Protein AF-0000000072915542 (afdb_homodimer)

Secondary structure (DSSP, 8-state):
-----------------------PPEEEET--GGGTEEEEEE-SS-TTEEEEEESSGGG--EEEEEEES-S--TTHHHHHT---TTBPPPSEEEEETTEEEEEEE----BGGGG-S--HHHHHHHHHHHHHHHHHHHHHTB---EEEEEE-TTS-EEEEE-TTS---BSHHHHHHHHHHHHHHHHHHHHHHHHT--S--HHHHHHHT-SS---TTSTTTTT---GGGGHHHHHHHHHHHHHHHHHHHHHHHHHHHHHTTS------/-----------------------PPEEEET--GGGTEEEEEE-SS-TTEEEEEESSGGG--EEEEEEES-S--TTHHHHHT---TTBPPPSEEEEETTEEEEEEE----BGGGG-S--HHHHHHHHHHHHHHHHHHHHHTB---EEEEEE-TTS-EEEEE-TTS---BSHHHHHHHHHHHHHHHHHHHHHHHHT--S--HHHHHHHT-SS---TTSTTTTT---GGGGHHHHHHHHHHHHHHHHHHHHHHHHHHHHHTTTT-----

Nearest PDB structures (foldseek):
  4ysj-assembly2_B  TM=7.781E-01  e=1.214E-04  Eimeria tenella
  4ysj-assembly1_A  TM=6.606E-01  e=5.014E-05  Eimeria tenella
  6npe-assembly1_B  TM=5.778E-01  e=7.141E-05  Homo sapiens
  3pyy-assembly2_B  TM=5.639E-01  e=2.187E-04  Homo sapiens
  3ms9-assembly1_A  TM=5.898E-01  e=1.074E-03  Mus musculus

Radius of gyration: 28.29 Å; Cα contacts (8 Å, |Δi|>4): 791; chains: 2; bounding box: 55×76×112 Å

Organism: Fusarium oxysporum f. sp. lycopersici (strain 4287 / CBS 123668 / FGSC 9935 / NRRL 34936) (NCBI:txid426428)

InterPro domains:
  IPR011009 Protein kinase-like domain superfamily [SSF56112] (43-142)

Sequence (532 aa):
MVGPGLRRKTPFRRERQPIGRATPALYYENRDPKLDYFPSIPTKTSGKAWIAQHRDNGIRQIVTIKELQTTRIRNIRQLTSVTHPNIAEPLSFYQTGERLFVVHPFVSLELFDLLPLWPREIASAMKQFVLGVQYLMNSGVMFSIEVVQIGLDGVIKIVLDWNLEPEVGQAVREANRQYLLPYIQNMMAVMTASSQGLPESAHSFACSQILPDIDHPFISGAGGPMMLRKAAEFAQQKQVLAARICQGCDNLSSSYACVSSAGVDLMVGPGLRRKTPFRRERQPIGRATPALYYENRDPKLDYFPSIPTKTSGKAWIAQHRDNGIRQIVTIKELQTTRIRNIRQLTSVTHPNIAEPLSFYQTGERLFVVHPFVSLELFDLLPLWPREIASAMKQFVLGVQYLMNSGVMFSIEVVQIGLDGVIKIVLDWNLEPEVGQAVREANRQYLLPYIQNMMAVMTASSQGLPESAHSFACSQILPDIDHPFISGAGGPMMLRKAAEFAQQKQVLAARICQGCDNLSSSYACVSSAGVDL

Structure (mmCIF, N/CA/C/O backbone):
data_AF-0000000072915542-model_v1
#
loop_
_entity.id
_entity.type
_entity.pdbx_description
1 polymer 'Protein kinase domain-containing protein'
#
loop_
_atom_site.group_PDB
_atom_site.id
_atom_site.type_symbol
_atom_site.label_atom_id
_atom_site.label_alt_id
_atom_site.label_comp_id
_atom_site.label_asym_id
_atom_site.label_entity_id
_atom_site.label_seq_id
_atom_site.pdbx_PDB_ins_code
_atom_site.Cartn_x
_atom_site.Cartn_y
_atom_site.Cartn_z
_atom_site.occupancy
_atom_site.B_iso_or_equiv
_atom_site.auth_seq_id
_atom_site.auth_comp_id
_atom_site.auth_asym_id
_atom_site.auth_atom_id
_atom_site.pdbx_PDB_model_num
ATOM 1 N N . MET A 1 1 ? -13.812 -13.352 64.625 1 28.41 1 MET A N 1
ATOM 2 C CA . MET A 1 1 ? -12.531 -13.273 63.938 1 28.41 1 MET A CA 1
ATOM 3 C C . MET A 1 1 ? -12.742 -12.852 62.469 1 28.41 1 MET A C 1
ATOM 5 O O . MET A 1 1 ? -13.414 -13.547 61.719 1 28.41 1 MET A O 1
ATOM 9 N N . VAL A 1 2 ? -12.727 -11.539 62.25 1 36.59 2 VAL A N 1
ATOM 10 C CA . VAL A 1 2 ? -13.023 -10.812 61.031 1 36.59 2 VAL A CA 1
ATOM 11 C C . VAL A 1 2 ? -12 -11.18 59.938 1 36.59 2 VAL A C 1
ATOM 13 O O . VAL A 1 2 ? -10.789 -11.18 60.219 1 36.59 2 VAL A O 1
ATOM 16 N N . GLY A 1 3 ? -12.344 -12.055 59 1 34.28 3 GLY A N 1
ATOM 17 C CA . GLY A 1 3 ? -11.492 -12.602 57.969 1 34.28 3 GLY A CA 1
ATOM 18 C C . GLY A 1 3 ? -10.773 -11.531 57.156 1 34.28 3 GLY A C 1
ATOM 19 O O . GLY A 1 3 ? -11.203 -10.375 57.125 1 34.28 3 GLY A O 1
ATOM 20 N N . PRO A 1 4 ? -9.398 -11.648 57 1 37.66 4 PRO A N 1
ATOM 21 C CA . PRO A 1 4 ? -8.531 -10.633 56.375 1 37.66 4 PRO A CA 1
ATOM 22 C C . PRO A 1 4 ? -9.047 -10.172 55 1 37.66 4 PRO A C 1
ATOM 24 O O . PRO A 1 4 ? -9.75 -10.914 54.344 1 37.66 4 PRO A O 1
ATOM 27 N N . GLY A 1 5 ? -9.406 -8.898 54.906 1 32.28 5 GLY A N 1
ATOM 28 C CA . GLY A 1 5 ? -9.922 -8.195 53.75 1 32.28 5 GLY A CA 1
ATOM 29 C C . GLY A 1 5 ? -9.07 -8.391 52.5 1 32.28 5 GLY A C 1
ATOM 30 O O . GLY A 1 5 ? -7.852 -8.555 52.625 1 32.28 5 GLY A O 1
ATOM 31 N N . LEU A 1 6 ? -9.609 -9.008 51.438 1 36.84 6 LEU A N 1
ATOM 32 C CA . LEU A 1 6 ? -9.039 -9.258 50.125 1 36.84 6 LEU A CA 1
ATOM 33 C C . LEU A 1 6 ? -8.328 -8.016 49.594 1 36.84 6 LEU A C 1
ATOM 35 O O . LEU A 1 6 ? -8.914 -6.934 49.531 1 36.84 6 LEU A O 1
ATOM 39 N N . ARG A 1 7 ? -7.02 -7.926 49.844 1 34.53 7 ARG A N 1
ATOM 40 C CA . ARG A 1 7 ? -6.199 -6.867 49.25 1 34.53 7 ARG A CA 1
ATOM 41 C C . ARG A 1 7 ? -6.492 -6.707 47.781 1 34.53 7 ARG A C 1
ATOM 43 O O . ARG A 1 7 ? -6.402 -7.668 47 1 34.53 7 ARG A O 1
ATOM 50 N N . ARG A 1 8 ? -7.273 -5.727 47.438 1 33.47 8 ARG A N 1
ATOM 51 C CA . ARG A 1 8 ? -7.504 -5.328 46.062 1 33.47 8 ARG A CA 1
ATOM 52 C C . ARG A 1 8 ? -6.188 -5.141 45.312 1 33.47 8 ARG A C 1
ATOM 54 O O . ARG A 1 8 ? -5.316 -4.387 45.75 1 33.47 8 ARG A O 1
ATOM 61 N N . LYS A 1 9 ? -5.801 -6.254 44.531 1 35.44 9 LYS A N 1
ATOM 62 C CA . LYS A 1 9 ? -4.668 -6.148 43.625 1 35.44 9 LYS A CA 1
ATOM 63 C C . LYS A 1 9 ? -4.676 -4.805 42.875 1 35.44 9 LYS A C 1
ATOM 65 O O . LYS A 1 9 ? -5.73 -4.32 42.469 1 35.44 9 LYS A O 1
ATOM 70 N N . THR A 1 10 ? -3.77 -3.943 43.156 1 30.02 10 THR A N 1
ATOM 71 C CA . THR A 1 10 ? -3.527 -2.672 42.5 1 30.02 10 THR A CA 1
ATOM 72 C C . THR A 1 10 ? -3.572 -2.846 40.969 1 30.02 10 THR A C 1
ATOM 74 O O . THR A 1 10 ? -3.045 -3.824 40.438 1 30.02 10 THR A O 1
ATOM 77 N N . PRO A 1 11 ? -4.527 -2.248 40.344 1 33.66 11 PRO A N 1
ATOM 78 C CA . PRO A 1 11 ? -4.617 -2.342 38.875 1 33.66 11 PRO A CA 1
ATOM 79 C C . PRO A 1 11 ? -3.277 -2.111 38.188 1 33.66 11 PRO A C 1
ATOM 81 O O . PRO A 1 11 ? -2.432 -1.376 38.719 1 33.66 11 PRO A O 1
ATOM 84 N N . PHE A 1 12 ? -2.693 -3.154 37.531 1 32.66 12 PHE A N 1
ATOM 85 C CA . PHE A 1 12 ? -1.5 -3.076 36.688 1 32.66 12 PHE A CA 1
ATOM 86 C C . PHE A 1 12 ? -1.495 -1.787 35.875 1 32.66 12 PHE A C 1
ATOM 88 O O . PHE A 1 12 ? -2.418 -1.533 35.094 1 32.66 12 PHE A O 1
ATOM 95 N N . ARG A 1 13 ? -0.918 -0.751 36.375 1 27.91 13 ARG A N 1
ATOM 96 C CA . ARG A 1 13 ? -0.631 0.4 35.531 1 27.91 13 ARG A CA 1
ATOM 97 C C . ARG A 1 13 ? -0.059 -0.039 34.188 1 27.91 13 ARG A C 1
ATOM 99 O O . ARG A 1 13 ? 1.02 -0.633 34.125 1 27.91 13 ARG A O 1
ATOM 106 N N . ARG A 1 14 ? -0.877 -0.314 33.344 1 31.89 14 ARG A N 1
ATOM 107 C CA . ARG A 1 14 ? -0.398 -0.45 31.953 1 31.89 14 ARG A CA 1
ATOM 108 C C . ARG A 1 14 ? 0.708 0.557 31.656 1 31.89 14 ARG A C 1
ATOM 110 O O . ARG A 1 14 ? 0.474 1.767 31.672 1 31.89 14 ARG A O 1
ATOM 117 N N . GLU A 1 15 ? 1.939 0.218 32 1 31.25 15 GLU A N 1
ATOM 118 C CA . GLU A 1 15 ? 3.076 1.02 31.562 1 31.25 15 GLU A CA 1
ATOM 119 C C . GLU A 1 15 ? 2.891 1.491 30.125 1 31.25 15 GLU A C 1
ATOM 121 O O . GLU A 1 15 ? 2.578 0.691 29.234 1 31.25 15 GLU A O 1
ATOM 126 N N . ARG A 1 16 ? 2.586 2.732 29.938 1 34 16 ARG A N 1
ATOM 127 C CA . ARG A 1 16 ? 2.541 3.434 28.672 1 34 16 ARG A CA 1
ATOM 128 C C . ARG A 1 16 ? 3.74 3.068 27.797 1 34 16 ARG A C 1
ATOM 130 O O . ARG A 1 16 ? 4.883 3.133 28.25 1 34 16 ARG A O 1
ATOM 137 N N . GLN A 1 17 ? 3.625 2.076 27.016 1 32.47 17 GLN A N 1
ATOM 138 C CA . GLN A 1 17 ? 4.68 1.786 26.047 1 32.47 17 GLN A CA 1
ATOM 139 C C . GLN A 1 17 ? 5.398 3.061 25.609 1 32.47 17 GLN A C 1
ATOM 141 O O . GLN A 1 17 ? 4.762 4.074 25.328 1 32.47 17 GLN A O 1
ATOM 146 N N . PRO A 1 18 ? 6.605 3.229 26.031 1 32.22 18 PRO A N 1
ATOM 147 C CA . PRO A 1 18 ? 7.32 4.422 25.562 1 32.22 18 PRO A CA 1
ATOM 148 C C . PRO A 1 18 ? 7.039 4.742 24.094 1 32.22 18 PRO A C 1
ATOM 150 O O . PRO A 1 18 ? 6.93 3.832 23.266 1 32.22 18 PRO A O 1
ATOM 153 N N . ILE A 1 19 ? 6.281 5.707 23.828 1 36.66 19 ILE A N 1
ATOM 154 C CA . ILE A 1 19 ? 6.203 6.312 22.5 1 36.66 19 ILE A CA 1
ATOM 155 C C . ILE A 1 19 ? 7.594 6.367 21.875 1 36.66 19 ILE A C 1
ATOM 157 O O . ILE A 1 19 ? 8.531 6.883 22.484 1 36.66 19 ILE A O 1
ATOM 161 N N . GLY A 1 20 ? 8.016 5.504 21.078 1 39.03 20 GLY A N 1
ATOM 162 C CA . GLY A 1 20 ? 9.297 5.504 20.391 1 39.03 20 GLY A CA 1
ATOM 163 C C . GLY A 1 20 ? 9.875 6.895 20.188 1 39.03 20 GLY A C 1
ATOM 164 O O . GLY A 1 20 ? 9.133 7.848 19.953 1 39.03 20 GLY A O 1
ATOM 165 N N . ARG A 1 21 ? 10.961 7.301 20.734 1 38.75 21 ARG A N 1
ATOM 166 C CA . ARG A 1 21 ? 11.672 8.57 20.641 1 38.75 21 ARG A CA 1
ATOM 167 C C . ARG A 1 21 ? 11.82 9.016 19.188 1 38.75 21 ARG A C 1
ATOM 169 O O . ARG A 1 21 ? 12.422 8.305 18.375 1 38.75 21 ARG A O 1
ATOM 176 N N . ALA A 1 22 ? 10.914 9.875 18.703 1 45.22 22 ALA A N 1
ATOM 177 C CA . ALA A 1 22 ? 11.062 10.5 17.391 1 45.22 22 ALA A CA 1
ATOM 178 C C . ALA A 1 22 ? 12.453 11.094 17.219 1 45.22 22 ALA A C 1
ATOM 180 O O . ALA A 1 22 ? 12.977 11.734 18.125 1 45.22 22 ALA A O 1
ATOM 181 N N . THR A 1 23 ? 13.344 10.531 16.625 1 50.78 23 THR A N 1
ATOM 182 C CA . THR A 1 23 ? 14.617 11.148 16.266 1 50.78 23 THR A CA 1
ATOM 183 C C . THR A 1 23 ? 14.398 12.539 15.672 1 50.78 23 THR A C 1
ATOM 185 O O . THR A 1 23 ? 13.586 12.703 14.758 1 50.78 23 THR A O 1
ATOM 188 N N . PRO A 1 24 ? 14.891 13.57 16.312 1 58.94 24 PRO A N 1
ATOM 189 C CA . PRO A 1 24 ? 14.742 14.93 15.789 1 58.94 24 PRO A CA 1
ATOM 190 C C . PRO A 1 24 ? 15.117 15.039 14.312 1 58.94 24 PRO A C 1
ATOM 192 O O . PRO A 1 24 ? 15.977 14.297 13.828 1 58.94 24 PRO A O 1
ATOM 195 N N . ALA A 1 25 ? 14.297 15.773 13.562 1 71.5 25 ALA A N 1
ATOM 196 C CA . ALA A 1 25 ? 14.586 16.031 12.156 1 71.5 25 ALA A CA 1
ATOM 197 C C . ALA A 1 25 ? 15.984 16.609 11.984 1 71.5 25 ALA A C 1
ATOM 199 O O . ALA A 1 25 ? 16.438 17.422 12.797 1 71.5 25 ALA A O 1
ATOM 200 N N . LEU A 1 26 ? 16.734 16.125 11.062 1 80.38 26 LEU A N 1
ATOM 201 C CA . LEU A 1 26 ? 18.062 16.609 10.727 1 80.38 26 LEU A CA 1
ATOM 202 C C . LEU A 1 26 ? 18 17.953 10.023 1 80.38 26 LEU A C 1
ATOM 204 O O . LEU A 1 26 ? 17.062 18.219 9.258 1 80.38 26 LEU A O 1
ATOM 208 N N . TYR A 1 27 ? 18.844 18.859 10.508 1 85.5 27 TYR A N 1
ATOM 209 C CA . TYR A 1 27 ? 18.969 20.156 9.852 1 85.5 27 TYR A CA 1
ATOM 210 C C . TYR A 1 27 ? 20.312 20.281 9.141 1 85.5 27 TYR A C 1
ATOM 212 O O . TYR A 1 27 ? 21.359 20.281 9.789 1 85.5 27 TYR A O 1
ATOM 220 N N . TYR A 1 28 ? 20.266 20.391 7.852 1 89.56 28 TYR A N 1
ATOM 221 C CA . TYR A 1 28 ? 21.484 20.531 7.055 1 89.56 28 TYR A CA 1
ATOM 222 C C . TYR A 1 28 ? 21.688 21.984 6.617 1 89.56 28 TYR A C 1
ATOM 224 O O . TYR A 1 28 ? 20.906 22.516 5.82 1 89.56 28 TYR A O 1
ATOM 232 N N . GLU A 1 29 ? 22.781 22.531 7.18 1 88.19 29 GLU A N 1
ATOM 233 C CA . GLU A 1 29 ? 23.141 23.891 6.801 1 88.19 29 GLU A CA 1
ATOM 234 C C . GLU A 1 29 ? 24.031 23.906 5.562 1 88.19 29 GLU A C 1
ATOM 236 O O . GLU A 1 29 ? 24.938 23.094 5.434 1 88.19 29 GLU A O 1
ATOM 241 N N . ASN A 1 30 ? 23.781 24.875 4.652 1 91.12 30 ASN A N 1
ATOM 242 C CA . ASN A 1 30 ? 24.562 25.062 3.438 1 91.12 30 ASN A CA 1
ATOM 243 C C . ASN A 1 30 ? 24.562 23.812 2.566 1 91.12 30 ASN A C 1
ATOM 245 O O . ASN A 1 30 ? 25.609 23.391 2.068 1 91.12 30 ASN A O 1
ATOM 249 N N . ARG A 1 31 ? 23.406 23.203 2.512 1 93.75 31 ARG A N 1
ATOM 250 C CA . ARG A 1 31 ? 23.266 21.984 1.717 1 93.75 31 ARG A CA 1
ATOM 251 C C . ARG A 1 31 ? 21.953 21.969 0.941 1 93.75 31 ARG A C 1
ATOM 253 O O . ARG A 1 31 ? 20.906 22.328 1.485 1 93.75 31 ARG A O 1
ATOM 260 N N . ASP A 1 32 ? 22.078 21.641 -0.331 1 93.81 32 ASP A N 1
ATOM 261 C CA . ASP A 1 32 ? 20.906 21.516 -1.187 1 93.81 32 ASP A CA 1
ATOM 262 C C . ASP A 1 32 ? 20.344 20.094 -1.129 1 93.81 32 ASP A C 1
ATOM 264 O O . ASP A 1 32 ? 21.094 19.109 -1.192 1 93.81 32 ASP A O 1
ATOM 268 N N . PRO A 1 33 ? 19.016 20.047 -0.973 1 93.88 33 PRO A N 1
ATOM 269 C CA . PRO A 1 33 ? 18.422 18.703 -0.912 1 93.88 33 PRO A CA 1
ATOM 270 C C . PRO A 1 33 ? 18.703 17.875 -2.166 1 93.88 33 PRO A C 1
ATOM 272 O O . PRO A 1 33 ? 18.672 16.656 -2.121 1 93.88 33 PRO A O 1
ATOM 275 N N . LYS A 1 34 ? 19.047 18.484 -3.213 1 91.5 34 LYS A N 1
ATOM 276 C CA . LYS A 1 34 ? 19.328 17.797 -4.469 1 91.5 34 LYS A CA 1
ATOM 277 C C . LYS A 1 34 ? 20.578 16.938 -4.355 1 91.5 34 LYS A C 1
ATOM 279 O O . LYS A 1 34 ? 20.812 16.047 -5.172 1 91.5 34 LYS A O 1
ATOM 284 N N . LEU A 1 35 ? 21.359 17.219 -3.41 1 92.81 35 LEU A N 1
ATOM 285 C CA . LEU A 1 35 ? 22.562 16.438 -3.188 1 92.81 35 LEU A CA 1
ATOM 286 C C . LEU A 1 35 ? 22.219 15.055 -2.639 1 92.81 35 LEU A C 1
ATOM 288 O O . LEU A 1 35 ? 22.953 14.086 -2.861 1 92.81 35 LEU A O 1
ATOM 292 N N . ASP A 1 36 ? 21.062 15.039 -2.002 1 93.81 36 ASP A N 1
ATOM 293 C CA . ASP A 1 36 ? 20.703 13.773 -1.356 1 93.81 36 ASP A CA 1
ATOM 294 C C . ASP A 1 36 ? 19.594 13.07 -2.119 1 93.81 36 ASP A C 1
ATOM 296 O O . ASP A 1 36 ? 19.422 11.852 -1.986 1 93.81 36 ASP A O 1
ATOM 300 N N . TYR A 1 37 ? 18.844 13.82 -2.91 1 93.69 37 TYR A N 1
ATOM 301 C CA . TYR A 1 37 ? 17.656 13.266 -3.545 1 93.69 37 TYR A CA 1
ATOM 302 C C . TYR A 1 37 ? 17.641 13.562 -5.039 1 93.69 37 TYR A C 1
ATOM 304 O O . TYR A 1 37 ? 18.062 14.641 -5.469 1 93.69 37 TYR A O 1
ATOM 312 N N . PHE A 1 38 ? 17.141 12.594 -5.82 1 87.69 38 PHE A N 1
ATOM 313 C CA . PHE A 1 38 ? 16.891 12.781 -7.242 1 87.69 38 PHE A CA 1
ATOM 314 C C . PHE A 1 38 ? 15.508 13.375 -7.48 1 87.69 38 PHE A C 1
ATOM 316 O O . PHE A 1 38 ? 14.5 12.781 -7.086 1 87.69 38 PHE A O 1
ATOM 323 N N . PRO A 1 39 ? 15.594 14.641 -8.062 1 76.44 39 PRO A N 1
ATOM 324 C CA . PRO A 1 39 ? 14.258 15.18 -8.312 1 76.44 39 PRO A CA 1
ATOM 325 C C . PRO A 1 39 ? 13.492 14.398 -9.383 1 76.44 39 PRO A C 1
ATOM 327 O O . PRO A 1 39 ? 14.078 13.984 -10.383 1 76.44 39 PRO A O 1
ATOM 330 N N . SER A 1 40 ? 12.297 13.906 -9.109 1 69.31 40 SER A N 1
ATOM 331 C CA . SER A 1 40 ? 11.57 13.07 -10.062 1 69.31 40 SER A CA 1
ATOM 332 C C . SER A 1 40 ? 10.352 13.789 -10.617 1 69.31 40 SER A C 1
ATOM 334 O O . SER A 1 40 ? 10.203 13.938 -11.828 1 69.31 40 SER A O 1
ATOM 336 N N . ILE A 1 41 ? 9.25 14.117 -9.805 1 66.75 41 ILE A N 1
ATOM 337 C CA . ILE A 1 41 ? 7.941 14.516 -10.305 1 66.75 41 ILE A CA 1
ATOM 338 C C . ILE A 1 41 ? 7.441 15.734 -9.539 1 66.75 41 ILE A C 1
ATOM 340 O O . ILE A 1 41 ? 7.363 15.719 -8.305 1 66.75 41 ILE A O 1
ATOM 344 N N . PRO A 1 42 ? 7.266 16.844 -10.367 1 63.34 42 PRO A N 1
ATOM 345 C CA . PRO A 1 42 ? 6.625 17.969 -9.68 1 63.34 42 PRO A CA 1
ATOM 346 C C . PRO A 1 42 ? 5.266 17.594 -9.094 1 63.34 42 PRO A C 1
ATOM 348 O O . PRO A 1 42 ? 4.574 16.719 -9.625 1 63.34 42 PRO A O 1
ATOM 351 N N . THR A 1 43 ? 4.977 18.047 -7.887 1 60.09 43 THR A N 1
ATOM 352 C CA . THR A 1 43 ? 3.66 17.812 -7.309 1 60.09 43 THR A CA 1
ATOM 353 C C . THR A 1 43 ? 2.629 18.766 -7.906 1 60.09 43 THR A C 1
ATOM 355 O O . THR A 1 43 ? 2.99 19.781 -8.508 1 60.09 43 THR A O 1
ATOM 358 N N . LYS A 1 44 ? 1.316 18.297 -8.078 1 52.81 44 LYS A N 1
ATOM 359 C CA . LYS A 1 44 ? 0.222 19.094 -8.625 1 52.81 44 LYS A CA 1
ATOM 360 C C . LYS A 1 44 ? 0.046 20.391 -7.848 1 52.81 44 LYS A C 1
ATOM 362 O O . LYS A 1 44 ? -0.451 21.391 -8.383 1 52.81 44 LYS A O 1
ATOM 367 N N . THR A 1 45 ? 0.225 20.281 -6.555 1 47.66 45 THR A N 1
ATOM 368 C CA . THR A 1 45 ? -0.29 21.375 -5.738 1 47.66 45 THR A CA 1
ATOM 369 C C . THR A 1 45 ? 0.551 22.641 -5.922 1 47.66 45 THR A C 1
ATOM 371 O O . THR A 1 45 ? 0.013 23.75 -6.016 1 47.66 45 THR A O 1
ATOM 374 N N . SER A 1 46 ? 1.828 22.703 -5.5 1 50.88 46 SER A N 1
ATOM 375 C CA . SER A 1 46 ? 2.559 23.969 -5.484 1 50.88 46 SER A CA 1
ATOM 376 C C . SER A 1 46 ? 3.889 23.844 -6.223 1 50.88 46 SER A C 1
ATOM 378 O O . SER A 1 46 ? 4.574 22.828 -6.113 1 50.88 46 SER A O 1
ATOM 380 N N . GLY A 1 47 ? 4.051 24.594 -7.398 1 58.41 47 GLY A N 1
ATOM 381 C CA . GLY A 1 47 ? 5.289 24.688 -8.156 1 58.41 47 GLY A CA 1
ATOM 382 C C . GLY A 1 47 ? 6.523 24.703 -7.273 1 58.41 47 GLY A C 1
ATOM 383 O O . GLY A 1 47 ? 7.652 24.672 -7.773 1 58.41 47 GLY A O 1
ATOM 384 N N . LYS A 1 48 ? 6.301 24.609 -5.895 1 80.56 48 LYS A N 1
ATOM 385 C CA . LYS A 1 48 ? 7.5 24.672 -5.062 1 80.56 48 LYS A CA 1
ATOM 386 C C . LYS A 1 48 ? 7.695 23.375 -4.281 1 80.56 48 LYS A C 1
ATOM 388 O O . LYS A 1 48 ? 8.461 23.344 -3.312 1 80.56 48 LYS A O 1
ATOM 393 N N . ALA A 1 49 ? 6.938 22.406 -4.59 1 87.31 49 ALA A N 1
ATOM 394 C CA . ALA A 1 49 ? 7.117 21.094 -3.979 1 87.31 49 ALA A CA 1
ATOM 395 C C . ALA A 1 49 ? 7.281 20.016 -5.039 1 87.31 49 ALA A C 1
ATOM 397 O O . ALA A 1 49 ? 6.699 20.109 -6.125 1 87.31 49 ALA A O 1
ATOM 398 N N . TRP A 1 50 ? 8.109 19.031 -4.734 1 89.62 50 TRP A N 1
ATOM 399 C CA . TRP A 1 50 ? 8.297 17.922 -5.68 1 89.62 50 TRP A CA 1
ATOM 400 C C . TRP A 1 50 ? 8.586 16.625 -4.949 1 89.62 50 TRP A C 1
ATOM 402 O O . TRP A 1 50 ? 9 16.625 -3.787 1 89.62 50 TRP A O 1
ATOM 412 N N . ILE A 1 51 ? 8.258 15.609 -5.668 1 90.81 51 ILE A N 1
ATOM 413 C CA . ILE A 1 51 ? 8.562 14.281 -5.16 1 90.81 51 ILE A CA 1
ATOM 414 C C . ILE A 1 51 ? 9.953 13.852 -5.637 1 90.81 51 ILE A C 1
ATOM 416 O O . ILE A 1 51 ? 10.32 14.086 -6.789 1 90.81 51 ILE A O 1
ATOM 420 N N . ALA A 1 52 ? 10.727 13.234 -4.641 1 91.94 52 ALA A N 1
ATOM 421 C CA . ALA A 1 52 ? 12.102 12.844 -4.957 1 91.94 52 ALA A CA 1
ATOM 422 C C . ALA A 1 52 ? 12.445 11.5 -4.336 1 91.94 52 ALA A C 1
ATOM 424 O O . ALA A 1 52 ? 11.781 11.055 -3.398 1 91.94 52 ALA A O 1
ATOM 425 N N . GLN A 1 53 ? 13.406 10.883 -4.926 1 90.88 53 GLN A N 1
ATOM 426 C CA . GLN A 1 53 ? 13.922 9.617 -4.41 1 90.88 53 GLN A CA 1
ATOM 427 C C . GLN A 1 53 ? 15.352 9.773 -3.895 1 90.88 53 GLN A C 1
ATOM 429 O O . GLN A 1 53 ? 16.172 10.461 -4.512 1 90.88 53 GLN A O 1
ATOM 434 N N . HIS A 1 54 ? 15.555 9.156 -2.709 1 92.44 54 HIS A N 1
ATOM 435 C CA . HIS A 1 54 ? 16.922 9.188 -2.203 1 92.44 54 HIS A CA 1
ATOM 436 C C . HIS A 1 54 ? 17.906 8.625 -3.23 1 92.44 54 HIS A C 1
ATOM 438 O O . HIS A 1 54 ? 17.609 7.629 -3.893 1 92.44 54 HIS A O 1
ATOM 444 N N . ARG A 1 55 ? 19.047 9.234 -3.305 1 89.94 55 ARG A N 1
ATOM 445 C CA . ARG A 1 55 ? 20.031 8.867 -4.328 1 89.94 55 ARG A CA 1
ATOM 446 C C . ARG A 1 55 ? 20.609 7.484 -4.059 1 89.94 55 ARG A C 1
ATOM 448 O O . ARG A 1 55 ? 20.969 6.762 -4.992 1 89.94 55 ARG A O 1
ATOM 455 N N . ASP A 1 56 ? 20.703 7.164 -2.799 1 85.31 56 ASP A N 1
ATOM 456 C CA . ASP A 1 56 ? 21.094 5.805 -2.449 1 85.31 56 ASP A CA 1
ATOM 457 C C . ASP A 1 56 ? 19.922 4.84 -2.572 1 85.31 56 ASP A C 1
ATOM 459 O O . ASP A 1 56 ? 19.047 4.797 -1.699 1 85.31 56 ASP A O 1
ATOM 463 N N . ASN A 1 57 ? 19.953 3.977 -3.539 1 76.31 57 ASN A N 1
ATOM 464 C CA . ASN A 1 57 ? 18.859 3.057 -3.828 1 76.31 57 ASN A CA 1
ATOM 465 C C . ASN A 1 57 ? 18.656 2.059 -2.693 1 76.31 57 ASN A C 1
ATOM 467 O O . ASN A 1 57 ? 17.562 1.521 -2.525 1 76.31 57 ASN A O 1
ATOM 471 N N . GLY A 1 58 ? 19.688 1.834 -2.01 1 77.94 58 GLY A N 1
ATOM 472 C CA . GLY A 1 58 ? 19.578 0.911 -0.89 1 77.94 58 GLY A CA 1
ATOM 473 C C . GLY A 1 58 ? 18.688 1.423 0.225 1 77.94 58 GLY A C 1
ATOM 474 O O . GLY A 1 58 ? 18.125 0.635 0.985 1 77.94 58 GLY A O 1
ATOM 475 N N . ILE A 1 59 ? 18.438 2.736 0.238 1 85.25 59 ILE A N 1
ATOM 476 C CA . ILE A 1 59 ? 17.625 3.344 1.297 1 85.25 59 ILE A CA 1
ATOM 477 C C . ILE A 1 59 ? 16.141 3.229 0.952 1 85.25 59 ILE A C 1
ATOM 479 O O . ILE A 1 59 ? 15.297 3.182 1.845 1 85.25 59 ILE A O 1
ATOM 483 N N . ARG A 1 60 ? 15.812 3.035 -0.364 1 89.88 60 ARG A N 1
ATOM 484 C CA . ARG A 1 60 ? 14.445 2.85 -0.833 1 89.88 60 ARG A CA 1
ATOM 485 C C . ARG A 1 60 ? 13.5 3.857 -0.181 1 89.88 60 ARG A C 1
ATOM 487 O O . ARG A 1 60 ? 12.492 3.477 0.413 1 89.88 60 ARG A O 1
ATOM 494 N N . GLN A 1 61 ? 13.828 5.141 -0.4 1 91.88 61 GLN A N 1
ATOM 495 C CA . GLN A 1 61 ? 13.062 6.207 0.235 1 91.88 61 GLN A CA 1
ATOM 496 C C . GLN A 1 61 ? 12.578 7.223 -0.793 1 91.88 61 GLN A C 1
ATOM 498 O O . GLN A 1 61 ? 13.375 7.762 -1.566 1 91.88 61 GLN A O 1
ATOM 503 N N . ILE A 1 62 ? 11.305 7.367 -0.829 1 92.69 62 ILE A N 1
ATOM 504 C CA . ILE A 1 62 ? 10.68 8.438 -1.602 1 92.69 62 ILE A CA 1
ATOM 505 C C . ILE A 1 62 ? 10.188 9.531 -0.662 1 92.69 62 ILE A C 1
ATOM 507 O O . ILE A 1 62 ? 9.633 9.242 0.403 1 92.69 62 ILE A O 1
ATOM 511 N N . VAL A 1 63 ? 10.469 10.742 -1.08 1 93.69 63 VAL A N 1
ATOM 512 C CA . VAL A 1 63 ? 10.164 11.852 -0.183 1 93.69 63 VAL A CA 1
ATOM 513 C C . VAL A 1 63 ? 9.438 12.953 -0.951 1 93.69 63 VAL A C 1
ATOM 515 O O . VAL A 1 63 ? 9.398 12.938 -2.184 1 93.69 63 VAL A O 1
ATOM 518 N N . THR A 1 64 ? 8.797 13.828 -0.242 1 92.69 64 THR A N 1
ATOM 519 C CA . THR A 1 64 ? 8.281 15.102 -0.738 1 92.69 64 THR A CA 1
ATOM 520 C C . THR A 1 64 ? 9.125 16.266 -0.224 1 92.69 64 THR A C 1
ATOM 522 O O . THR A 1 64 ? 9.375 16.375 0.979 1 92.69 64 THR A O 1
ATOM 525 N N . ILE A 1 65 ? 9.602 17.062 -1.125 1 93.12 65 ILE A N 1
ATOM 526 C CA . ILE A 1 65 ? 10.406 18.219 -0.768 1 93.12 65 ILE A CA 1
ATOM 527 C C . ILE A 1 65 ? 9.625 19.5 -1.073 1 93.12 65 ILE A C 1
ATOM 529 O O . ILE A 1 65 ? 9.07 19.641 -2.162 1 93.12 65 ILE A O 1
ATOM 533 N N . LYS A 1 66 ? 9.633 20.359 -0.111 1 90.81 66 LYS A N 1
ATOM 534 C CA . LYS A 1 66 ? 8.953 21.641 -0.278 1 90.81 66 LYS A CA 1
ATOM 535 C C . LYS A 1 66 ? 9.891 22.797 0.028 1 90.81 66 LYS A C 1
ATOM 537 O O . LYS A 1 66 ? 10.555 22.812 1.069 1 90.81 66 LYS A O 1
ATOM 542 N N . GLU A 1 67 ? 9.906 23.703 -0.906 1 90.81 67 GLU A N 1
ATOM 543 C CA . GLU A 1 67 ? 10.609 24.953 -0.625 1 90.81 67 GLU A CA 1
ATOM 544 C C . GLU A 1 67 ? 9.742 25.906 0.178 1 90.81 67 GLU A C 1
ATOM 546 O O . GLU A 1 67 ? 8.602 26.188 -0.198 1 90.81 67 GLU A O 1
ATOM 551 N N . LEU A 1 68 ? 10.344 26.375 1.268 1 88.19 68 LEU A N 1
ATOM 552 C CA . LEU A 1 68 ? 9.586 27.266 2.145 1 88.19 68 LEU A CA 1
ATOM 553 C C . LEU A 1 68 ? 9.719 28.703 1.695 1 88.19 68 LEU A C 1
ATOM 555 O O 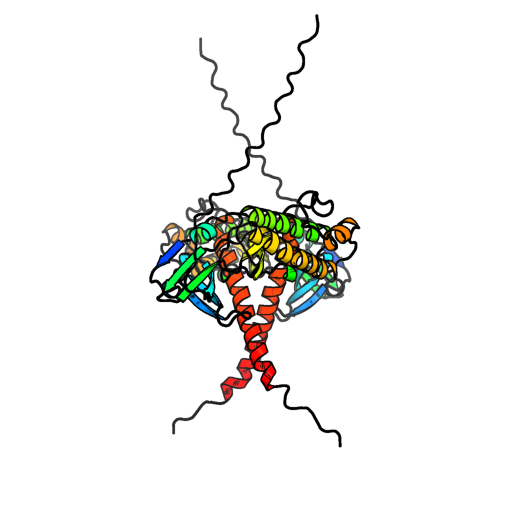. LEU A 1 68 ? 10.695 29.078 1.037 1 88.19 68 LEU A O 1
ATOM 559 N N . GLN A 1 69 ? 8.766 29.438 1.986 1 86.12 69 GLN A N 1
ATOM 560 C CA . GLN A 1 69 ? 8.75 30.859 1.626 1 86.12 69 GLN A CA 1
ATOM 561 C C . GLN A 1 69 ? 9.508 31.688 2.648 1 86.12 69 GLN A C 1
ATOM 563 O O . GLN A 1 69 ? 9.875 32.844 2.369 1 86.12 69 GLN A O 1
ATOM 568 N N . THR A 1 70 ? 9.734 31.078 3.727 1 79.75 70 THR A N 1
ATOM 569 C CA . THR A 1 70 ? 10.484 31.781 4.766 1 79.75 70 THR A CA 1
ATOM 570 C C . THR A 1 70 ? 11.969 31.422 4.688 1 79.75 70 THR A C 1
ATOM 572 O O . THR A 1 70 ? 12.336 30.375 4.164 1 79.75 70 THR A O 1
ATOM 575 N N . THR A 1 71 ? 12.719 32.438 5.055 1 71.75 71 THR A N 1
ATOM 576 C CA . THR A 1 71 ? 14.164 32.219 4.992 1 71.75 71 THR A CA 1
ATOM 577 C C . THR A 1 71 ? 14.695 31.734 6.328 1 71.75 71 THR A C 1
ATOM 579 O O . THR A 1 71 ? 15.828 31.25 6.406 1 71.75 71 THR A O 1
ATOM 582 N N . ARG A 1 72 ? 14 31.922 7.363 1 66.31 72 ARG A N 1
ATOM 583 C CA . ARG A 1 72 ? 14.453 31.469 8.68 1 66.31 72 ARG A CA 1
ATOM 584 C C . ARG A 1 72 ? 13.328 30.797 9.445 1 66.31 72 ARG A C 1
ATOM 586 O O . ARG A 1 72 ? 12.164 31.188 9.328 1 66.31 72 ARG A O 1
ATOM 593 N N . ILE A 1 73 ? 13.594 29.625 9.828 1 61.69 73 ILE A N 1
ATOM 594 C CA . ILE A 1 73 ? 12.625 29.031 10.742 1 61.69 73 ILE A CA 1
ATOM 595 C C . ILE A 1 73 ? 13.078 29.25 12.188 1 61.69 73 ILE A C 1
ATOM 597 O O . ILE A 1 73 ? 14.102 28.719 12.609 1 61.69 73 ILE A O 1
ATOM 601 N N . ARG A 1 74 ? 12.375 30.266 12.758 1 60.09 74 ARG A N 1
ATOM 602 C CA . ARG A 1 74 ? 12.617 30.391 14.188 1 60.09 74 ARG A CA 1
ATOM 603 C C . ARG A 1 74 ? 12.109 29.172 14.945 1 60.09 74 ARG A C 1
ATOM 605 O O . ARG A 1 74 ? 11.094 28.578 14.562 1 60.09 74 ARG A O 1
ATOM 612 N N . ASN A 1 75 ? 12.891 28.5 15.672 1 60.59 75 ASN A N 1
ATOM 613 C CA . ASN A 1 75 ? 12.539 27.422 16.594 1 60.59 75 ASN A CA 1
ATOM 614 C C . ASN A 1 75 ? 12.445 26.078 15.875 1 60.59 75 ASN A C 1
ATOM 616 O O . ASN A 1 75 ? 11.523 25.297 16.125 1 60.59 75 ASN A O 1
ATOM 620 N N . ILE A 1 76 ? 13.195 25.953 14.812 1 62.97 76 ILE A N 1
ATOM 621 C CA . ILE A 1 76 ? 13.273 24.672 14.117 1 62.97 76 ILE A CA 1
ATOM 622 C C . ILE A 1 76 ? 13.312 23.531 15.133 1 62.97 76 ILE A C 1
ATOM 624 O O . ILE A 1 76 ? 12.734 22.469 14.891 1 62.97 76 ILE A O 1
ATOM 628 N N . ARG A 1 77 ? 13.828 23.906 16.188 1 63.72 77 ARG A N 1
ATOM 629 C CA . ARG A 1 77 ? 13.945 22.891 17.219 1 63.72 77 ARG A CA 1
ATOM 630 C C . ARG A 1 77 ? 12.578 22.531 17.797 1 63.72 77 ARG A C 1
ATOM 632 O O . ARG A 1 77 ? 12.312 21.375 18.078 1 63.72 77 ARG A O 1
ATOM 639 N N . GLN A 1 78 ? 11.812 23.562 17.984 1 63.09 78 GLN A N 1
ATOM 640 C CA . GLN A 1 78 ? 10.484 23.312 18.516 1 63.09 78 GLN A CA 1
ATOM 641 C C . GLN A 1 78 ? 9.641 22.5 17.531 1 63.09 78 GLN A C 1
ATOM 643 O O . GLN A 1 78 ? 8.883 21.625 17.922 1 63.09 78 GLN A O 1
ATOM 648 N N . LEU A 1 79 ? 9.969 22.797 16.297 1 62.34 79 LEU A N 1
ATOM 649 C CA . LEU A 1 79 ? 9.188 22.109 15.273 1 62.34 79 LEU A CA 1
ATOM 650 C C . LEU A 1 79 ? 9.641 20.672 15.125 1 62.34 79 LEU A C 1
ATOM 652 O O . LEU A 1 79 ? 8.828 19.781 14.82 1 62.34 79 LEU A O 1
ATOM 656 N N . THR A 1 80 ? 10.875 20.484 15.469 1 63.38 80 THR A N 1
ATOM 657 C CA . THR A 1 80 ? 11.406 19.141 15.297 1 63.38 80 THR A CA 1
ATOM 658 C C . THR A 1 80 ? 11.133 18.281 16.531 1 63.38 80 THR A C 1
ATOM 660 O O . THR A 1 80 ? 11.352 17.078 16.516 1 63.38 80 THR A O 1
ATOM 663 N N . SER A 1 81 ? 10.523 18.969 17.547 1 67.31 81 SER A N 1
ATOM 664 C CA . SER A 1 81 ? 10.273 18.219 18.781 1 67.31 81 SER A CA 1
ATOM 665 C C . SER A 1 81 ? 8.867 17.641 18.797 1 67.31 81 SER A C 1
ATOM 667 O O . SER A 1 81 ? 8.516 16.875 19.688 1 67.31 81 SER A O 1
ATOM 669 N N . VAL A 1 82 ? 8.148 18.016 17.781 1 69.06 82 VAL A N 1
ATOM 670 C CA . VAL A 1 82 ? 6.781 17.516 17.719 1 69.06 82 VAL A CA 1
ATOM 671 C C . VAL A 1 82 ? 6.797 16.031 17.359 1 69.06 82 VAL A C 1
ATOM 673 O O . VAL A 1 82 ? 7.195 15.648 16.25 1 69.06 82 VAL A O 1
ATOM 676 N N . THR A 1 83 ? 6.594 15.18 18.406 1 81.12 83 THR A N 1
ATOM 677 C CA . THR A 1 83 ? 6.52 13.734 18.188 1 81.12 83 THR A CA 1
ATOM 678 C C . THR A 1 83 ? 5.152 13.195 18.609 1 81.12 83 THR A C 1
ATOM 680 O O . THR A 1 83 ? 4.828 13.156 19.797 1 81.12 83 THR A O 1
ATOM 683 N N . HIS A 1 84 ? 4.273 13.141 17.734 1 91.62 84 HIS A N 1
ATOM 684 C CA . HIS A 1 84 ? 2.945 12.57 17.938 1 91.62 84 HIS A CA 1
ATOM 685 C C . HIS A 1 84 ? 2.559 11.656 16.781 1 91.62 84 HIS A C 1
ATOM 687 O O . HIS A 1 84 ? 2.828 11.969 15.609 1 91.62 84 HIS A O 1
ATOM 693 N N . PRO A 1 85 ? 1.935 10.547 17.094 1 93.88 85 PRO A N 1
ATOM 694 C CA . PRO A 1 85 ? 1.606 9.586 16.031 1 93.88 85 PRO A CA 1
ATOM 695 C C . PRO A 1 85 ? 0.772 10.203 14.914 1 93.88 85 PRO A C 1
ATOM 697 O O . PRO A 1 85 ? 0.827 9.742 13.766 1 93.88 85 PRO A O 1
ATOM 700 N N . ASN A 1 86 ? -0.032 11.273 15.227 1 97.06 86 ASN A N 1
ATOM 701 C CA . ASN A 1 86 ? -0.949 11.828 14.242 1 97.06 86 ASN A CA 1
ATOM 702 C C . ASN A 1 86 ? -0.407 13.125 13.641 1 97.06 86 ASN A C 1
ATOM 704 O O . ASN A 1 86 ? -1.123 13.828 12.93 1 97.06 86 ASN A O 1
ATOM 708 N N . ILE A 1 87 ? 0.8 13.453 13.945 1 94.12 87 ILE A N 1
ATOM 709 C CA . ILE A 1 87 ? 1.469 14.602 13.344 1 94.12 87 ILE A CA 1
ATOM 710 C C . ILE A 1 87 ? 2.637 14.125 12.484 1 94.12 87 ILE A C 1
ATOM 712 O O . ILE A 1 87 ? 3.457 13.32 12.93 1 94.12 87 ILE A O 1
ATOM 716 N N . ALA A 1 88 ? 2.627 14.539 11.25 1 93.19 88 ALA A N 1
ATOM 717 C CA . ALA A 1 88 ? 3.719 14.156 10.359 1 93.19 88 ALA A CA 1
ATOM 718 C C . ALA A 1 88 ? 5.031 14.797 10.789 1 93.19 88 ALA A C 1
ATOM 720 O O . ALA A 1 88 ? 5.105 16.016 10.969 1 93.19 88 ALA A O 1
ATOM 721 N N . GLU A 1 89 ? 5.984 13.984 10.945 1 89.62 89 GLU A N 1
ATOM 722 C CA . GLU A 1 89 ? 7.312 14.477 11.297 1 89.62 89 GLU A CA 1
ATOM 723 C C . GLU A 1 89 ? 8.195 14.617 10.062 1 89.62 89 GLU A C 1
ATOM 725 O O . GLU A 1 89 ? 8.32 13.68 9.273 1 89.62 89 GLU A O 1
ATOM 730 N N . PRO A 1 90 ? 8.758 15.859 9.953 1 89.94 90 PRO A N 1
ATOM 731 C CA . PRO A 1 90 ? 9.711 15.969 8.844 1 89.94 90 PRO A CA 1
ATOM 732 C C . PRO A 1 90 ? 10.938 15.078 9.039 1 89.94 90 PRO A C 1
ATOM 734 O O . PRO A 1 90 ? 11.344 14.812 10.172 1 89.94 90 PRO A O 1
ATOM 737 N N . LEU A 1 91 ? 11.508 14.656 7.906 1 91.12 91 LEU A N 1
ATOM 738 C CA . LEU A 1 91 ? 12.75 13.898 7.938 1 91.12 91 LEU A CA 1
ATOM 739 C C . LEU A 1 91 ? 13.945 14.82 8.148 1 91.12 91 LEU A C 1
ATOM 741 O O . LEU A 1 91 ? 14.859 14.492 8.906 1 91.12 91 LEU A O 1
ATOM 745 N N . SER A 1 92 ? 13.906 15.969 7.457 1 91.5 92 SER A N 1
ATOM 746 C CA . SER A 1 92 ? 15.047 16.891 7.508 1 91.5 92 SER A CA 1
ATOM 747 C C . SER A 1 92 ? 14.68 18.25 6.941 1 91.5 92 SER A C 1
ATOM 749 O O . SER A 1 92 ? 13.656 18.406 6.262 1 91.5 92 SER A O 1
ATOM 751 N N . PHE A 1 93 ? 15.555 19.188 7.348 1 90.56 93 PHE A N 1
ATOM 752 C CA . PHE A 1 93 ? 15.531 20.531 6.773 1 90.56 93 PHE A CA 1
ATOM 753 C C . PHE A 1 93 ? 16.844 20.828 6.051 1 90.56 93 PHE A C 1
ATOM 755 O O . PHE A 1 93 ? 17.906 20.406 6.492 1 90.56 93 PHE A O 1
ATOM 762 N N . TYR A 1 94 ? 16.672 21.531 4.949 1 91.06 94 TYR A N 1
ATOM 763 C CA . TYR A 1 94 ? 17.844 21.984 4.191 1 91.06 94 TYR A CA 1
ATOM 764 C C . TYR A 1 94 ? 17.844 23.5 4.039 1 91.06 94 TYR A C 1
ATOM 766 O O . TYR A 1 94 ? 16.812 24.109 3.74 1 91.06 94 TYR A O 1
ATOM 774 N N . GLN A 1 95 ? 19.016 24.062 4.305 1 90.44 95 GLN A N 1
ATOM 775 C CA . GLN A 1 95 ? 19.219 25.484 4.043 1 90.44 95 GLN A CA 1
ATOM 776 C C . GLN A 1 95 ? 20.344 25.703 3.033 1 90.44 95 GLN A C 1
ATOM 778 O O . GLN A 1 95 ? 21.453 25.203 3.215 1 90.44 95 GLN A O 1
ATOM 783 N N . THR A 1 96 ? 20.016 26.344 1.986 1 90.56 96 THR A N 1
ATOM 784 C CA . THR A 1 96 ? 20.969 26.75 0.964 1 90.56 96 THR A CA 1
ATOM 785 C C . THR A 1 96 ? 20.859 28.234 0.677 1 90.56 96 THR A C 1
ATOM 787 O O . THR A 1 96 ? 19.922 28.672 0.017 1 90.56 96 THR A O 1
ATOM 790 N N . GLY A 1 97 ? 21.906 28.953 1.063 1 89.25 97 GLY A N 1
ATOM 791 C CA . GLY A 1 97 ? 21.75 30.406 1.011 1 89.25 97 GLY A CA 1
ATOM 792 C C . GLY A 1 97 ? 20.562 30.906 1.795 1 89.25 97 GLY A C 1
ATOM 793 O O . GLY A 1 97 ? 20.453 30.656 2.996 1 89.25 97 GLY A O 1
ATOM 794 N N . GLU A 1 98 ? 19.625 31.562 1.062 1 88.5 98 GLU A N 1
ATOM 795 C CA . GLU A 1 98 ? 18.422 32.094 1.706 1 88.5 98 GLU A CA 1
ATOM 796 C C . GLU A 1 98 ? 17.234 31.172 1.521 1 88.5 98 GLU A C 1
ATOM 798 O O . GLU A 1 98 ? 16.125 31.469 1.984 1 88.5 98 GLU A O 1
ATOM 803 N N . ARG A 1 99 ? 17.5 30.078 0.925 1 90.31 99 ARG A N 1
ATOM 804 C CA . ARG A 1 99 ? 16.406 29.156 0.639 1 90.31 99 ARG A CA 1
ATOM 805 C C . ARG A 1 99 ? 16.328 28.062 1.693 1 90.31 99 ARG A C 1
ATOM 807 O O . ARG A 1 99 ? 17.344 27.531 2.133 1 90.31 99 ARG A O 1
ATOM 814 N N . LEU A 1 100 ? 15.086 27.797 2.049 1 90.25 100 LEU A N 1
ATOM 815 C CA . LEU A 1 100 ? 14.82 26.75 3.037 1 90.25 100 LEU A CA 1
ATOM 816 C C . LEU A 1 100 ? 13.906 25.688 2.465 1 90.25 100 LEU A C 1
ATOM 818 O O . LEU A 1 100 ? 12.938 25.984 1.776 1 90.25 100 LEU A O 1
ATOM 822 N N . PHE A 1 101 ? 14.297 24.406 2.77 1 91.62 101 PHE A N 1
ATOM 823 C CA . PHE A 1 101 ? 13.5 23.266 2.305 1 91.62 101 PHE A CA 1
ATOM 824 C C . PHE A 1 101 ? 13.148 22.344 3.463 1 91.62 101 PHE A C 1
ATOM 826 O O . PHE A 1 101 ? 13.945 22.156 4.387 1 91.62 101 PHE A O 1
ATOM 833 N N . VAL A 1 102 ? 11.953 21.812 3.338 1 91.19 102 VAL A N 1
ATOM 834 C CA . VAL A 1 102 ? 11.562 20.766 4.285 1 91.19 102 VAL A CA 1
ATOM 835 C C . VAL A 1 102 ? 11.305 19.453 3.539 1 91.19 102 VAL A C 1
ATOM 837 O O . VAL A 1 102 ? 10.711 19.453 2.461 1 91.19 102 VAL A O 1
ATOM 840 N N . VAL A 1 103 ? 11.789 18.344 4.137 1 92.94 103 VAL A N 1
ATOM 841 C CA . VAL A 1 103 ? 11.664 17.016 3.531 1 92.94 103 VAL A CA 1
ATOM 842 C C . VAL A 1 103 ? 10.766 16.141 4.398 1 92.94 103 VAL A C 1
ATOM 844 O O . VAL A 1 103 ? 11.023 15.961 5.594 1 92.94 103 VAL A O 1
ATOM 847 N N . HIS A 1 104 ? 9.672 15.594 3.746 1 93.44 104 HIS A N 1
ATOM 848 C CA . HIS A 1 104 ? 8.773 14.648 4.402 1 93.44 104 HIS A CA 1
ATOM 849 C C . HIS A 1 104 ? 8.766 13.305 3.682 1 93.44 104 HIS A C 1
ATOM 851 O O . HIS A 1 104 ? 8.977 13.242 2.469 1 93.44 104 HIS A O 1
ATOM 857 N N . PRO A 1 105 ? 8.5 12.203 4.477 1 93.06 105 PRO A N 1
ATOM 858 C CA . PRO A 1 105 ? 8.203 10.969 3.75 1 93.06 105 PRO A CA 1
ATOM 859 C C . PRO A 1 105 ? 7.035 11.125 2.779 1 93.06 105 PRO A C 1
ATOM 861 O O . PRO A 1 105 ? 6.07 11.828 3.076 1 93.06 105 PRO A O 1
ATOM 864 N N . PHE A 1 106 ? 7.207 10.484 1.689 1 92.5 106 PHE A N 1
ATOM 865 C CA . PHE A 1 106 ? 6.117 10.516 0.719 1 92.5 106 PHE A CA 1
ATOM 866 C C . PHE A 1 106 ? 4.949 9.656 1.186 1 92.5 106 PHE A C 1
ATOM 868 O O . PHE A 1 106 ? 5.133 8.492 1.539 1 92.5 106 PHE A O 1
ATOM 875 N N . VAL A 1 107 ? 3.818 10.266 1.247 1 92.56 107 VAL A N 1
ATOM 876 C CA . VAL A 1 107 ? 2.559 9.578 1.523 1 92.56 107 VAL A CA 1
ATOM 877 C C . VAL A 1 107 ? 1.574 9.836 0.383 1 92.56 107 VAL A C 1
ATOM 879 O O . VAL A 1 107 ? 1.267 10.984 0.062 1 92.56 107 VAL A O 1
ATOM 882 N N . SER A 1 108 ? 1.063 8.75 -0.161 1 90.12 108 SER A N 1
ATOM 883 C CA . SER A 1 108 ? 0.297 8.883 -1.396 1 90.12 108 SER A CA 1
ATOM 884 C C . SER A 1 108 ? -1.166 9.203 -1.105 1 90.12 108 SER A C 1
ATOM 886 O O . SER A 1 108 ? -1.876 9.719 -1.969 1 90.12 108 SER A O 1
ATOM 888 N N . LEU A 1 109 ? -1.622 8.914 0.096 1 94.94 109 LEU A N 1
ATOM 889 C CA . LEU A 1 109 ? -3.055 9.023 0.348 1 94.94 109 LEU A CA 1
ATOM 890 C C . LEU A 1 109 ? -3.354 10.211 1.259 1 94.94 109 LEU A C 1
ATOM 892 O O . LEU A 1 109 ? -2.631 10.453 2.229 1 94.94 109 LEU A O 1
ATOM 896 N N . GLU A 1 110 ? -4.34 10.883 0.858 1 95.94 110 GLU A N 1
ATOM 897 C CA . GLU A 1 110 ? -4.973 11.859 1.741 1 95.94 110 GLU A CA 1
ATOM 898 C C . GLU A 1 110 ? -6.258 11.305 2.348 1 95.94 110 GLU A C 1
ATOM 900 O O . GLU A 1 110 ? -6.859 10.375 1.798 1 95.94 110 GLU A O 1
ATOM 905 N N . LEU A 1 111 ? -6.637 11.906 3.432 1 97.62 111 LEU A N 1
ATOM 906 C CA . LEU A 1 111 ? -7.77 11.367 4.18 1 97.62 111 LEU A CA 1
ATOM 907 C C . LEU A 1 111 ? -9 11.25 3.291 1 97.62 111 LEU A C 1
ATOM 909 O O . LEU A 1 111 ? -9.68 10.219 3.291 1 97.62 111 LEU A O 1
ATOM 913 N N . PHE A 1 112 ? -9.25 12.242 2.436 1 96.62 112 PHE A N 1
ATOM 914 C CA . PHE A 1 112 ? -10.492 12.273 1.67 1 96.62 112 PHE A CA 1
ATOM 915 C C . PHE A 1 112 ? -10.43 11.312 0.49 1 96.62 112 PHE A C 1
ATOM 917 O O . PHE A 1 112 ? -11.445 11.031 -0.15 1 96.62 112 PHE A O 1
ATOM 924 N N . ASP A 1 113 ? -9.281 10.734 0.196 1 93.88 113 ASP A N 1
ATOM 925 C CA . ASP A 1 113 ? -9.18 9.688 -0.814 1 93.88 113 ASP A CA 1
ATOM 926 C C . ASP A 1 113 ? -9.953 8.438 -0.396 1 93.88 113 ASP A C 1
ATOM 928 O O . ASP A 1 113 ? -10.273 7.59 -1.232 1 93.88 113 ASP A O 1
ATOM 932 N N . LEU A 1 114 ? -10.219 8.328 0.853 1 95.44 114 LEU A N 1
ATOM 933 C CA . LEU A 1 114 ? -10.836 7.113 1.383 1 95.44 114 LEU A CA 1
ATOM 934 C C . LEU A 1 114 ? -12.352 7.145 1.194 1 95.44 114 LEU A C 1
ATOM 936 O O . LEU A 1 114 ? -13.023 6.137 1.414 1 95.44 114 LEU A O 1
ATOM 940 N N . LEU A 1 115 ? -12.914 8.242 0.815 1 93.44 115 LEU A N 1
ATOM 941 C CA . LEU A 1 115 ? -14.367 8.391 0.772 1 93.44 115 LEU A CA 1
ATOM 942 C C . LEU A 1 115 ? -14.969 7.5 -0.31 1 93.44 115 LEU A C 1
ATOM 944 O O . LEU A 1 115 ? -14.344 7.262 -1.345 1 93.44 115 LEU A O 1
ATOM 948 N N . PRO A 1 116 ? -16.125 6.961 -0.035 1 93.06 116 PRO A N 1
ATOM 949 C CA . PRO A 1 116 ? -16.969 7.156 1.147 1 93.06 116 PRO A CA 1
ATOM 950 C C . PRO A 1 116 ? -16.531 6.301 2.334 1 93.06 116 PRO A C 1
ATOM 952 O O . PRO A 1 116 ? -15.898 5.258 2.146 1 93.06 116 PRO A O 1
ATOM 955 N N . LEU A 1 117 ? -16.891 6.773 3.527 1 95.31 117 LEU A N 1
ATOM 956 C CA . LEU A 1 117 ? -16.562 6.082 4.77 1 95.31 117 LEU A CA 1
ATOM 957 C C . LEU A 1 117 ? -17.812 5.781 5.574 1 95.31 117 LEU A C 1
ATOM 959 O O . LEU A 1 117 ? -18.781 6.535 5.523 1 95.31 117 LEU A O 1
ATOM 963 N N . TRP A 1 118 ? -17.734 4.715 6.348 1 94.75 118 TRP A N 1
ATOM 964 C CA . TRP A 1 118 ? -18.781 4.414 7.32 1 94.75 118 TRP A CA 1
ATOM 965 C C . TRP A 1 118 ? -18.641 5.297 8.555 1 94.75 118 TRP A C 1
ATOM 967 O O . TRP A 1 118 ? -17.562 5.793 8.859 1 94.75 118 TRP A O 1
ATOM 977 N N . PRO A 1 119 ? -19.75 5.469 9.234 1 96.19 119 PRO A N 1
ATOM 978 C CA . PRO A 1 119 ? -19.719 6.332 10.414 1 96.19 119 PRO A CA 1
ATOM 979 C C . PRO A 1 119 ? -18.641 5.922 11.414 1 96.19 119 PRO A C 1
ATOM 981 O O . PRO A 1 119 ? -17.953 6.781 11.977 1 96.19 119 PRO A O 1
ATOM 984 N N . ARG A 1 120 ? -18.453 4.641 11.578 1 96.5 120 ARG A N 1
ATOM 985 C CA . ARG A 1 120 ? -17.438 4.18 12.516 1 96.5 120 ARG A CA 1
ATOM 986 C C . ARG A 1 120 ? -16.031 4.547 12.023 1 96.5 120 ARG A C 1
ATOM 988 O O . ARG A 1 120 ? -15.148 4.84 12.828 1 96.5 120 ARG A O 1
ATOM 995 N N . GLU A 1 121 ? -15.852 4.512 10.719 1 97.44 121 GLU A N 1
ATOM 996 C CA . GLU A 1 121 ? -14.57 4.906 10.133 1 97.44 121 GLU A CA 1
ATOM 997 C C . GLU A 1 121 ? -14.344 6.406 10.266 1 97.44 121 GLU A C 1
ATOM 999 O O . GLU A 1 121 ? -13.227 6.844 10.555 1 97.44 121 GLU A O 1
ATOM 1004 N N . ILE A 1 122 ? -15.414 7.16 10.094 1 98 122 ILE A N 1
ATOM 1005 C CA . ILE A 1 122 ? -15.328 8.602 10.273 1 98 122 ILE A CA 1
ATOM 1006 C C . ILE A 1 122 ? -14.969 8.93 11.727 1 98 122 ILE A C 1
ATOM 1008 O O . ILE A 1 122 ? -14.109 9.766 11.984 1 98 122 ILE A O 1
ATOM 1012 N N . ALA A 1 123 ? -15.594 8.219 12.633 1 98.25 123 ALA A N 1
ATOM 1013 C CA . ALA A 1 123 ? -15.312 8.414 14.047 1 98.25 123 ALA A CA 1
ATOM 1014 C C . ALA A 1 123 ? -13.852 8.109 14.367 1 98.25 123 ALA A C 1
ATOM 1016 O O . ALA A 1 123 ? -13.211 8.852 15.125 1 98.25 123 ALA A O 1
ATOM 1017 N N . SER A 1 124 ? -13.367 7.059 13.812 1 98.5 124 SER A N 1
ATOM 1018 C CA . SER A 1 124 ? -11.969 6.684 14.016 1 98.5 124 SER A CA 1
ATOM 1019 C C . SER A 1 124 ? -11.023 7.75 13.469 1 98.5 124 SER A C 1
ATOM 1021 O O . SER A 1 124 ? -10.055 8.125 14.133 1 98.5 124 SER A O 1
ATOM 1023 N N . ALA A 1 125 ? -11.336 8.227 12.289 1 98.5 125 ALA A N 1
ATOM 1024 C CA . ALA A 1 125 ? -10.516 9.266 11.672 1 98.5 125 ALA A CA 1
ATOM 1025 C C . ALA A 1 125 ? -10.516 10.531 12.516 1 98.5 125 ALA A C 1
ATOM 1027 O O . ALA A 1 125 ? -9.461 11.109 12.789 1 98.5 125 ALA A O 1
ATOM 1028 N N . MET A 1 126 ? -11.68 10.898 12.969 1 98 126 MET A N 1
ATOM 1029 C CA . MET A 1 126 ? -11.812 12.156 13.703 1 98 126 MET A CA 1
ATOM 1030 C C . MET A 1 126 ? -11.211 12.031 15.102 1 98 126 MET A C 1
ATOM 1032 O O . MET A 1 126 ? -10.656 13 15.625 1 98 126 MET A O 1
ATOM 1036 N N . LYS A 1 127 ? -11.273 10.859 15.664 1 98.19 127 LYS A N 1
ATOM 1037 C CA . LYS A 1 127 ? -10.602 10.641 16.938 1 98.19 127 LYS A CA 1
ATOM 1038 C C . LYS A 1 127 ? -9.102 10.891 16.812 1 98.19 127 LYS A C 1
ATOM 1040 O O . LYS A 1 127 ? -8.516 11.602 17.641 1 98.19 127 LYS A O 1
ATOM 1045 N N . GLN A 1 128 ? -8.539 10.273 15.797 1 98.12 128 GLN A N 1
ATOM 1046 C CA . GLN A 1 128 ? -7.109 10.461 15.57 1 98.12 128 GLN A CA 1
ATOM 1047 C C . GLN A 1 128 ? -6.781 11.93 15.312 1 98.12 128 GLN A C 1
ATOM 1049 O O . GLN A 1 128 ? -5.797 12.453 15.836 1 98.12 128 GLN A O 1
ATOM 1054 N N . PHE A 1 129 ? -7.637 12.594 14.547 1 98.19 129 PHE A N 1
ATOM 1055 C CA . PHE A 1 129 ? -7.426 14 14.219 1 98.19 129 PHE A CA 1
ATOM 1056 C C . PHE A 1 129 ? -7.473 14.859 15.484 1 98.19 129 PHE A C 1
ATOM 1058 O O . PHE A 1 129 ? -6.594 15.695 15.703 1 98.19 129 PHE A O 1
ATOM 1065 N N . VAL A 1 130 ? -8.43 14.625 16.281 1 97.19 130 VAL A N 1
ATOM 1066 C CA . VAL A 1 130 ? -8.633 15.398 17.5 1 97.19 130 VAL A CA 1
ATOM 1067 C C . VAL A 1 130 ? -7.453 15.188 18.453 1 97.19 130 VAL A C 1
ATOM 1069 O O . VAL A 1 130 ? -6.969 16.141 19.062 1 97.19 130 VAL A O 1
ATOM 1072 N N . LEU A 1 131 ? -6.953 13.984 18.5 1 96.38 131 LEU A N 1
ATOM 1073 C CA . LEU A 1 131 ? -5.793 13.703 19.344 1 96.38 131 LEU A CA 1
ATOM 1074 C C . LEU A 1 131 ? -4.578 14.5 18.875 1 96.38 131 LEU A C 1
ATOM 1076 O O . LEU A 1 131 ? -3.859 15.078 19.703 1 96.38 131 LEU A O 1
ATOM 1080 N N . GLY A 1 132 ? -4.395 14.539 17.594 1 95.38 132 GLY A N 1
ATOM 1081 C CA . GLY A 1 132 ? -3.295 15.32 17.047 1 95.38 132 GLY A CA 1
ATOM 1082 C C . GLY A 1 132 ? -3.43 16.812 17.312 1 95.38 132 GLY A C 1
ATOM 1083 O O . GLY A 1 132 ? -2.473 17.453 17.734 1 95.38 132 GLY A O 1
ATOM 1084 N N . VAL A 1 133 ? -4.586 17.297 17.109 1 94.5 133 VAL A N 1
ATOM 1085 C CA . VAL A 1 133 ? -4.816 18.719 17.266 1 94.5 133 VAL A CA 1
ATOM 1086 C C . VAL A 1 133 ? -4.699 19.125 18.734 1 94.5 133 VAL A C 1
ATOM 1088 O O . VAL A 1 133 ? -4.195 20.203 19.047 1 94.5 133 VAL A O 1
ATOM 1091 N N . GLN A 1 134 ? -5.164 18.266 19.594 1 93.19 134 GLN A N 1
ATOM 1092 C CA . GLN A 1 134 ? -5.016 18.547 21.016 1 93.19 134 GLN A CA 1
ATOM 1093 C C . GLN A 1 134 ? -3.543 18.641 21.406 1 93.19 134 GLN A C 1
ATOM 1095 O O . GLN A 1 134 ? -3.16 19.516 22.188 1 93.19 134 GLN A O 1
ATOM 1100 N N . TYR A 1 135 ? -2.809 17.781 20.906 1 91.44 135 TYR A N 1
ATOM 1101 C CA . TYR A 1 135 ? -1.37 17.844 21.141 1 91.44 135 TYR A CA 1
ATOM 1102 C C . TYR A 1 135 ? -0.79 19.156 20.656 1 91.44 135 TYR A C 1
ATOM 1104 O O . TYR A 1 135 ? -0.022 19.812 21.375 1 91.44 135 TYR A O 1
ATOM 1112 N N . LEU A 1 136 ? -1.16 19.594 19.484 1 89 136 LEU A N 1
ATOM 1113 C CA . LEU A 1 136 ? -0.672 20.844 18.906 1 89 136 LEU A CA 1
ATOM 1114 C C . LEU A 1 136 ? -1.136 22.031 19.719 1 89 136 LEU A C 1
ATOM 1116 O O . LEU A 1 136 ? -0.367 22.969 19.953 1 89 136 LEU A O 1
ATOM 1120 N N . MET A 1 137 ? -2.297 21.953 20.141 1 88.81 137 MET A N 1
ATOM 1121 C CA . MET A 1 137 ? -2.861 23.047 20.953 1 88.81 137 MET A CA 1
ATOM 1122 C C . MET A 1 137 ? -2.1 23.203 22.266 1 88.81 137 MET A C 1
ATOM 1124 O O . MET A 1 137 ? -1.893 24.312 22.734 1 88.81 137 MET A O 1
ATOM 1128 N N . ASN A 1 138 ? -1.662 22.109 22.781 1 86 138 ASN A N 1
ATOM 1129 C CA . ASN A 1 138 ? -0.947 22.125 24.047 1 86 138 ASN A CA 1
ATOM 1130 C C . ASN A 1 138 ? 0.501 22.562 23.875 1 86 138 ASN A C 1
ATOM 1132 O O . ASN A 1 138 ? 1.162 22.938 24.844 1 86 138 ASN A O 1
ATOM 1136 N N . SER A 1 139 ? 0.939 22.484 22.688 1 79.94 139 SER A N 1
ATOM 1137 C CA . SER A 1 139 ? 2.318 22.891 22.438 1 79.94 139 SER A CA 1
ATOM 1138 C C . SER A 1 139 ? 2.479 24.406 22.516 1 79.94 139 SER A C 1
ATOM 1140 O O . SER A 1 139 ? 3.594 24.906 22.672 1 79.94 139 SER A O 1
ATOM 1142 N N . GLY A 1 140 ? 1.425 25.203 22.297 1 78.06 140 GLY A N 1
ATOM 1143 C CA . GLY A 1 140 ? 1.459 26.641 22.375 1 78.06 140 GLY A CA 1
ATOM 1144 C C . GLY A 1 140 ? 1.994 27.312 21.109 1 78.06 140 GLY A C 1
ATOM 1145 O O . GLY A 1 140 ? 2.25 28.516 21.094 1 78.06 140 GLY A O 1
ATOM 1146 N N . VAL A 1 141 ? 2.174 26.578 20.094 1 78.19 141 VAL A N 1
ATOM 1147 C CA . VAL A 1 141 ? 2.68 27.125 18.828 1 78.19 141 VAL A CA 1
ATOM 1148 C C . VAL A 1 141 ? 1.527 27.312 17.844 1 78.19 141 VAL A C 1
ATOM 1150 O O . VAL A 1 141 ? 0.596 26.5 17.812 1 78.19 141 VAL A O 1
ATOM 1153 N N . MET A 1 142 ? 1.658 28.453 17.156 1 84.06 142 MET A N 1
ATOM 1154 C CA . MET A 1 142 ? 0.7 28.656 16.078 1 84.06 142 MET A CA 1
ATOM 1155 C C . MET A 1 142 ? 0.965 27.688 14.922 1 84.06 142 MET A C 1
ATOM 1157 O O . MET A 1 142 ? 2.119 27.438 14.57 1 84.06 142 MET A O 1
ATOM 1161 N N . PHE A 1 143 ? -0.123 27.172 14.43 1 86.69 143 PHE A N 1
ATOM 1162 C CA . PHE A 1 143 ? 0.057 26.203 13.352 1 86.69 143 PHE A CA 1
ATOM 1163 C C . PHE A 1 143 ? -1.078 26.312 12.336 1 86.69 143 PHE A C 1
ATOM 1165 O O . PHE A 1 143 ? -2.125 26.906 12.625 1 86.69 143 PHE A O 1
ATOM 1172 N N . SER A 1 144 ? -0.736 25.922 11.172 1 90.75 144 SER A N 1
ATOM 1173 C CA . SER A 1 144 ? -1.721 25.656 10.133 1 90.75 144 SER A CA 1
ATOM 1174 C C . SER A 1 144 ? -1.511 24.281 9.5 1 90.75 144 SER A C 1
ATOM 1176 O O . SER A 1 144 ? -0.409 23.734 9.555 1 90.75 144 SER A O 1
ATOM 1178 N N . ILE A 1 145 ? -2.574 23.75 9.047 1 94 145 ILE A N 1
ATOM 1179 C CA . ILE A 1 145 ? -2.547 22.406 8.484 1 94 145 ILE A CA 1
ATOM 1180 C C . ILE A 1 145 ? -2.447 22.484 6.965 1 94 145 ILE A C 1
ATOM 1182 O O . ILE A 1 145 ? -3.271 23.141 6.316 1 94 145 ILE A O 1
ATOM 1186 N N . GLU A 1 146 ? -1.454 21.828 6.418 1 91.81 146 GLU A N 1
ATOM 1187 C CA . GLU A 1 146 ? -1.309 21.781 4.969 1 91.81 146 GLU A CA 1
ATOM 1188 C C . GLU A 1 146 ? -2.199 20.703 4.363 1 91.81 146 GLU A C 1
ATOM 1190 O O . GLU A 1 146 ? -2.912 20.953 3.389 1 91.81 146 GLU A O 1
ATOM 1195 N N . VAL A 1 147 ? -2.086 19.578 4.941 1 94.25 147 VAL A N 1
ATOM 1196 C CA . VAL A 1 147 ? -2.871 18.453 4.438 1 94.25 147 VAL A CA 1
ATOM 1197 C C . VAL A 1 147 ? -2.998 17.375 5.516 1 94.25 147 VAL A C 1
ATOM 1199 O O . VAL A 1 147 ? -2.172 17.312 6.43 1 94.25 147 VAL A O 1
ATOM 1202 N N . VAL A 1 148 ? -4.074 16.656 5.445 1 97.94 148 VAL A N 1
ATOM 1203 C CA . VAL A 1 148 ? -4.25 15.492 6.305 1 97.94 148 VAL A CA 1
ATOM 1204 C C . VAL A 1 148 ? -4.066 14.219 5.484 1 97.94 148 VAL A C 1
ATOM 1206 O O . VAL A 1 148 ? -4.891 13.898 4.621 1 97.94 148 VAL A O 1
ATOM 1209 N N . GLN A 1 149 ? -3.014 13.484 5.844 1 97.62 149 GLN A N 1
ATOM 1210 C CA . GLN A 1 149 ? -2.652 12.273 5.117 1 97.62 149 GLN A CA 1
ATOM 1211 C C . GLN A 1 149 ? -3.01 11.023 5.914 1 97.62 149 GLN A C 1
ATOM 1213 O O . GLN A 1 149 ? -3.359 11.117 7.094 1 97.62 149 GLN A O 1
ATOM 1218 N N . ILE A 1 150 ? -2.939 9.891 5.219 1 97.88 150 ILE A N 1
ATOM 1219 C CA . ILE A 1 150 ? -3.232 8.633 5.906 1 97.88 150 ILE A CA 1
ATOM 1220 C C . ILE A 1 150 ? -2.346 7.523 5.348 1 97.88 150 ILE A C 1
ATOM 1222 O O . ILE A 1 150 ? -2.178 7.41 4.129 1 97.88 150 ILE A O 1
ATOM 1226 N N . GLY A 1 151 ? -1.812 6.738 6.289 1 95.25 151 GLY A N 1
ATOM 1227 C CA . GLY A 1 151 ? -1.038 5.57 5.895 1 95.25 151 GLY A CA 1
ATOM 1228 C C . GLY A 1 151 ? -1.893 4.34 5.66 1 95.25 151 GLY A C 1
ATOM 1229 O O . GLY A 1 151 ? -3.068 4.312 6.027 1 95.25 151 GLY A O 1
ATOM 1230 N N . LEU A 1 152 ? -1.307 3.316 5.129 1 92.75 152 LEU A N 1
ATOM 1231 C CA . LEU A 1 152 ? -2.008 2.062 4.883 1 92.75 152 LEU A CA 1
ATOM 1232 C C . LEU A 1 152 ? -2.332 1.354 6.195 1 92.75 152 LEU A C 1
ATOM 1234 O O . LEU A 1 152 ? -3.184 0.463 6.23 1 92.75 152 LEU A O 1
ATOM 1238 N N . ASP A 1 153 ? -1.627 1.774 7.184 1 92.94 153 ASP A N 1
ATOM 1239 C CA . ASP A 1 153 ? -1.894 1.217 8.508 1 92.94 153 ASP A CA 1
ATOM 1240 C C . ASP A 1 153 ? -3.104 1.888 9.148 1 92.94 153 ASP A C 1
ATOM 1242 O O . ASP A 1 153 ? -3.525 1.501 10.242 1 92.94 153 ASP A O 1
ATOM 1246 N N . GLY A 1 154 ? -3.621 2.848 8.484 1 97.12 154 GLY A N 1
ATOM 1247 C CA . GLY A 1 154 ? -4.809 3.525 8.984 1 97.12 154 GLY A CA 1
ATOM 1248 C C . GLY A 1 154 ? -4.488 4.711 9.875 1 97.12 154 GLY A C 1
ATOM 1249 O O . GLY A 1 154 ? -5.395 5.344 10.422 1 97.12 154 GLY A O 1
ATOM 1250 N N . VAL A 1 155 ? -3.232 5.039 10.023 1 97.56 155 VAL A N 1
ATOM 1251 C CA . VAL A 1 155 ? -2.846 6.145 10.891 1 97.56 155 VAL A CA 1
ATOM 1252 C C . VAL A 1 155 ? -2.912 7.461 10.117 1 97.56 155 VAL A C 1
ATOM 1254 O O . VAL A 1 155 ? -2.324 7.586 9.039 1 97.56 155 VAL A O 1
ATOM 1257 N N . ILE A 1 156 ? -3.566 8.359 10.68 1 97.81 156 ILE A N 1
ATOM 1258 C CA . ILE A 1 156 ? -3.688 9.695 10.109 1 97.81 156 ILE A CA 1
ATOM 1259 C C . ILE A 1 156 ? -2.453 10.516 10.453 1 97.81 156 ILE A C 1
ATOM 1261 O O . ILE A 1 156 ? -1.95 10.453 11.578 1 97.81 156 ILE A O 1
ATOM 1265 N N . LYS A 1 157 ? -2.037 11.289 9.508 1 96.94 157 LYS A N 1
ATOM 1266 C CA . LYS A 1 157 ? -0.905 12.188 9.719 1 96.94 157 LYS A CA 1
ATOM 1267 C C . LYS A 1 157 ? -1.256 13.617 9.312 1 96.94 157 LYS A C 1
ATOM 1269 O O . LYS A 1 157 ? -1.564 13.883 8.148 1 96.94 157 LYS A O 1
ATOM 1274 N N . ILE A 1 158 ? -1.168 14.508 10.25 1 96.38 158 ILE A N 1
ATOM 1275 C CA . ILE A 1 158 ? -1.389 15.93 9.992 1 96.38 158 ILE A CA 1
ATOM 1276 C C . ILE A 1 158 ? -0.082 16.578 9.547 1 96.38 158 ILE A C 1
ATOM 1278 O O . ILE A 1 158 ? 0.887 16.625 10.312 1 96.38 158 ILE A O 1
ATOM 1282 N N . VAL A 1 159 ? -0.104 16.984 8.352 1 93.38 159 VAL A N 1
ATOM 1283 C CA . VAL A 1 159 ? 1.057 17.719 7.844 1 93.38 159 VAL A CA 1
ATOM 1284 C C . VAL A 1 159 ? 0.88 19.219 8.102 1 93.38 159 VAL A C 1
ATOM 1286 O O . VAL A 1 159 ? -0.106 19.812 7.66 1 93.38 159 VAL A O 1
ATOM 1289 N N . LEU A 1 160 ? 1.865 19.797 8.75 1 90.06 160 LEU A N 1
ATOM 1290 C CA . LEU A 1 160 ? 1.787 21.203 9.086 1 90.06 160 LEU A CA 1
ATOM 1291 C C . LEU A 1 160 ? 2.371 22.062 7.965 1 90.06 160 LEU A C 1
ATOM 1293 O O . LEU A 1 160 ? 3.201 21.594 7.188 1 90.06 160 LEU A O 1
ATOM 1297 N N . ASP A 1 161 ? 1.843 23.297 7.918 1 87.25 161 ASP A N 1
ATOM 1298 C CA . ASP A 1 161 ? 2.447 24.297 7.055 1 87.25 161 ASP A CA 1
ATOM 1299 C C . ASP A 1 161 ? 3.627 24.984 7.742 1 87.25 161 ASP A C 1
ATOM 1301 O O . ASP A 1 161 ? 3.439 25.781 8.664 1 87.25 161 ASP A O 1
ATOM 1305 N N . TRP A 1 162 ? 4.719 24.781 7.242 1 83.5 162 TRP A N 1
ATOM 1306 C CA . TRP A 1 162 ? 5.938 25.234 7.902 1 83.5 162 TRP A CA 1
ATOM 1307 C C . TRP A 1 162 ? 6.254 26.672 7.512 1 83.5 162 TRP A C 1
ATOM 1309 O O . TRP A 1 162 ? 7.215 27.266 8.016 1 83.5 162 TRP A O 1
ATOM 1319 N N . ASN A 1 163 ? 5.445 27.203 6.672 1 80.19 163 ASN A N 1
ATOM 1320 C CA . ASN A 1 163 ? 5.641 28.609 6.324 1 80.19 163 ASN A CA 1
ATOM 1321 C C . ASN A 1 163 ? 5.168 29.531 7.441 1 80.19 163 ASN A C 1
ATOM 1323 O O . ASN A 1 163 ? 5.465 30.719 7.43 1 80.19 163 ASN A O 1
ATOM 1327 N N . LEU A 1 164 ? 4.445 28.938 8.328 1 70.69 164 LEU A N 1
ATOM 1328 C CA . LEU A 1 164 ? 3.904 29.766 9.406 1 70.69 164 LEU A CA 1
ATOM 1329 C C . LEU A 1 164 ? 4.949 29.984 10.492 1 70.69 164 LEU A C 1
ATOM 1331 O O . LEU A 1 164 ? 5.676 29.062 10.867 1 70.69 164 LEU A O 1
ATOM 1335 N N . GLU A 1 165 ? 5.172 31.219 10.773 1 62.12 165 GLU A N 1
ATOM 1336 C CA . GLU A 1 165 ? 6.098 31.578 11.844 1 62.12 165 GLU A CA 1
ATOM 1337 C C . GLU A 1 165 ? 5.484 31.312 13.219 1 62.12 165 GLU A C 1
ATOM 1339 O O . GLU A 1 165 ? 4.344 31.703 13.477 1 62.12 165 GLU A O 1
ATOM 1344 N N . PRO A 1 166 ? 6.262 30.516 13.992 1 58.69 166 PRO A N 1
ATOM 1345 C CA . PRO A 1 166 ? 5.734 30.172 15.312 1 58.69 166 PRO A CA 1
ATOM 1346 C C . PRO A 1 166 ? 5.559 31.406 16.203 1 58.69 166 PRO A C 1
ATOM 1348 O O . PRO A 1 166 ? 6.406 32.312 16.203 1 58.69 166 PRO A O 1
ATOM 1351 N N . GLU A 1 167 ? 4.359 31.828 16.531 1 65 167 GLU A N 1
ATOM 1352 C CA . GLU A 1 167 ? 4.109 32.812 17.578 1 65 167 GLU A CA 1
ATOM 1353 C C . GLU A 1 167 ? 3.604 32.125 18.859 1 65 167 GLU A C 1
ATOM 1355 O O . GLU A 1 167 ? 2.941 31.094 18.781 1 65 167 GLU A O 1
ATOM 1360 N N . VAL A 1 168 ? 4.355 32.438 20 1 62.5 168 VAL A N 1
ATOM 1361 C CA . VAL A 1 168 ? 3.957 31.828 21.266 1 62.5 168 VAL A CA 1
ATOM 1362 C C . VAL A 1 168 ? 3.148 32.812 22.094 1 62.5 168 VAL A C 1
ATOM 1364 O O . VAL A 1 168 ? 3.416 34.031 22.078 1 62.5 168 VAL A O 1
ATOM 1367 N N . GLY A 1 169 ? 2.012 32.469 22.625 1 66.31 169 GLY A N 1
ATOM 1368 C CA . GLY A 1 169 ? 1.254 33.25 23.578 1 66.31 169 GLY A CA 1
ATOM 1369 C C . GLY A 1 169 ? -0.239 32.969 23.516 1 66.31 169 GLY A C 1
ATOM 1370 O O . GLY A 1 169 ? -0.695 32.125 22.75 1 66.31 169 GLY A O 1
ATOM 1371 N N . GLN A 1 170 ? -0.935 33.562 24.453 1 68.94 170 GLN A N 1
ATOM 1372 C CA . GLN A 1 170 ? -2.383 33.406 24.594 1 68.94 170 GLN A CA 1
ATOM 1373 C C . GLN A 1 170 ? -3.088 33.75 23.266 1 68.94 170 GLN A C 1
ATOM 1375 O O . GLN A 1 170 ? -4.074 33.094 22.922 1 68.94 170 GLN A O 1
ATOM 1380 N N . ALA A 1 171 ? -2.549 34.594 22.625 1 83.06 171 ALA A N 1
ATOM 1381 C CA . ALA A 1 171 ? -3.111 35 21.328 1 83.06 171 ALA A CA 1
ATOM 1382 C C . ALA A 1 171 ? -3.014 33.875 20.328 1 83.06 171 ALA A C 1
ATOM 1384 O O . ALA A 1 171 ? -3.904 33.688 19.484 1 83.06 171 ALA A O 1
ATOM 1385 N N . VAL A 1 172 ? -2.133 32.969 20.672 1 84 172 VAL A N 1
ATOM 1386 C CA . VAL A 1 172 ? -1.893 31.875 19.75 1 84 172 VAL A CA 1
ATOM 1387 C C . VAL A 1 172 ? -2.955 30.797 19.953 1 84 172 VAL A C 1
ATOM 1389 O O . VAL A 1 172 ? -3.48 30.25 18.984 1 84 172 VAL A O 1
ATOM 1392 N N . ARG A 1 173 ? -3.34 30.625 21.219 1 85.44 173 ARG A N 1
ATOM 1393 C CA . ARG A 1 173 ? -4.332 29.594 21.531 1 85.44 173 ARG A CA 1
ATOM 1394 C C . ARG A 1 173 ? -5.688 29.938 20.922 1 85.44 173 ARG A C 1
ATOM 1396 O O . ARG A 1 173 ? -6.363 29.078 20.359 1 85.44 173 ARG A O 1
ATOM 1403 N N . GLU A 1 174 ? -6.016 31.172 21.109 1 89.19 174 GLU A N 1
ATOM 1404 C CA . GLU A 1 174 ? -7.293 31.625 20.562 1 89.19 174 GLU A CA 1
ATOM 1405 C C . GLU A 1 174 ? -7.277 31.609 19.047 1 89.19 174 GLU A C 1
ATOM 1407 O O . GLU A 1 174 ? -8.258 31.203 18.406 1 89.19 174 GLU A O 1
ATOM 1412 N N . ALA A 1 175 ? -6.254 32 18.5 1 89.38 175 ALA A N 1
ATOM 1413 C CA . ALA A 1 175 ? -6.113 31.984 17.047 1 89.38 175 ALA A CA 1
ATOM 1414 C C . ALA A 1 175 ? -6.203 30.562 16.516 1 89.38 175 ALA A C 1
ATOM 1416 O O . ALA A 1 175 ? -6.895 30.312 15.523 1 89.38 175 ALA A O 1
ATOM 1417 N N . ASN A 1 176 ? -5.508 29.641 17.219 1 91.44 176 ASN A N 1
ATOM 1418 C CA . ASN A 1 176 ? -5.559 28.234 16.828 1 91.44 176 ASN A CA 1
ATOM 1419 C C . ASN A 1 176 ? -6.977 27.688 16.922 1 91.44 176 ASN A C 1
ATOM 1421 O O . ASN A 1 176 ? -7.414 26.938 16.047 1 91.44 176 ASN A O 1
ATOM 1425 N N . ARG A 1 177 ? -7.66 28.094 17.969 1 91.75 177 ARG A N 1
ATOM 1426 C CA . ARG A 1 177 ? -9.039 27.656 18.156 1 91.75 177 ARG A CA 1
ATOM 1427 C C . ARG A 1 177 ? -9.93 28.141 17.016 1 91.75 177 ARG A C 1
ATOM 1429 O O . ARG A 1 177 ? -10.703 27.359 16.453 1 91.75 177 ARG A O 1
ATOM 1436 N N . GLN A 1 178 ? -9.828 29.391 16.688 1 92.31 178 GLN A N 1
ATOM 1437 C CA . GLN A 1 178 ? -10.633 29.984 15.633 1 92.31 178 GLN A CA 1
ATOM 1438 C C . GLN A 1 178 ? -10.328 29.359 14.273 1 92.31 178 GLN A C 1
ATOM 1440 O O . GLN A 1 178 ? -11.219 29.234 13.43 1 92.31 178 GLN A O 1
ATOM 1445 N N . TYR A 1 179 ? -9.148 28.922 14.141 1 93.94 179 TYR A N 1
ATOM 1446 C CA . TYR A 1 179 ? -8.711 28.266 12.906 1 93.94 179 TYR A CA 1
ATOM 1447 C C . TYR A 1 179 ? -9.25 26.844 12.812 1 93.94 179 TYR A C 1
ATOM 1449 O O . TYR A 1 179 ? -9.758 26.438 11.766 1 93.94 179 TYR A O 1
ATOM 1457 N N . LEU A 1 180 ? -9.227 26.156 13.922 1 95.81 180 LEU A N 1
ATOM 1458 C CA . LEU A 1 180 ? -9.492 24.719 13.938 1 95.81 180 LEU A CA 1
ATOM 1459 C C . LEU A 1 180 ? -10.984 24.438 13.859 1 95.81 180 LEU A C 1
ATOM 1461 O O . LEU A 1 180 ? -11.398 23.438 13.281 1 95.81 180 LEU A O 1
ATOM 1465 N N . LEU A 1 181 ? -11.781 25.312 14.398 1 95.25 181 LEU A N 1
ATOM 1466 C CA . LEU A 1 181 ? -13.211 25.047 14.469 1 95.25 181 LEU A CA 1
ATOM 1467 C C . LEU A 1 181 ? -13.805 24.891 13.078 1 95.25 181 LEU A C 1
ATOM 1469 O O . LEU A 1 181 ? -14.367 23.844 12.742 1 95.25 181 LEU A O 1
ATOM 1473 N N . PRO A 1 182 ? -13.617 25.891 12.227 1 95.75 182 PRO A N 1
ATOM 1474 C CA . PRO A 1 182 ? -14.164 25.703 10.875 1 95.75 182 PRO A CA 1
ATOM 1475 C C . PRO A 1 182 ? -13.484 24.562 10.117 1 95.75 182 PRO A C 1
ATOM 1477 O O . PRO A 1 182 ? -14.117 23.906 9.281 1 95.75 182 PRO A O 1
ATOM 1480 N N . TYR A 1 183 ? -12.25 24.281 10.398 1 97 183 TYR A N 1
ATOM 1481 C CA . TYR A 1 183 ? -11.531 23.188 9.742 1 97 183 TYR A CA 1
ATOM 1482 C C . TYR A 1 183 ? -12.195 21.859 10.031 1 97 183 TYR A C 1
ATOM 1484 O O . TYR A 1 183 ? -12.445 21.062 9.117 1 97 183 TYR A O 1
ATOM 1492 N N . ILE A 1 184 ? -12.492 21.625 11.305 1 96.94 184 ILE A N 1
ATOM 1493 C CA . ILE A 1 184 ? -13.125 20.391 11.742 1 96.94 184 ILE A CA 1
ATOM 1494 C C . ILE A 1 184 ? -14.531 20.281 11.148 1 96.94 184 ILE A C 1
ATOM 1496 O O . ILE A 1 184 ? -14.93 19.219 10.68 1 96.94 184 ILE A O 1
ATOM 1500 N N . GLN A 1 185 ? -15.211 21.391 11.156 1 96.31 185 GLN A N 1
ATOM 1501 C CA . GLN A 1 185 ? -16.562 21.406 10.594 1 96.31 185 GLN A CA 1
ATOM 1502 C C . GLN A 1 185 ? -16.531 21.047 9.109 1 96.31 185 GLN A C 1
ATOM 1504 O O . GLN A 1 185 ? -17.375 20.281 8.641 1 96.31 185 GLN A O 1
ATOM 1509 N N . ASN A 1 186 ? -15.594 21.562 8.422 1 96.56 186 ASN A N 1
ATOM 1510 C CA . ASN A 1 186 ? -15.453 21.266 7.004 1 96.56 186 ASN A CA 1
ATOM 1511 C C . ASN A 1 186 ? -15.094 19.797 6.77 1 96.56 186 ASN A C 1
ATOM 1513 O O . ASN A 1 186 ? -15.625 19.156 5.855 1 96.56 186 ASN A O 1
ATOM 1517 N N . MET A 1 187 ? -14.188 19.312 7.57 1 97.25 187 MET A N 1
ATOM 1518 C CA . MET A 1 187 ? -13.828 17.906 7.461 1 97.25 187 MET A CA 1
ATOM 1519 C C . MET A 1 187 ? -15.055 17 7.621 1 97.25 187 MET A C 1
ATOM 1521 O O . MET A 1 187 ? -15.266 16.094 6.828 1 97.25 187 MET A O 1
ATOM 1525 N N . MET A 1 188 ? -15.797 17.328 8.641 1 97.19 188 MET A N 1
ATOM 1526 C CA . MET A 1 188 ? -17 16.531 8.914 1 97.19 188 MET A CA 1
ATOM 1527 C C . MET A 1 188 ? -18 16.656 7.773 1 97.19 188 MET A C 1
ATOM 1529 O O . MET A 1 188 ? -18.609 15.672 7.355 1 97.19 188 MET A O 1
ATOM 1533 N N . ALA A 1 189 ? -18.156 17.844 7.258 1 96.44 189 ALA A N 1
ATOM 1534 C CA . ALA A 1 189 ? -19.094 18.062 6.152 1 96.44 189 ALA A CA 1
ATOM 1535 C C . ALA A 1 189 ? -18.719 17.203 4.945 1 96.44 189 ALA A C 1
ATOM 1537 O O . ALA A 1 189 ? -19.578 16.562 4.344 1 96.44 189 ALA A O 1
ATOM 1538 N N . VAL A 1 190 ? -17.453 17.156 4.621 1 96.62 190 VAL A N 1
ATOM 1539 C CA . VAL A 1 190 ? -16.969 16.406 3.461 1 96.62 190 VAL A CA 1
ATOM 1540 C C . VAL A 1 190 ? -17.141 14.914 3.697 1 96.62 190 VAL A C 1
ATOM 1542 O O . VAL A 1 190 ? -17.656 14.195 2.83 1 96.62 190 VAL A O 1
ATOM 1545 N N . MET A 1 191 ? -16.828 14.438 4.891 1 95.81 191 MET A N 1
ATOM 1546 C CA . MET A 1 191 ? -16.812 13.008 5.156 1 95.81 191 MET A CA 1
ATOM 1547 C C . MET A 1 191 ? -18.219 12.461 5.312 1 95.81 191 MET A C 1
ATOM 1549 O O . MET A 1 191 ? -18.484 11.297 4.984 1 95.81 191 MET A O 1
ATOM 1553 N N . THR A 1 192 ? -19.109 13.312 5.789 1 95.19 192 THR A N 1
ATOM 1554 C CA . THR A 1 192 ? -20.453 12.82 6.074 1 95.19 192 THR A CA 1
ATOM 1555 C C . THR A 1 192 ? -21.359 12.992 4.855 1 95.19 192 THR A C 1
ATOM 1557 O O . THR A 1 192 ? -22.438 12.406 4.797 1 95.19 192 THR A O 1
ATOM 1560 N N . ALA A 1 193 ? -20.906 13.734 3.865 1 92.75 193 ALA A N 1
ATOM 1561 C CA . ALA A 1 193 ? -21.719 14.016 2.686 1 92.75 193 ALA A CA 1
ATOM 1562 C C . ALA A 1 193 ? -22.125 12.727 1.971 1 92.75 193 ALA A C 1
ATOM 1564 O O . ALA A 1 193 ? -23.234 12.609 1.462 1 92.75 193 ALA A O 1
ATOM 1565 N N . SER A 1 194 ? -21.25 11.766 1.974 1 87.25 194 SER A N 1
ATOM 1566 C CA . SER A 1 194 ? -21.516 10.539 1.229 1 87.25 194 SER A CA 1
ATOM 1567 C C . SER A 1 194 ? -21.75 9.359 2.17 1 87.25 194 SER A C 1
ATOM 1569 O O . SER A 1 194 ? -21.828 8.219 1.726 1 87.25 194 SER A O 1
ATOM 1571 N N . SER A 1 195 ? -21.812 9.703 3.395 1 88.5 195 SER A N 1
ATOM 1572 C CA . SER A 1 195 ? -21.953 8.625 4.363 1 88.5 195 SER A CA 1
ATOM 1573 C C . SER A 1 195 ? -23.422 8.391 4.707 1 88.5 195 SER A C 1
ATOM 1575 O O . SER A 1 195 ? -24.219 9.328 4.734 1 88.5 195 SER A O 1
ATOM 1577 N N . GLN A 1 196 ? -23.719 7.121 4.883 1 84.94 196 GLN A N 1
ATOM 1578 C CA . GLN A 1 196 ? -25.078 6.77 5.273 1 84.94 196 GLN A CA 1
ATOM 1579 C C . GLN A 1 196 ? -25.125 6.281 6.719 1 84.94 196 GLN A C 1
ATOM 1581 O O . GLN A 1 196 ? -24.141 5.75 7.234 1 84.94 196 GLN A O 1
ATOM 1586 N N . GLY A 1 197 ? -26.25 6.555 7.422 1 90.69 197 GLY A N 1
ATOM 1587 C CA . GLY A 1 197 ? -26.484 6.023 8.758 1 90.69 197 GLY A CA 1
ATOM 1588 C C . GLY A 1 197 ? -25.703 6.762 9.836 1 90.69 197 GLY A C 1
ATOM 1589 O O . GLY A 1 197 ? -25.203 6.145 10.773 1 90.69 197 GLY A O 1
ATOM 1590 N N . LEU A 1 198 ? -25.656 8.047 9.727 1 93.56 198 LEU A N 1
ATOM 1591 C CA . LEU A 1 198 ? -24.906 8.836 10.695 1 93.56 198 LEU A CA 1
ATOM 1592 C C . LEU A 1 198 ? -25.656 8.945 12.016 1 93.56 198 LEU A C 1
ATOM 1594 O O . LEU A 1 198 ? -26.844 9.305 12.031 1 93.56 198 LEU A O 1
ATOM 1598 N N . PRO A 1 199 ? -25 8.711 13.094 1 95.5 199 PRO A N 1
ATOM 1599 C CA . PRO A 1 199 ? -25.656 8.898 14.398 1 95.5 199 PRO A CA 1
ATOM 1600 C C . PRO A 1 199 ? -25.828 10.367 14.766 1 95.5 199 PRO A C 1
ATOM 1602 O O . PRO A 1 199 ? -25.188 11.234 14.164 1 95.5 199 PRO A O 1
ATOM 1605 N N . GLU A 1 200 ? -26.594 10.594 15.742 1 95.38 200 GLU A N 1
ATOM 1606 C CA . GLU A 1 200 ? -26.844 11.953 16.234 1 95.38 200 GLU A CA 1
ATOM 1607 C C . GLU A 1 200 ? -25.562 12.57 16.781 1 95.38 200 GLU A C 1
ATOM 1609 O O . GLU A 1 200 ? -25.344 13.781 16.656 1 95.38 200 GLU A O 1
ATOM 1614 N N . SER A 1 201 ? -24.766 11.742 17.359 1 96 201 SER A N 1
ATOM 1615 C CA . SER A 1 201 ? -23.516 12.234 17.938 1 96 201 SER A CA 1
ATOM 1616 C C . SER A 1 201 ? -22.594 12.789 16.844 1 96 201 SER A C 1
ATOM 1618 O O . SER A 1 201 ? -21.797 13.688 17.109 1 96 201 SER A O 1
ATOM 1620 N N . ALA A 1 202 ? -22.734 12.258 15.656 1 96.5 202 ALA A N 1
ATOM 1621 C CA . ALA A 1 202 ? -21.953 12.797 14.539 1 96.5 202 ALA A CA 1
ATOM 1622 C C . ALA A 1 202 ? -22.391 14.219 14.195 1 96.5 202 ALA A C 1
ATOM 1624 O O . ALA A 1 202 ? -21.562 15.078 13.914 1 96.5 202 ALA A O 1
ATOM 1625 N N . HIS A 1 203 ? -23.641 14.445 14.219 1 94.25 203 HIS A N 1
ATOM 1626 C CA . HIS A 1 203 ? -24.188 15.773 13.945 1 94.25 203 HIS A CA 1
ATOM 1627 C C . HIS A 1 203 ? -23.75 16.781 15.016 1 94.25 203 HIS A C 1
ATOM 1629 O O . HIS A 1 203 ? -23.344 17.891 14.695 1 94.25 203 HIS A O 1
ATOM 1635 N N . SER A 1 204 ? -23.844 16.328 16.281 1 94.62 204 SER A N 1
ATOM 1636 C CA . SER A 1 204 ? -23.422 17.188 17.375 1 94.62 204 SER A CA 1
ATOM 1637 C C . SER A 1 204 ? -21.938 17.547 17.266 1 94.62 204 SER A C 1
ATOM 1639 O O . SER A 1 204 ? -21.531 18.672 17.531 1 94.62 204 SER A O 1
ATOM 1641 N N . PHE A 1 205 ? -21.188 16.547 16.844 1 96.31 205 PHE A N 1
ATOM 1642 C CA . PHE A 1 205 ? -19.766 16.75 16.656 1 96.31 205 PHE A CA 1
A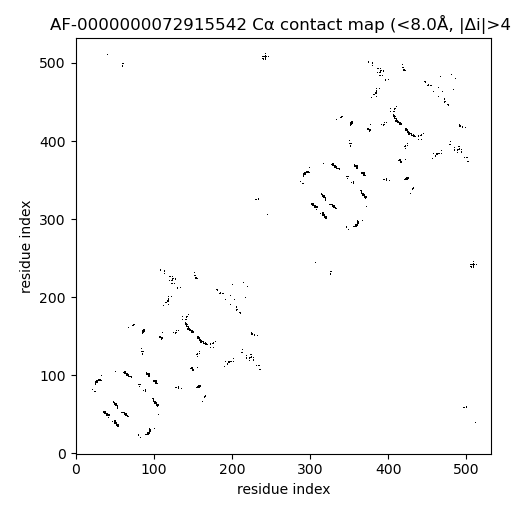TOM 1643 C C . PHE A 1 205 ? -19.484 17.766 15.555 1 96.31 205 PHE A C 1
ATOM 1645 O O . PHE A 1 205 ? -18.672 18.672 15.727 1 96.31 205 PHE A O 1
ATOM 1652 N N . ALA A 1 206 ? -20.219 17.688 14.508 1 93.88 206 ALA A N 1
ATOM 1653 C CA . ALA A 1 206 ? -20.031 18.516 13.32 1 93.88 206 ALA A CA 1
ATOM 1654 C C . ALA A 1 206 ? -20.469 19.953 13.578 1 93.88 206 ALA A C 1
ATOM 1656 O O . ALA A 1 206 ? -19.906 20.891 13.008 1 93.88 206 ALA A O 1
ATOM 1657 N N . CYS A 1 207 ? -21.359 20.125 14.469 1 91.81 207 CYS A N 1
ATOM 1658 C CA . CYS A 1 207 ? -21.953 21.438 14.664 1 91.81 207 CYS A CA 1
ATOM 1659 C C . CYS A 1 207 ? -21.469 22.094 15.953 1 91.81 207 CYS A C 1
ATOM 1661 O O . CYS A 1 207 ? -21.953 23.156 16.344 1 91.81 207 CYS A O 1
ATOM 1663 N N . SER A 1 208 ? -20.547 21.406 16.562 1 90.94 208 SER A N 1
ATOM 1664 C CA . SER A 1 208 ? -20.047 21.938 17.828 1 90.94 208 SER A CA 1
ATOM 1665 C C . SER A 1 208 ? -19.422 23.328 17.625 1 90.94 208 SER A C 1
ATOM 1667 O O . SER A 1 208 ? -18.75 23.562 16.625 1 90.94 208 SER A O 1
ATOM 1669 N N . GLN A 1 209 ? -19.609 24.234 18.578 1 90.75 209 GLN A N 1
ATOM 1670 C CA . GLN A 1 209 ? -19.016 25.578 18.531 1 90.75 209 GLN A CA 1
ATOM 1671 C C . GLN A 1 209 ? -17.766 25.641 19.391 1 90.75 209 GLN A C 1
ATOM 1673 O O . GLN A 1 209 ? -17.172 26.719 19.547 1 90.75 209 GLN A O 1
ATOM 1678 N N . ILE A 1 210 ? -17.438 24.547 20 1 90.69 210 ILE A N 1
ATOM 1679 C CA . ILE A 1 210 ? -16.188 24.422 20.75 1 90.69 210 ILE A CA 1
ATOM 1680 C C . ILE A 1 210 ? -15.359 23.281 20.172 1 90.69 210 ILE A C 1
ATOM 1682 O O . ILE A 1 210 ? -15.898 22.359 19.531 1 90.69 210 ILE A O 1
ATOM 1686 N N . LEU A 1 211 ? -14.094 23.359 20.391 1 91.31 211 LEU A N 1
ATOM 1687 C CA . LEU A 1 211 ? -13.227 22.281 19.938 1 91.31 211 LEU A CA 1
ATOM 1688 C C . LEU A 1 211 ? -13.57 20.969 20.641 1 91.31 211 LEU A C 1
ATOM 1690 O O . LEU A 1 211 ? -13.633 20.922 21.875 1 91.31 211 LEU A O 1
ATOM 1694 N N . PRO A 1 212 ? -13.852 19.984 19.812 1 89.62 212 PRO A N 1
ATOM 1695 C CA . PRO A 1 212 ? -14.188 18.703 20.453 1 89.62 212 PRO A CA 1
ATOM 1696 C C . PRO A 1 212 ? -13.008 18.109 21.219 1 89.62 212 PRO A C 1
ATOM 1698 O O . PRO A 1 212 ? -11.852 18.312 20.844 1 89.62 212 PRO A O 1
ATOM 1701 N N . ASP A 1 213 ? -13.398 17.453 22.359 1 90.88 213 ASP A N 1
ATOM 1702 C CA . ASP A 1 213 ? -12.391 16.703 23.094 1 90.88 213 ASP A CA 1
ATOM 1703 C C . ASP A 1 213 ? -12.578 15.195 22.891 1 90.88 213 ASP A C 1
ATOM 1705 O O . ASP A 1 213 ? -13.562 14.758 22.312 1 90.88 213 ASP A O 1
ATOM 1709 N N . ILE A 1 214 ? -11.656 14.414 23.406 1 92.88 214 ILE A N 1
ATOM 1710 C CA . ILE A 1 214 ? -11.594 12.977 23.156 1 92.88 214 ILE A CA 1
ATOM 1711 C C . ILE A 1 214 ? -12.789 12.281 23.797 1 92.88 214 ILE A C 1
ATOM 1713 O O . ILE A 1 214 ? -13.133 11.156 23.438 1 92.88 214 ILE A O 1
ATOM 1717 N N . ASP A 1 215 ? -13.492 13.016 24.625 1 94.19 215 ASP A N 1
ATOM 1718 C CA . ASP A 1 215 ? -14.609 12.414 25.344 1 94.19 215 ASP A CA 1
ATOM 1719 C C . ASP A 1 215 ? -15.922 12.633 24.594 1 94.19 215 ASP A C 1
ATOM 1721 O O . ASP A 1 215 ? -16.969 12.109 25 1 94.19 215 ASP A O 1
ATOM 1725 N N . HIS A 1 216 ? -15.891 13.414 23.578 1 96 216 HIS A N 1
ATOM 1726 C CA . HIS A 1 216 ? -17.109 13.617 22.812 1 96 216 HIS A CA 1
ATOM 1727 C C . HIS A 1 216 ? -17.734 12.289 22.406 1 96 216 HIS A C 1
ATOM 1729 O O . HIS A 1 216 ? -17.047 11.383 21.938 1 96 216 HIS A O 1
ATOM 1735 N N . PRO A 1 217 ? -19 12.117 22.469 1 95.81 217 PRO A N 1
ATOM 1736 C CA . PRO A 1 217 ? -19.688 10.836 22.281 1 95.81 217 PRO A CA 1
ATOM 1737 C C . PRO A 1 217 ? -19.422 10.242 20.891 1 95.81 217 PRO A C 1
ATOM 1739 O O . PRO A 1 217 ? -19.453 9.016 20.734 1 95.81 217 PRO A O 1
ATOM 1742 N N . PHE A 1 218 ? -19.172 11.031 19.891 1 97.12 218 PHE A N 1
ATOM 1743 C CA . PHE A 1 218 ? -18.984 10.531 18.531 1 97.12 218 PHE A CA 1
ATOM 1744 C C . PHE A 1 218 ? -17.656 9.797 18.406 1 97.12 218 PHE A C 1
ATOM 1746 O O . PHE A 1 218 ? -17.547 8.828 17.656 1 97.12 218 PHE A O 1
ATOM 1753 N N . ILE A 1 219 ? -16.656 10.234 19.172 1 97.25 219 ILE A N 1
ATOM 1754 C CA . ILE A 1 219 ? -15.32 9.695 18.938 1 97.25 219 ILE A CA 1
ATOM 1755 C C . ILE A 1 219 ? -14.828 8.953 20.172 1 97.25 219 ILE A C 1
ATOM 1757 O O . ILE A 1 219 ? -13.852 8.195 20.109 1 97.25 219 ILE A O 1
ATOM 1761 N N . SER A 1 220 ? -15.406 9.086 21.359 1 96 220 SER A N 1
ATOM 1762 C CA . SER A 1 220 ? -14.93 8.508 22.609 1 96 220 SER A CA 1
ATOM 1763 C C . SER A 1 220 ? -14.836 6.992 22.516 1 96 220 SER A C 1
ATOM 1765 O O . SER A 1 220 ? -13.891 6.391 23.016 1 96 220 SER A O 1
ATOM 1767 N N . GLY A 1 221 ? -15.695 6.328 21.781 1 93.94 221 GLY A N 1
ATOM 1768 C CA . GLY A 1 221 ? -15.688 4.883 21.656 1 93.94 221 GLY A CA 1
ATOM 1769 C C . GLY A 1 221 ? -15.234 4.41 20.281 1 93.94 221 GLY A C 1
ATOM 1770 O O . GLY A 1 221 ? -15.391 3.238 19.938 1 93.94 221 GLY A O 1
ATOM 1771 N N . ALA A 1 222 ? -14.688 5.344 19.547 1 95.88 222 ALA A N 1
ATOM 1772 C CA . ALA A 1 222 ? -14.312 4.992 18.172 1 95.88 222 ALA A CA 1
ATOM 1773 C C . ALA A 1 222 ? -13.109 4.055 18.156 1 95.88 222 ALA A C 1
ATOM 1775 O O . ALA A 1 222 ? -12.234 4.137 19.031 1 95.88 222 ALA A O 1
ATOM 1776 N N . GLY A 1 223 ? -13.055 3.174 17.172 1 94.38 223 GLY A N 1
ATOM 1777 C CA . GLY A 1 223 ? -11.938 2.258 17.016 1 94.38 223 GLY A CA 1
ATOM 1778 C C . GLY A 1 223 ? -10.641 2.955 16.641 1 94.38 223 GLY A C 1
ATOM 1779 O O . GLY A 1 223 ? -10.648 4.137 16.297 1 94.38 223 GLY A O 1
ATOM 1780 N N . GLY A 1 224 ? -9.539 2.203 16.781 1 94.94 224 GLY A N 1
ATOM 1781 C CA . GLY A 1 224 ? -8.219 2.723 16.438 1 94.94 224 GLY A CA 1
ATOM 1782 C C . GLY A 1 224 ? -7.957 2.75 14.945 1 94.94 224 GLY A C 1
ATOM 1783 O O . GLY A 1 224 ? -8.875 2.584 14.141 1 94.94 224 GLY A O 1
ATOM 1784 N N . PRO A 1 225 ? -6.742 2.99 14.578 1 96.69 225 PRO A N 1
ATOM 1785 C CA . PRO A 1 225 ? -6.367 3.156 13.172 1 96.69 225 PRO A CA 1
ATOM 1786 C C . PRO A 1 225 ? -6.73 1.945 12.312 1 96.69 225 PRO A C 1
ATOM 1788 O O . PRO A 1 225 ? -7.008 2.09 11.117 1 96.69 225 PRO A O 1
ATOM 1791 N N . MET A 1 226 ? -6.789 0.81 12.906 1 95.62 226 MET A N 1
ATOM 1792 C CA . MET A 1 226 ? -7.074 -0.419 12.172 1 95.62 226 MET A CA 1
ATOM 1793 C C . MET A 1 226 ? -8.422 -0.333 11.469 1 95.62 226 MET A C 1
ATOM 1795 O O . MET A 1 226 ? -8.633 -0.96 10.43 1 95.62 226 MET A O 1
ATO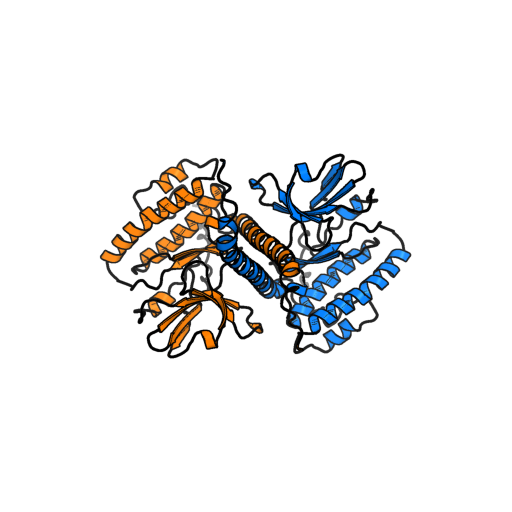M 1799 N N . MET A 1 227 ? -9.289 0.524 11.961 1 96.69 227 MET A N 1
ATOM 1800 C CA . MET A 1 227 ? -10.625 0.697 11.406 1 96.69 227 MET A CA 1
ATOM 1801 C C . MET A 1 227 ? -10.555 1.261 9.984 1 96.69 227 MET A C 1
ATOM 1803 O O . MET A 1 227 ? -11.484 1.089 9.195 1 96.69 227 MET A O 1
ATOM 1807 N N . LEU A 1 228 ? -9.43 1.877 9.695 1 97.62 228 LEU A N 1
ATOM 1808 C CA . LEU A 1 228 ? -9.344 2.604 8.43 1 97.62 228 LEU A CA 1
ATOM 1809 C C . LEU A 1 228 ? -8.461 1.859 7.438 1 97.62 228 LEU A C 1
ATOM 1811 O O . LEU A 1 228 ? -8.273 2.311 6.301 1 97.62 228 LEU A O 1
ATOM 1815 N N . ARG A 1 229 ? -7.977 0.715 7.809 1 95.25 229 ARG A N 1
ATOM 1816 C CA . ARG A 1 229 ? -6.984 0.002 7.008 1 95.25 229 ARG A CA 1
ATOM 1817 C C . ARG A 1 229 ? -7.578 -0.461 5.684 1 95.25 229 ARG A C 1
ATOM 1819 O O . ARG A 1 229 ? -6.969 -0.271 4.625 1 95.25 229 ARG A O 1
ATOM 1826 N N . LYS A 1 230 ? -8.742 -1.066 5.766 1 93.94 230 LYS A N 1
ATOM 1827 C CA . LYS A 1 230 ? -9.367 -1.591 4.551 1 93.94 230 LYS A CA 1
ATOM 1828 C C . LYS A 1 230 ? -9.688 -0.467 3.57 1 93.94 230 LYS A C 1
ATOM 1830 O O . LYS A 1 230 ? -9.477 -0.61 2.363 1 93.94 230 LYS A O 1
ATOM 1835 N N . ALA A 1 231 ? -10.18 0.617 4.074 1 95.56 231 ALA A N 1
ATOM 1836 C CA . ALA A 1 231 ? -10.484 1.769 3.227 1 95.56 231 ALA A CA 1
ATOM 1837 C C . ALA A 1 231 ? -9.219 2.33 2.59 1 95.56 231 ALA A C 1
ATOM 1839 O O . ALA A 1 231 ? -9.219 2.703 1.414 1 95.56 231 ALA A O 1
ATOM 1840 N N . ALA A 1 232 ? -8.172 2.348 3.371 1 96.12 232 ALA A N 1
ATOM 1841 C CA . ALA A 1 232 ? -6.898 2.857 2.863 1 96.12 232 ALA A CA 1
ATOM 1842 C C . ALA A 1 232 ? -6.336 1.949 1.773 1 96.12 232 ALA A C 1
ATOM 1844 O O . ALA A 1 232 ? -5.879 2.428 0.732 1 96.12 232 ALA A O 1
ATOM 1845 N N . GLU A 1 233 ? -6.379 0.702 2.025 1 92.75 233 GLU A N 1
ATOM 1846 C CA . GLU A 1 233 ? -5.902 -0.263 1.04 1 92.75 233 GLU A CA 1
ATOM 1847 C C . GLU A 1 233 ? -6.691 -0.161 -0.261 1 92.75 233 GLU A C 1
ATOM 1849 O O . GLU A 1 233 ? -6.113 -0.196 -1.349 1 92.75 233 GLU A O 1
ATOM 1854 N N . PHE A 1 234 ? -7.969 -0.04 -0.13 1 93.5 234 PHE A N 1
ATOM 1855 C CA . PHE A 1 234 ? -8.828 0.084 -1.299 1 93.5 234 PHE A CA 1
ATOM 1856 C C . PHE A 1 234 ? -8.5 1.346 -2.086 1 93.5 234 PHE A C 1
ATOM 1858 O O . PHE A 1 234 ? -8.383 1.306 -3.312 1 93.5 234 PHE A O 1
ATOM 1865 N N . ALA A 1 235 ? -8.328 2.422 -1.366 1 92.62 235 ALA A N 1
ATOM 1866 C CA . ALA A 1 235 ? -7.988 3.686 -2.012 1 92.62 235 ALA A CA 1
ATOM 1867 C C . ALA A 1 235 ? -6.656 3.582 -2.752 1 92.62 235 ALA A C 1
ATOM 1869 O O . ALA A 1 235 ? -6.516 4.102 -3.861 1 92.62 235 ALA A O 1
ATOM 1870 N N . GLN A 1 236 ? -5.738 2.953 -2.121 1 91.25 236 GLN A N 1
ATOM 1871 C CA . GLN A 1 236 ? -4.43 2.787 -2.746 1 91.25 236 GLN A CA 1
ATOM 1872 C C . GLN A 1 236 ? -4.531 1.959 -4.023 1 91.25 236 GLN A C 1
ATOM 1874 O O . GLN A 1 236 ? -3.896 2.279 -5.031 1 91.25 236 GLN A O 1
ATOM 1879 N N . GLN A 1 237 ? -5.242 0.883 -3.963 1 89.75 237 GLN A N 1
ATOM 1880 C CA . GLN A 1 237 ? -5.434 0.046 -5.145 1 89.75 237 GLN A CA 1
ATOM 1881 C C . GLN A 1 237 ? -6.066 0.841 -6.285 1 89.75 237 GLN A C 1
ATOM 1883 O O . GLN A 1 237 ? -5.668 0.694 -7.441 1 89.75 237 GLN A O 1
ATOM 1888 N N . LYS A 1 238 ? -6.98 1.677 -5.953 1 86.5 238 LYS A N 1
ATOM 1889 C CA . LYS A 1 238 ? -7.625 2.506 -6.969 1 86.5 238 LYS A CA 1
ATOM 1890 C C . LYS A 1 238 ? -6.629 3.459 -7.617 1 86.5 238 LYS A C 1
ATOM 1892 O O . LYS A 1 238 ? -6.699 3.719 -8.82 1 86.5 238 LYS A O 1
ATOM 1897 N N . GLN A 1 239 ? -5.742 3.924 -6.828 1 84.81 239 GLN A N 1
ATOM 1898 C CA . GLN A 1 239 ? -4.723 4.816 -7.375 1 84.81 239 GLN A CA 1
ATOM 1899 C C . GLN A 1 239 ? -3.803 4.074 -8.336 1 84.81 239 GLN A C 1
ATOM 1901 O O . GLN A 1 239 ? -3.441 4.605 -9.391 1 84.81 239 GLN A O 1
ATOM 1906 N N . VAL A 1 240 ? -3.416 2.898 -7.973 1 83.69 240 VAL A N 1
ATOM 1907 C CA . VAL A 1 240 ? -2.531 2.092 -8.805 1 83.69 240 VAL A CA 1
ATOM 1908 C C . VAL A 1 240 ? -3.227 1.75 -10.117 1 83.69 240 VAL A C 1
ATOM 1910 O O . VAL A 1 240 ? -2.605 1.781 -11.188 1 83.69 240 VAL A O 1
ATOM 1913 N N . LEU A 1 241 ? -4.461 1.443 -10.016 1 81.06 241 LEU A N 1
ATOM 1914 C CA . LEU A 1 241 ? -5.227 1.083 -11.203 1 81.06 241 LEU A CA 1
ATOM 1915 C C . LEU A 1 241 ? -5.359 2.273 -12.148 1 81.06 241 LEU A C 1
ATOM 1917 O O . LEU A 1 241 ? -5.285 2.113 -13.367 1 81.06 241 LEU A O 1
ATOM 1921 N N . ALA A 1 242 ? -5.582 3.342 -11.547 1 72.81 242 ALA A N 1
ATOM 1922 C CA . ALA A 1 242 ? -5.66 4.547 -12.367 1 72.81 242 ALA A CA 1
ATOM 1923 C C . ALA A 1 242 ? -4.359 4.777 -13.125 1 72.81 242 ALA A C 1
ATOM 1925 O O . ALA A 1 242 ? -4.379 5.203 -14.281 1 72.81 242 ALA A O 1
ATOM 1926 N N . ALA A 1 243 ? -3.283 4.406 -12.555 1 69 243 ALA A N 1
ATOM 1927 C CA . ALA A 1 243 ? -1.969 4.559 -13.172 1 69 243 ALA A CA 1
ATOM 1928 C C . ALA A 1 243 ? -1.784 3.574 -14.32 1 69 243 ALA A C 1
ATOM 1930 O O . ALA A 1 243 ? -1.187 3.912 -15.344 1 69 243 ALA A O 1
ATOM 1931 N N . ARG A 1 244 ? -2.285 2.445 -14.188 1 69.25 244 ARG A N 1
ATOM 1932 C CA . ARG A 1 244 ? -2.156 1.4 -15.203 1 69.25 244 ARG A CA 1
ATOM 1933 C C . ARG A 1 244 ? -2.986 1.729 -16.438 1 69.25 244 ARG A C 1
ATOM 1935 O O . ARG A 1 244 ? -2.57 1.449 -17.562 1 69.25 244 ARG A O 1
ATOM 1942 N N . ILE A 1 245 ? -4.07 2.291 -16.203 1 66.12 245 ILE A N 1
ATOM 1943 C CA . ILE A 1 245 ? -4.93 2.711 -17.297 1 66.12 245 ILE A CA 1
ATOM 1944 C C . ILE A 1 245 ? -4.227 3.789 -18.125 1 66.12 245 ILE A C 1
ATOM 1946 O O . ILE A 1 245 ? -4.258 3.758 -19.344 1 66.12 245 ILE A O 1
ATOM 1950 N N . CYS A 1 246 ? -3.545 4.609 -17.422 1 61.91 246 CYS A N 1
ATOM 1951 C CA . CYS A 1 246 ? -2.836 5.699 -18.078 1 61.91 246 CYS A CA 1
ATOM 1952 C C . CYS A 1 246 ? -1.65 5.172 -18.891 1 61.91 246 CYS A C 1
ATOM 1954 O O . CYS A 1 246 ? -1.397 5.629 -20 1 61.91 246 CYS A O 1
ATOM 1956 N N . GLN A 1 247 ? -0.892 4.297 -18.281 1 60.34 247 GLN A N 1
ATOM 1957 C CA . GLN A 1 247 ? 0.262 3.74 -18.984 1 60.34 247 GLN A CA 1
ATOM 1958 C C . GLN A 1 247 ? -0.171 2.932 -20.203 1 60.34 247 GLN A C 1
ATOM 1960 O O . GLN A 1 247 ? 0.519 2.922 -21.219 1 60.34 247 GLN A O 1
ATOM 1965 N N . GLY A 1 248 ? -1.236 2.205 -20 1 54.72 248 GLY A N 1
ATOM 1966 C CA . GLY A 1 248 ? -1.788 1.504 -21.141 1 54.72 248 GLY A CA 1
ATOM 1967 C C . GLY A 1 248 ? -2.258 2.438 -22.25 1 54.72 248 GLY A C 1
ATOM 1968 O O . GLY A 1 248 ? -2.139 2.121 -23.438 1 54.72 248 GLY A O 1
ATOM 1969 N N . CYS A 1 249 ? -2.787 3.623 -21.812 1 48.06 249 CYS A N 1
ATOM 1970 C CA . CYS A 1 249 ? -3.225 4.625 -22.766 1 48.06 249 CYS A CA 1
ATOM 1971 C C . CYS A 1 249 ? -2.031 5.242 -23.5 1 48.06 249 CYS A C 1
ATOM 1973 O O . CYS A 1 249 ? -2.102 5.516 -24.688 1 48.06 249 CYS A O 1
ATOM 1975 N N . ASP A 1 250 ? -1.027 5.555 -22.875 1 46.28 250 ASP A N 1
ATOM 1976 C CA . ASP A 1 250 ? 0.144 6.145 -23.516 1 46.28 250 ASP A CA 1
ATOM 1977 C C . ASP A 1 250 ? 0.782 5.16 -24.5 1 46.28 250 ASP A C 1
ATOM 1979 O O . ASP A 1 250 ? 1.264 5.559 -25.562 1 46.28 250 ASP A O 1
ATOM 1983 N N . ASN A 1 251 ? 0.85 3.979 -24.156 1 43.38 251 ASN A N 1
ATOM 1984 C CA . ASN A 1 251 ? 1.356 3.031 -25.141 1 43.38 251 ASN A CA 1
ATOM 1985 C C . ASN A 1 251 ? 0.453 2.961 -26.375 1 43.38 251 ASN A C 1
ATOM 1987 O O . ASN A 1 251 ? 0.93 2.754 -27.484 1 43.38 251 ASN A O 1
ATOM 1991 N N . LEU A 1 252 ? -0.781 3.311 -26.25 1 36.81 252 LEU A N 1
ATOM 1992 C CA . LEU A 1 252 ? -1.638 3.424 -27.422 1 36.81 252 LEU A CA 1
ATOM 1993 C C . LEU A 1 252 ? -1.372 4.727 -28.172 1 36.81 252 LEU A C 1
ATOM 1995 O O . LEU A 1 252 ? -1.407 4.762 -29.391 1 36.81 252 LEU A O 1
ATOM 1999 N N . SER A 1 253 ? -1.104 5.871 -27.578 1 34.78 253 SER A N 1
ATOM 2000 C CA . SER A 1 253 ? -0.841 7.117 -28.281 1 34.78 253 SER A CA 1
ATOM 2001 C C . SER A 1 253 ? 0.57 7.141 -28.859 1 34.78 253 SER A C 1
ATOM 2003 O O . SER A 1 253 ? 0.809 7.746 -29.906 1 34.78 253 SER A O 1
ATOM 2005 N N . SER A 1 254 ? 1.62 6.656 -28.312 1 33.88 254 SER A N 1
ATOM 2006 C CA . SER A 1 254 ? 2.934 6.695 -28.938 1 33.88 254 SER A CA 1
ATOM 2007 C C . SER A 1 254 ? 2.975 5.805 -30.188 1 33.88 254 SER A C 1
ATOM 2009 O O . SER A 1 254 ? 3.914 5.883 -30.969 1 33.88 254 SER A O 1
ATOM 2011 N N . SER A 1 255 ? 2.188 4.938 -30.578 1 29.3 255 SER A N 1
ATOM 2012 C CA . SER A 1 255 ? 2.23 4.359 -31.922 1 29.3 255 SER A CA 1
ATOM 2013 C C . SER A 1 255 ? 1.852 5.387 -32.969 1 29.3 255 SER A C 1
ATOM 2015 O O . SER A 1 255 ? 2.146 5.207 -34.156 1 29.3 255 SER A O 1
ATOM 2017 N N . TYR A 1 256 ? 1.103 6.461 -32.781 1 25.77 256 TYR A N 1
ATOM 2018 C CA . TYR A 1 256 ? 0.846 7.387 -33.875 1 25.77 256 TYR A CA 1
ATOM 2019 C C . TYR A 1 256 ? 1.914 8.477 -33.906 1 25.77 256 TYR A C 1
ATOM 2021 O O . TYR A 1 256 ? 2.191 9.023 -35 1 25.77 256 TYR A O 1
ATOM 2029 N N . ALA A 1 257 ? 2.537 9.031 -32.938 1 27.5 257 ALA A N 1
ATOM 2030 C CA . ALA A 1 257 ? 3.385 10.195 -33.188 1 27.5 257 ALA A CA 1
ATOM 2031 C C . ALA A 1 257 ? 4.762 9.773 -33.688 1 27.5 257 ALA A C 1
ATOM 2033 O O . ALA A 1 257 ? 5.461 10.555 -34.344 1 27.5 257 ALA A O 1
ATOM 2034 N N . CYS A 1 258 ? 5.418 8.672 -33.375 1 24.45 258 CYS A N 1
ATOM 2035 C CA . CYS A 1 258 ? 6.805 8.633 -33.812 1 24.45 258 CYS A CA 1
ATOM 2036 C C . CYS A 1 258 ? 6.883 8.305 -35.312 1 24.45 258 CYS A C 1
ATOM 2038 O O . CYS A 1 258 ? 7.969 8.094 -35.844 1 24.45 258 CYS A O 1
ATOM 2040 N N . VAL A 1 259 ? 5.891 8.133 -36.094 1 24.67 259 VAL A N 1
ATOM 2041 C CA . VAL A 1 259 ? 6.133 7.93 -37.531 1 24.67 259 VAL A CA 1
ATOM 2042 C C . VAL A 1 259 ? 6.598 9.242 -38.156 1 24.67 259 VAL A C 1
ATOM 2044 O O . VAL A 1 259 ? 7.301 9.234 -39.156 1 24.67 259 VAL A O 1
ATOM 2047 N N . SER A 1 260 ? 6.371 10.445 -37.75 1 24.72 260 SER A N 1
ATOM 2048 C CA . SER A 1 260 ? 6.637 11.508 -38.688 1 24.72 260 SER A CA 1
ATOM 2049 C C . SER A 1 260 ? 8.117 11.883 -38.719 1 24.72 260 SER A C 1
ATOM 2051 O O . SER A 1 260 ? 8.641 12.305 -39.75 1 24.72 260 SER A O 1
ATOM 2053 N N . SER A 1 261 ? 8.906 12.195 -37.719 1 22.69 261 SER A N 1
ATOM 2054 C CA . SER A 1 261 ? 10.07 13.039 -38 1 22.69 261 SER A CA 1
ATOM 2055 C C . SER A 1 261 ? 11.273 12.195 -38.406 1 22.69 261 SER A C 1
ATOM 2057 O O . SER A 1 261 ? 12.227 12.047 -37.656 1 22.69 261 SER A O 1
ATOM 2059 N N . ALA A 1 262 ? 11.195 11.031 -39.219 1 23.27 262 ALA A N 1
ATOM 2060 C CA . ALA A 1 262 ? 12.336 10.531 -39.969 1 23.27 262 ALA A CA 1
ATOM 2061 C C . ALA A 1 262 ? 12.828 11.578 -40.969 1 23.27 262 ALA A C 1
ATOM 2063 O O . ALA A 1 262 ? 12.18 11.828 -42 1 23.27 262 ALA A O 1
ATOM 2064 N N . GLY A 1 263 ? 13.312 12.742 -40.625 1 19.91 263 GLY A N 1
ATOM 2065 C CA . GLY A 1 263 ? 14.141 13.516 -41.531 1 19.91 263 GLY A CA 1
ATOM 2066 C C . GLY A 1 263 ? 15.328 12.742 -42.094 1 19.91 263 GLY A C 1
ATOM 2067 O O . GLY A 1 263 ? 15.977 12 -41.344 1 19.91 263 GLY A O 1
ATOM 2068 N N . VAL A 1 264 ? 15.32 12.383 -43.438 1 21.67 264 VAL A N 1
ATOM 2069 C CA . VAL A 1 264 ? 16.297 12.078 -44.469 1 21.67 264 VAL A CA 1
ATOM 2070 C C . VAL A 1 264 ? 17.359 13.172 -44.5 1 21.67 264 VAL A C 1
ATOM 2072 O O . VAL A 1 264 ? 17.047 14.359 -44.594 1 21.67 264 VAL A O 1
ATOM 2075 N N . ASP A 1 265 ? 18.453 13.125 -43.812 1 19.92 265 ASP A N 1
ATOM 2076 C CA . ASP A 1 265 ? 19.719 13.711 -44.281 1 19.92 265 ASP A CA 1
ATOM 2077 C C . ASP A 1 265 ? 20 13.328 -45.719 1 19.92 265 ASP A C 1
ATOM 2079 O O . ASP A 1 265 ? 20.078 12.148 -46.062 1 19.92 265 ASP A O 1
ATOM 2083 N N . LEU A 1 266 ? 19.453 14.227 -46.625 1 17.88 266 LEU A N 1
ATOM 2084 C CA . LEU A 1 266 ? 20.125 14.758 -47.812 1 17.88 266 LEU A CA 1
ATOM 2085 C C . LEU A 1 266 ? 21.234 15.719 -47.406 1 17.88 266 LEU A C 1
ATOM 2087 O O . LEU A 1 266 ? 21.094 16.484 -46.438 1 17.88 266 LEU A O 1
ATOM 2091 N N . MET B 1 1 ? 22.594 -41.094 48.375 1 27.09 1 MET B N 1
ATOM 2092 C CA . MET B 1 1 ? 21.266 -40.562 48.062 1 27.09 1 MET B CA 1
ATOM 2093 C C . MET B 1 1 ? 21.312 -39.75 46.75 1 27.09 1 MET B C 1
ATOM 2095 O O . MET B 1 1 ? 22.047 -38.781 46.656 1 27.09 1 MET B O 1
ATOM 2099 N N . VAL B 1 2 ? 21.047 -40.469 45.625 1 35.88 2 VAL B N 1
ATOM 2100 C CA . VAL B 1 2 ? 21.078 -40.094 44.219 1 35.88 2 VAL B CA 1
ATOM 2101 C C . VAL B 1 2 ? 20.078 -39 43.969 1 35.88 2 VAL B C 1
ATOM 2103 O O . VAL B 1 2 ? 18.906 -39.094 44.344 1 35.88 2 VAL B O 1
ATOM 2106 N N . GLY B 1 3 ? 20.516 -37.719 44 1 33 3 GLY B N 1
ATOM 2107 C CA . GLY B 1 3 ? 19.703 -36.531 43.844 1 33 3 GLY B CA 1
ATOM 2108 C C . GLY B 1 3 ? 18.781 -36.562 42.656 1 33 3 GLY B C 1
ATOM 2109 O O . GLY B 1 3 ? 19.016 -37.312 41.719 1 33 3 GLY B O 1
ATOM 2110 N N . PRO B 1 4 ? 17.438 -36.312 42.875 1 36.44 4 PRO B N 1
ATOM 2111 C CA . PRO B 1 4 ? 16.391 -36.469 41.875 1 36.44 4 PRO B CA 1
ATOM 2112 C C . PRO B 1 4 ? 16.734 -35.781 40.562 1 36.44 4 PRO B C 1
ATOM 2114 O O . PRO B 1 4 ? 17.5 -34.812 40.531 1 36.44 4 PRO B O 1
ATOM 2117 N N . GLY B 1 5 ? 16.891 -36.562 39.5 1 32.06 5 GLY B N 1
ATOM 2118 C CA . GLY B 1 5 ? 17.188 -36.188 38.125 1 32.06 5 GLY B CA 1
ATOM 2119 C C . GLY B 1 5 ? 16.297 -35.094 37.594 1 32.06 5 GLY B C 1
ATOM 2120 O O . GLY B 1 5 ? 15.133 -34.969 38 1 32.06 5 GLY B O 1
ATOM 2121 N N . LEU B 1 6 ? 16.859 -33.906 37.281 1 36.31 6 LEU B N 1
ATOM 2122 C CA . LEU B 1 6 ? 16.266 -32.719 36.688 1 36.31 6 LEU B CA 1
ATOM 2123 C C . LEU B 1 6 ? 15.297 -33.094 35.562 1 36.31 6 LEU B C 1
ATOM 2125 O O . LEU B 1 6 ? 15.68 -33.781 34.625 1 36.31 6 LEU B O 1
ATOM 2129 N N . ARG B 1 7 ? 14.023 -33.25 35.938 1 34.03 7 ARG B N 1
ATOM 2130 C CA . ARG B 1 7 ? 12.984 -33.469 34.938 1 34.03 7 ARG B CA 1
ATOM 2131 C C . ARG B 1 7 ? 13.125 -32.469 33.812 1 34.03 7 ARG B C 1
ATOM 2133 O O . ARG B 1 7 ? 13.133 -31.25 34.031 1 34.03 7 ARG B O 1
ATOM 2140 N N . ARG B 1 8 ? 13.727 -32.875 32.719 1 32.84 8 ARG B N 1
ATOM 2141 C CA . ARG B 1 8 ? 13.766 -32.125 31.469 1 32.84 8 ARG B CA 1
ATOM 2142 C C . ARG B 1 8 ? 12.367 -31.641 31.078 1 32.84 8 ARG B C 1
ATOM 2144 O O . ARG B 1 8 ? 11.445 -32.438 30.953 1 32.84 8 ARG B O 1
ATOM 2151 N N . LYS B 1 9 ? 12.055 -30.344 31.531 1 35.12 9 LYS B N 1
ATOM 2152 C CA . LYS B 1 9 ? 10.844 -29.688 31.031 1 35.12 9 LYS B CA 1
ATOM 2153 C C . LYS B 1 9 ? 10.617 -29.984 29.562 1 35.12 9 LYS B C 1
ATOM 2155 O O . LYS B 1 9 ? 11.562 -29.984 28.766 1 35.12 9 LYS B O 1
ATOM 2160 N N . THR B 1 10 ? 9.664 -30.781 29.234 1 29.59 10 THR B N 1
ATOM 2161 C CA . THR B 1 10 ? 9.219 -31.062 27.875 1 29.59 10 THR B CA 1
ATOM 2162 C C . THR B 1 10 ? 9.117 -29.781 27.062 1 29.59 10 THR B C 1
ATOM 2164 O O . THR B 1 10 ? 8.648 -28.75 27.547 1 29.59 10 THR B O 1
ATOM 2167 N N . PRO B 1 11 ? 9.945 -29.641 26.062 1 33.41 11 PRO B N 1
ATOM 2168 C CA . PRO B 1 11 ? 9.898 -28.453 25.203 1 33.41 11 PRO B CA 1
ATOM 2169 C C . PRO B 1 11 ? 8.477 -28.078 24.797 1 33.41 11 PRO B C 1
ATOM 2171 O O . PRO B 1 11 ? 7.609 -28.953 24.703 1 33.41 11 PRO B O 1
ATOM 2174 N N . PHE B 1 12 ? 7.965 -26.938 25.297 1 32.88 12 PHE B N 1
ATOM 2175 C CA . PHE B 1 12 ? 6.691 -26.359 24.875 1 32.88 12 PHE B CA 1
ATOM 2176 C C . PHE B 1 12 ? 6.465 -26.562 23.391 1 32.88 12 PHE B C 1
ATOM 2178 O O . PHE B 1 12 ? 7.246 -26.078 22.562 1 32.88 12 PHE B O 1
ATOM 2185 N N . ARG B 1 13 ? 5.871 -27.609 22.984 1 27.84 13 ARG B N 1
ATOM 2186 C CA . ARG B 1 13 ? 5.375 -27.672 21.609 1 27.84 13 ARG B CA 1
ATOM 2187 C C . ARG B 1 13 ? 4.664 -26.391 21.219 1 27.84 13 ARG B C 1
ATOM 2189 O O . ARG B 1 13 ? 3.641 -26.031 21.812 1 27.84 13 ARG B O 1
ATOM 2196 N N . ARG B 1 14 ? 5.379 -25.5 20.781 1 31.92 14 ARG B N 1
ATOM 2197 C CA . ARG B 1 14 ? 4.738 -24.375 20.125 1 31.92 14 ARG B CA 1
ATOM 2198 C C . ARG B 1 14 ? 3.52 -24.828 19.328 1 31.92 14 ARG B C 1
ATOM 2200 O O . ARG B 1 14 ? 3.646 -25.594 18.375 1 31.92 14 ARG B O 1
ATOM 2207 N N . GLU B 1 15 ? 2.379 -24.922 19.984 1 31.3 15 GLU B N 1
ATOM 2208 C CA . GLU B 1 15 ? 1.133 -25.125 19.25 1 31.3 15 GLU B CA 1
ATOM 2209 C C . GLU B 1 15 ? 1.104 -24.297 17.969 1 31.3 15 GLU B C 1
ATOM 2211 O O . GLU B 1 15 ? 1.345 -23.094 17.984 1 31.3 15 GLU B O 1
ATOM 2216 N N . ARG B 1 16 ? 1.324 -24.938 16.859 1 34.41 16 ARG B N 1
ATOM 2217 C CA . ARG B 1 16 ? 1.161 -24.406 15.516 1 34.41 16 ARG B CA 1
ATOM 2218 C C . ARG B 1 16 ? -0.119 -23.578 15.406 1 34.41 16 ARG B C 1
ATOM 2220 O O . ARG B 1 16 ? -1.195 -24.047 15.781 1 34.41 16 ARG B O 1
ATOM 2227 N N . GLN B 1 17 ? -0.055 -22.344 15.672 1 32.66 17 GLN B N 1
ATOM 2228 C CA . GLN B 1 17 ? -1.203 -21.484 15.414 1 32.66 17 GLN B CA 1
ATOM 2229 C C . GLN B 1 17 ? -2.045 -22.016 14.258 1 32.66 17 GLN B C 1
ATOM 2231 O O . GLN B 1 17 ? -1.507 -22.422 13.227 1 32.66 17 GLN B O 1
ATOM 2236 N N . PRO B 1 18 ? -3.203 -22.516 14.539 1 32.25 18 PRO B N 1
ATOM 2237 C CA . PRO B 1 18 ? -4.035 -22.984 13.43 1 32.25 18 PRO B CA 1
ATOM 2238 C C . PRO B 1 18 ? -3.955 -22.078 12.211 1 32.25 18 PRO B C 1
ATOM 2240 O O . PRO B 1 18 ? -3.896 -20.844 12.352 1 32.25 18 PRO B O 1
ATOM 2243 N N . ILE B 1 19 ? -3.283 -22.438 11.211 1 36.66 19 ILE B N 1
ATOM 2244 C CA . ILE B 1 19 ? -3.398 -21.844 9.891 1 36.66 19 ILE B CA 1
ATOM 2245 C C . ILE B 1 19 ? -4.859 -21.5 9.602 1 36.66 19 ILE B C 1
ATOM 2247 O O . ILE B 1 19 ? -5.738 -22.359 9.703 1 36.66 19 ILE B O 1
ATOM 2251 N N . GLY B 1 20 ? -5.336 -20.359 9.812 1 38.78 20 GLY B N 1
ATOM 2252 C CA . GLY B 1 20 ? -6.695 -19.922 9.531 1 38.78 20 GLY B CA 1
ATOM 2253 C C . GLY B 1 20 ? -7.355 -20.703 8.414 1 38.78 20 GLY B C 1
ATOM 2254 O O . GLY B 1 20 ? -6.699 -21.094 7.445 1 38.78 20 GLY B O 1
ATOM 2255 N N . ARG B 1 21 ? -8.359 -21.469 8.578 1 39.84 21 ARG B N 1
ATOM 2256 C CA . ARG B 1 21 ? -9.133 -22.266 7.625 1 39.84 21 ARG B CA 1
ATOM 2257 C C . ARG B 1 21 ? -9.516 -21.422 6.41 1 39.84 21 ARG B C 1
ATOM 2259 O O . ARG B 1 21 ? -10.188 -20.391 6.547 1 39.84 21 ARG B O 1
ATOM 2266 N N . ALA B 1 22 ? -8.719 -21.547 5.297 1 45 22 ALA B N 1
ATOM 2267 C CA . ALA B 1 22 ? -9.086 -20.922 4.02 1 45 22 ALA B CA 1
ATOM 2268 C C . ALA B 1 22 ? -10.516 -21.281 3.631 1 45 22 ALA B C 1
ATOM 2270 O O . ALA B 1 22 ? -10.945 -22.422 3.781 1 45 22 ALA B O 1
ATOM 2271 N N . THR B 1 23 ? -11.461 -20.516 3.814 1 50.84 23 THR B N 1
ATOM 2272 C CA . THR B 1 23 ? -12.805 -20.734 3.281 1 50.84 23 THR B CA 1
ATOM 2273 C C . THR B 1 23 ? -12.742 -21.156 1.815 1 50.84 23 THR B C 1
ATOM 2275 O O . THR B 1 23 ? -12.07 -20.516 1.008 1 50.84 23 THR B O 1
ATOM 2278 N N . PRO B 1 24 ? -13.203 -22.328 1.492 1 58.75 24 PRO B N 1
ATOM 2279 C CA . PRO B 1 24 ? -13.211 -22.797 0.102 1 58.75 24 PRO B CA 1
ATOM 2280 C C . PRO B 1 24 ? -13.766 -21.75 -0.863 1 58.75 24 PRO B C 1
ATOM 2282 O O . PRO B 1 24 ? -14.633 -20.953 -0.488 1 58.75 24 PRO B O 1
ATOM 2285 N N . ALA B 1 25 ? -13.07 -21.578 -1.994 1 71.69 25 ALA B N 1
ATOM 2286 C CA . ALA B 1 25 ? -13.547 -20.672 -3.041 1 71.69 25 ALA B CA 1
ATOM 2287 C C . ALA B 1 25 ? -14.992 -20.984 -3.424 1 71.69 25 ALA B C 1
ATOM 2289 O O . ALA B 1 25 ? -15.375 -22.156 -3.502 1 71.69 25 ALA B O 1
ATOM 2290 N N . LEU B 1 26 ? -15.812 -20.016 -3.523 1 80.31 26 LEU B N 1
ATOM 2291 C CA . LEU B 1 26 ? -17.203 -20.141 -3.941 1 80.31 26 LEU B CA 1
ATOM 2292 C C . LEU B 1 26 ? -17.297 -20.453 -5.43 1 80.31 26 LEU B C 1
ATOM 2294 O O . LEU B 1 26 ? -16.469 -19.984 -6.223 1 80.31 26 LEU B O 1
ATOM 2298 N N . TYR B 1 27 ? -18.125 -21.453 -5.73 1 85.5 27 TYR B N 1
ATOM 2299 C CA . TYR B 1 27 ? -18.391 -21.781 -7.121 1 85.5 27 TYR B CA 1
ATOM 2300 C C . TYR B 1 27 ? -19.828 -21.391 -7.496 1 85.5 27 TYR B C 1
ATOM 2302 O O . TYR B 1 27 ? -20.781 -21.953 -6.965 1 85.5 27 TYR B O 1
ATOM 2310 N N . TYR B 1 28 ? -19.938 -20.453 -8.391 1 89.56 28 TYR B N 1
ATOM 2311 C CA . TYR B 1 28 ? -21.25 -20.016 -8.852 1 89.56 28 TYR B CA 1
ATOM 2312 C C . TYR B 1 28 ? -21.594 -20.609 -10.211 1 89.56 28 TYR B C 1
ATOM 2314 O O . TYR B 1 28 ? -20.938 -20.297 -11.211 1 89.56 28 TYR B O 1
ATOM 2322 N N . GLU B 1 29 ? -22.641 -21.453 -10.141 1 88.06 29 GLU B N 1
ATOM 2323 C CA . GLU B 1 29 ? -23.109 -22.062 -11.383 1 88.06 29 GLU B CA 1
ATOM 2324 C C . GLU B 1 29 ? -24.141 -21.172 -12.07 1 88.06 29 GLU B C 1
ATOM 2326 O O . GLU B 1 29 ? -25.016 -20.609 -11.406 1 88.06 29 GLU B O 1
ATOM 2331 N N . ASN B 1 30 ? -24.078 -21.062 -13.414 1 91.19 30 ASN B N 1
ATOM 2332 C CA . ASN B 1 30 ? -25 -20.297 -14.234 1 91.19 30 ASN B CA 1
ATOM 2333 C C . ASN B 1 30 ? -25.031 -18.828 -13.812 1 91.19 30 ASN B C 1
ATOM 2335 O O . ASN B 1 30 ? -26.109 -18.234 -13.68 1 91.19 30 ASN B O 1
ATOM 2339 N N . ARG B 1 31 ? -23.859 -18.328 -13.531 1 93.75 31 ARG B N 1
ATOM 2340 C CA . ARG B 1 31 ? -23.766 -16.938 -13.109 1 93.75 31 ARG B CA 1
ATOM 2341 C C . ARG B 1 31 ? -22.562 -16.25 -13.758 1 93.75 31 ARG B C 1
ATOM 2343 O O . ARG B 1 31 ? -21.469 -16.828 -13.812 1 93.75 31 ARG B O 1
ATOM 2350 N N . ASP B 1 32 ? -22.828 -15.078 -14.281 1 93.81 32 ASP B N 1
ATOM 2351 C CA . ASP B 1 32 ? -21.766 -14.258 -14.859 1 93.81 32 ASP B CA 1
ATOM 2352 C C . ASP B 1 32 ? -21.125 -13.367 -13.805 1 93.81 32 ASP B C 1
ATOM 2354 O O . ASP B 1 32 ? -21.812 -12.734 -13.008 1 93.81 32 ASP B O 1
ATOM 2358 N N . PRO B 1 33 ? -19.781 -13.383 -13.82 1 93.88 33 PRO B N 1
ATOM 2359 C CA . PRO B 1 33 ? -19.109 -12.547 -12.82 1 93.88 33 PRO B CA 1
ATOM 2360 C C . PRO B 1 33 ? -19.5 -11.07 -12.938 1 93.88 33 PRO B C 1
ATOM 2362 O O . PRO B 1 33 ? -19.391 -10.32 -11.969 1 93.88 33 PRO B O 1
ATOM 2365 N N . LYS B 1 34 ? -19.984 -10.664 -14.008 1 91.5 34 LYS B N 1
ATOM 2366 C CA . LYS B 1 34 ? -20.391 -9.281 -14.234 1 91.5 34 LYS B CA 1
ATOM 2367 C C . LYS B 1 34 ? -21.562 -8.898 -13.344 1 91.5 34 LYS B C 1
ATOM 2369 O O . LYS B 1 34 ? -21.844 -7.711 -13.141 1 91.5 34 LYS B O 1
ATOM 2374 N N . LEU B 1 35 ? -22.234 -9.852 -12.883 1 92.94 35 LEU B N 1
ATOM 2375 C CA . LEU B 1 35 ? -23.359 -9.594 -11.992 1 92.94 35 LEU B CA 1
ATOM 2376 C C . LEU B 1 35 ? -22.859 -9.109 -10.625 1 92.94 35 LEU B C 1
ATOM 2378 O O . LEU B 1 35 ? -23.562 -8.375 -9.938 1 92.94 35 LEU B O 1
ATOM 2382 N N . ASP B 1 36 ? -21.656 -9.516 -10.352 1 93.88 36 ASP B N 1
ATOM 2383 C CA . ASP B 1 36 ? -21.141 -9.188 -9.023 1 93.88 36 ASP B CA 1
ATOM 2384 C C . ASP B 1 36 ? -20.094 -8.086 -9.102 1 93.88 36 ASP B C 1
ATOM 2386 O O . ASP B 1 36 ? -19.828 -7.402 -8.109 1 93.88 36 ASP B O 1
ATOM 2390 N N . TYR B 1 37 ? -19.5 -7.914 -10.273 1 93.75 37 TYR B N 1
ATOM 2391 C CA . TYR B 1 37 ? -18.359 -7.004 -10.398 1 93.75 37 TYR B CA 1
ATOM 2392 C C . TYR B 1 37 ? -18.547 -6.047 -11.562 1 93.75 37 TYR B C 1
ATOM 2394 O O . TYR B 1 37 ? -19.078 -6.434 -12.609 1 93.75 37 TYR B O 1
ATOM 2402 N N . PHE B 1 38 ? -18.078 -4.797 -11.383 1 87.88 38 PHE B N 1
ATOM 2403 C CA . PHE B 1 38 ? -18.031 -3.816 -12.461 1 87.88 38 PHE B CA 1
ATOM 2404 C C . PHE B 1 38 ? -16.719 -3.924 -13.219 1 87.88 38 PHE B C 1
ATOM 2406 O O . PHE B 1 38 ? -15.633 -3.789 -12.633 1 87.88 38 PHE B O 1
ATOM 2413 N N . PRO B 1 39 ? -16.938 -4.324 -14.555 1 76.75 39 PRO B N 1
ATOM 2414 C CA . PRO B 1 39 ? -15.664 -4.387 -15.281 1 76.75 39 PRO B CA 1
ATOM 2415 C C . PRO B 1 39 ? -15.016 -3.018 -15.453 1 76.75 39 PRO B C 1
ATOM 2417 O O . PRO B 1 39 ? -15.711 -2.027 -15.703 1 76.75 39 PRO B O 1
ATOM 2420 N N . SER B 1 40 ? -13.742 -2.842 -15.062 1 70.06 40 SER B N 1
ATOM 2421 C CA . SER B 1 40 ? -13.125 -1.518 -15.109 1 70.06 40 SER B CA 1
ATOM 2422 C C . SER B 1 40 ? -12 -1.465 -16.125 1 70.06 40 SER B C 1
ATOM 2424 O O . SER B 1 40 ? -11.977 -0.586 -16.984 1 70.06 40 SER B O 1
ATOM 2426 N N . ILE B 1 41 ? -10.891 -2.277 -16 1 69.31 41 ILE B N 1
ATOM 2427 C CA . ILE B 1 41 ? -9.656 -2.055 -16.75 1 69.31 41 ILE B CA 1
ATOM 2428 C C . ILE B 1 41 ? -9.109 -3.391 -17.25 1 69.31 41 ILE B C 1
ATOM 2430 O O . ILE B 1 41 ? -8.883 -4.312 -16.469 1 69.31 41 ILE B O 1
ATOM 2434 N N . PRO B 1 42 ? -9.062 -3.477 -18.656 1 65.62 42 PRO B N 1
ATOM 2435 C CA . PRO B 1 42 ? -8.391 -4.688 -19.141 1 65.62 42 PRO B CA 1
ATOM 2436 C C . PRO B 1 42 ? -6.965 -4.82 -18.609 1 65.62 42 PRO B C 1
ATOM 2438 O O . PRO B 1 42 ? -6.305 -3.812 -18.344 1 65.62 42 PRO B O 1
ATOM 2441 N N . THR B 1 43 ? -6.586 -6.023 -18.25 1 61.69 43 THR B N 1
ATOM 2442 C CA . THR B 1 43 ? -5.207 -6.242 -17.828 1 61.69 43 THR B CA 1
ATOM 2443 C C . THR B 1 43 ? -4.273 -6.266 -19.047 1 61.69 43 THR B C 1
ATOM 2445 O O . THR B 1 43 ? -4.727 -6.406 -20.172 1 61.69 43 THR B O 1
ATOM 2448 N N . LYS B 1 44 ? -2.969 -5.75 -18.891 1 54.56 44 LYS B N 1
ATOM 2449 C CA . LYS B 1 44 ? -1.962 -5.746 -19.953 1 54.56 44 LYS B CA 1
ATOM 2450 C C . LYS B 1 44 ? -1.748 -7.148 -20.516 1 54.56 44 LYS B C 1
ATOM 2452 O O . LYS B 1 44 ? -1.335 -7.309 -21.656 1 54.56 44 LYS B O 1
ATOM 2457 N N . THR B 1 45 ? -1.8 -8.094 -19.625 1 48.31 45 THR B N 1
ATOM 2458 C CA . THR B 1 45 ? -1.27 -9.383 -20.062 1 48.31 45 THR B CA 1
ATOM 2459 C C . THR B 1 45 ? -2.203 -10.047 -21.062 1 48.31 45 THR B C 1
ATOM 2461 O O . THR B 1 45 ? -1.759 -10.523 -22.109 1 48.31 45 THR B O 1
ATOM 2464 N N . SER B 1 46 ? -3.352 -10.664 -20.703 1 51.5 46 SER B N 1
ATOM 2465 C CA . SER B 1 46 ? -4.141 -11.484 -21.625 1 51.5 46 SER B CA 1
ATOM 2466 C C . SER B 1 46 ? -5.547 -10.914 -21.797 1 51.5 46 SER B C 1
ATOM 2468 O O . SER B 1 46 ? -6.129 -10.383 -20.859 1 51.5 46 SER B O 1
ATOM 2470 N N . GLY B 1 47 ? -5.906 -10.469 -23.078 1 57.66 47 GLY B N 1
ATOM 2471 C CA . GLY B 1 47 ? -7.227 -10.008 -23.469 1 57.66 47 GLY B CA 1
ATOM 2472 C C . GLY B 1 47 ? -8.352 -10.75 -22.781 1 57.66 47 GLY B C 1
ATOM 2473 O O . GLY B 1 47 ? -9.516 -10.367 -22.891 1 57.66 47 GLY B O 1
ATOM 2474 N N . LYS B 1 48 ? -7.953 -11.758 -21.953 1 80.81 48 LYS B N 1
ATOM 2475 C CA . LYS B 1 48 ? -9.07 -12.492 -21.359 1 80.81 48 LYS B CA 1
ATOM 2476 C C . LYS B 1 48 ? -9.102 -12.305 -19.844 1 80.81 48 LYS B C 1
ATOM 2478 O O . LYS B 1 48 ? -9.664 -13.125 -19.125 1 80.81 48 LYS B O 1
ATOM 2483 N N . ALA B 1 49 ? -8.352 -11.398 -19.344 1 87.44 49 ALA B N 1
ATOM 2484 C CA . ALA B 1 49 ? -8.398 -11.039 -17.922 1 87.44 49 ALA B CA 1
ATOM 2485 C C . ALA B 1 49 ? -8.617 -9.547 -17.75 1 87.44 49 ALA B C 1
ATOM 2487 O O . ALA B 1 49 ? -8.156 -8.734 -18.547 1 87.44 49 ALA B O 1
ATOM 2488 N N . TRP B 1 50 ? -9.367 -9.195 -16.703 1 89.81 50 TRP B N 1
ATOM 2489 C CA . TRP B 1 50 ? -9.602 -7.781 -16.438 1 89.81 50 TRP B CA 1
ATOM 2490 C C . TRP B 1 50 ? -9.734 -7.523 -14.938 1 89.81 50 TRP B C 1
ATOM 2492 O O . TRP B 1 50 ? -10.008 -8.445 -14.164 1 89.81 50 TRP B O 1
ATOM 2502 N N . ILE B 1 51 ? -9.43 -6.312 -14.656 1 90.81 51 ILE B N 1
ATOM 2503 C CA . ILE B 1 51 ? -9.602 -5.867 -13.281 1 90.81 51 ILE B CA 1
ATOM 2504 C C . ILE B 1 51 ? -11.016 -5.312 -13.086 1 90.81 51 ILE B C 1
ATOM 2506 O O . ILE B 1 51 ? -11.531 -4.605 -13.953 1 90.81 51 ILE B O 1
ATOM 2510 N N . ALA B 1 52 ? -11.625 -5.73 -11.898 1 91.88 52 ALA B N 1
ATOM 2511 C CA . ALA B 1 52 ? -13 -5.32 -11.633 1 91.88 52 ALA B CA 1
ATOM 2512 C C . ALA B 1 52 ? -13.195 -4.953 -10.164 1 91.88 52 ALA B C 1
ATOM 2514 O O . ALA B 1 52 ? -12.391 -5.344 -9.312 1 91.88 52 ALA B O 1
ATOM 2515 N N . GLN B 1 53 ? -14.195 -4.164 -9.953 1 90.94 53 GLN B N 1
ATOM 2516 C CA . GLN B 1 53 ? -14.57 -3.781 -8.594 1 90.94 53 GLN B CA 1
ATOM 2517 C C . GLN B 1 53 ? -15.93 -4.359 -8.219 1 90.94 53 GLN B C 1
ATOM 2519 O O . GLN B 1 53 ? -16.859 -4.375 -9.031 1 90.94 53 GLN B O 1
ATOM 2524 N N . HIS B 1 54 ? -15.945 -4.887 -6.965 1 92.69 54 HIS B N 1
ATOM 2525 C CA . HIS B 1 54 ? -17.234 -5.375 -6.5 1 92.69 54 HIS B CA 1
ATOM 2526 C C . HIS B 1 54 ? -18.297 -4.289 -6.59 1 92.69 54 HIS B C 1
ATOM 2528 O O . HIS B 1 54 ? -18.047 -3.125 -6.27 1 92.69 54 HIS B O 1
ATOM 2534 N N . ARG B 1 55 ? -19.5 -4.68 -6.961 1 90.25 55 ARG B N 1
ATOM 2535 C CA . ARG B 1 55 ? -20.562 -3.717 -7.199 1 90.25 55 ARG B CA 1
ATOM 2536 C C . ARG B 1 55 ? -21.031 -3.08 -5.891 1 90.25 55 ARG B C 1
ATOM 2538 O O . ARG B 1 55 ? -21.453 -1.926 -5.879 1 90.25 55 ARG B O 1
ATOM 2545 N N . ASP B 1 56 ? -20.953 -3.838 -4.848 1 85.56 56 ASP B N 1
ATOM 2546 C CA . ASP B 1 56 ? -21.219 -3.27 -3.535 1 85.56 56 ASP B CA 1
ATOM 2547 C C . ASP B 1 56 ? -20.016 -2.484 -3.014 1 85.56 56 ASP B C 1
ATOM 2549 O O . ASP B 1 56 ? -19.047 -3.072 -2.547 1 85.56 56 ASP B O 1
ATOM 2553 N N . ASN B 1 57 ? -20.141 -1.194 -2.939 1 76.38 57 ASN B N 1
ATOM 2554 C CA . ASN B 1 57 ? -19.047 -0.318 -2.543 1 76.38 57 ASN B CA 1
ATOM 2555 C C . ASN B 1 57 ? -18.641 -0.547 -1.089 1 76.38 57 ASN B C 1
ATOM 2557 O O . ASN B 1 57 ? -17.5 -0.263 -0.702 1 76.38 57 ASN B O 1
ATOM 2561 N N . GLY B 1 58 ? -19.547 -1.004 -0.373 1 78.19 58 GLY B N 1
ATOM 2562 C CA . GLY B 1 58 ? -19.25 -1.276 1.024 1 78.19 58 GLY B CA 1
ATOM 2563 C C . GLY B 1 58 ? -18.25 -2.4 1.214 1 78.19 58 GLY B C 1
ATOM 2564 O O . GLY B 1 58 ? -17.547 -2.447 2.225 1 78.19 58 GLY B O 1
ATOM 2565 N N . ILE B 1 59 ? -18.078 -3.238 0.18 1 85.5 59 ILE B N 1
ATOM 2566 C CA . ILE B 1 59 ? -17.188 -4.387 0.275 1 85.5 59 ILE B CA 1
ATOM 2567 C C . ILE B 1 59 ? -15.75 -3.951 -0.041 1 85.5 59 ILE B C 1
ATOM 2569 O O . ILE B 1 59 ? -14.789 -4.555 0.446 1 85.5 59 ILE B O 1
ATOM 2573 N N . ARG B 1 60 ? -15.57 -2.801 -0.756 1 90.06 60 ARG B N 1
ATOM 2574 C CA . ARG B 1 60 ? -14.266 -2.238 -1.082 1 90.06 60 ARG B CA 1
ATOM 2575 C C . ARG B 1 60 ? -13.312 -3.322 -1.563 1 90.06 60 ARG B C 1
ATOM 2577 O O . ARG B 1 60 ? -12.211 -3.477 -1.021 1 90.06 60 ARG B O 1
ATOM 2584 N N . GLN B 1 61 ? -13.727 -3.99 -2.635 1 92.12 61 GLN B N 1
ATOM 2585 C CA . GLN B 1 61 ? -12.945 -5.109 -3.148 1 92.12 61 GLN B CA 1
ATOM 2586 C C . GLN B 1 61 ? -12.648 -4.938 -4.637 1 92.12 61 GLN B C 1
ATOM 2588 O O . GLN B 1 61 ? -13.562 -4.73 -5.434 1 92.12 61 GLN B O 1
ATOM 2593 N N . ILE B 1 62 ? -11.406 -4.93 -4.93 1 92.69 62 ILE B N 1
ATOM 2594 C CA . ILE B 1 62 ? -10.938 -4.977 -6.309 1 92.69 62 ILE B CA 1
ATOM 2595 C C . ILE B 1 62 ? -10.391 -6.367 -6.625 1 92.69 62 ILE B C 1
ATOM 2597 O O . ILE B 1 62 ? -9.703 -6.973 -5.801 1 92.69 62 ILE B O 1
ATOM 2601 N N . VAL B 1 63 ? -10.797 -6.848 -7.777 1 93.69 63 VAL B N 1
ATOM 2602 C CA . VAL B 1 63 ? -10.445 -8.227 -8.102 1 93.69 63 VAL B CA 1
ATOM 2603 C C . VAL B 1 63 ? -9.883 -8.297 -9.516 1 93.69 63 VAL B C 1
ATOM 2605 O O . VAL B 1 63 ? -9.992 -7.34 -10.289 1 93.69 63 VAL B O 1
ATOM 2608 N N . THR B 1 64 ? -9.211 -9.359 -9.812 1 92.69 64 THR B N 1
ATOM 2609 C CA . THR B 1 64 ? -8.828 -9.758 -11.164 1 92.69 64 THR B CA 1
ATOM 2610 C C . THR B 1 64 ? -9.664 -10.945 -11.633 1 92.69 64 THR B C 1
ATOM 2612 O O . THR B 1 64 ? -9.766 -11.953 -10.938 1 92.69 64 THR B O 1
ATOM 2615 N N . ILE B 1 65 ? -10.289 -10.781 -12.75 1 93.06 65 ILE B N 1
ATOM 2616 C CA . ILE B 1 65 ? -11.109 -11.844 -13.32 1 93.06 65 ILE B CA 1
ATOM 2617 C C . ILE B 1 65 ? -10.453 -12.383 -14.594 1 93.06 65 ILE B C 1
ATOM 2619 O O . ILE B 1 65 ? -10.039 -11.602 -15.461 1 93.06 65 ILE B O 1
ATOM 2623 N N . LYS B 1 66 ? -10.375 -13.672 -14.648 1 90.81 66 LYS B N 1
ATOM 2624 C CA . LYS B 1 66 ? -9.789 -14.32 -15.82 1 90.81 66 LYS B CA 1
ATOM 2625 C C . LYS B 1 66 ? -10.75 -15.352 -16.406 1 90.81 66 LYS B C 1
ATOM 2627 O O . LYS B 1 66 ? -11.281 -16.188 -15.68 1 90.81 66 LYS B O 1
ATOM 2632 N N . GLU B 1 67 ? -10.938 -15.219 -17.688 1 90.69 67 GLU B N 1
ATOM 2633 C CA . GLU B 1 67 ? -11.68 -16.266 -18.375 1 90.69 67 GLU B CA 1
ATOM 2634 C C . GLU B 1 67 ? -10.773 -17.453 -18.719 1 90.69 67 GLU B C 1
ATOM 2636 O O . GLU B 1 67 ? -9.703 -17.266 -19.312 1 90.69 67 GLU B O 1
ATOM 2641 N N . LEU B 1 68 ? -11.25 -18.609 -18.312 1 88.06 68 LEU B N 1
ATOM 2642 C CA . LEU B 1 68 ? -10.445 -19.812 -18.531 1 88.06 68 LEU B CA 1
ATOM 2643 C C . LEU B 1 68 ? -10.711 -20.406 -19.906 1 88.06 68 LEU B C 1
ATOM 2645 O O . LEU B 1 68 ? -11.781 -20.188 -20.484 1 88.06 68 LEU B O 1
ATOM 2649 N N . GLN B 1 69 ? -9.773 -21.031 -20.406 1 86 69 GLN B N 1
ATOM 2650 C CA . GLN B 1 69 ? -9.875 -21.656 -21.719 1 86 69 GLN B CA 1
ATOM 2651 C C . GLN B 1 69 ? -10.539 -23.016 -21.641 1 86 69 GLN B C 1
ATOM 2653 O O . GLN B 1 69 ? -10.984 -23.562 -22.656 1 86 69 GLN B O 1
ATOM 2658 N N . THR B 1 70 ? -10.617 -23.484 -20.469 1 79.69 70 THR B N 1
ATOM 2659 C CA . THR B 1 70 ? -11.266 -24.766 -20.266 1 79.69 70 THR B CA 1
ATOM 2660 C C . THR B 1 70 ? -12.727 -24.578 -19.859 1 79.69 70 THR B C 1
ATOM 2662 O O . THR B 1 70 ? -13.102 -23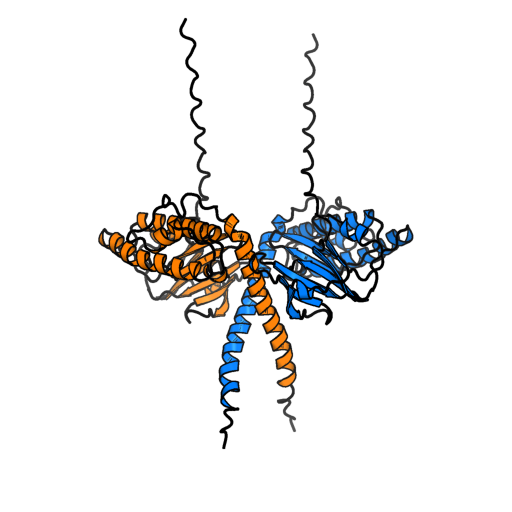.531 -19.328 1 79.69 70 THR B O 1
ATOM 2665 N N . THR B 1 71 ? -13.484 -25.562 -20.297 1 71.56 71 THR B N 1
ATOM 2666 C CA . THR B 1 71 ? -14.906 -25.469 -20 1 71.56 71 THR B CA 1
ATOM 2667 C C . THR B 1 71 ? -15.242 -26.203 -18.703 1 71.56 71 THR B C 1
ATOM 2669 O O . THR B 1 71 ? -16.328 -26.016 -18.141 1 71.56 71 THR B O 1
ATOM 2672 N N . ARG B 1 72 ? -14.438 -27.062 -18.281 1 66.19 72 ARG B N 1
ATOM 2673 C CA . ARG B 1 72 ? -14.703 -27.812 -17.062 1 66.19 72 ARG B CA 1
ATOM 2674 C C . ARG B 1 72 ? -13.445 -27.906 -16.203 1 66.19 72 ARG B C 1
ATOM 2676 O O . ARG B 1 72 ? -12.336 -28 -16.719 1 66.19 72 ARG B O 1
ATOM 2683 N N . ILE B 1 73 ? -13.594 -27.453 -15.023 1 61.59 73 ILE B N 1
ATOM 2684 C CA . ILE B 1 73 ? -12.484 -27.719 -14.117 1 61.59 73 ILE B CA 1
ATOM 2685 C C . ILE B 1 73 ? -12.758 -29 -13.32 1 61.59 73 ILE B C 1
ATOM 2687 O O . ILE B 1 73 ? -13.688 -29.047 -12.516 1 61.59 73 ILE B O 1
ATOM 2691 N N . ARG B 1 74 ? -12.078 -30.031 -13.844 1 59.78 74 ARG B N 1
ATOM 2692 C CA . ARG B 1 74 ? -12.141 -31.234 -13.023 1 59.78 74 ARG B CA 1
ATOM 2693 C C . ARG B 1 74 ? -11.461 -31.016 -11.68 1 59.78 74 ARG B C 1
ATOM 2695 O O . ARG B 1 74 ? -10.461 -30.312 -11.586 1 59.78 74 ARG B O 1
ATOM 2702 N N . ASN B 1 75 ? -12.117 -31.188 -10.594 1 60.38 75 ASN B N 1
ATOM 2703 C CA . ASN B 1 75 ? -11.586 -31.188 -9.234 1 60.38 75 ASN B CA 1
ATOM 2704 C C . ASN B 1 75 ? -11.516 -29.781 -8.656 1 60.38 75 ASN B C 1
ATOM 2706 O O . ASN B 1 75 ? -10.523 -29.422 -8.016 1 60.38 75 ASN B O 1
ATOM 2710 N N . ILE B 1 76 ? -12.375 -28.922 -9.133 1 62.78 76 ILE B N 1
ATOM 2711 C CA . ILE B 1 76 ? -12.477 -27.578 -8.578 1 62.78 76 ILE B CA 1
ATOM 2712 C C . ILE B 1 76 ? -12.32 -27.641 -7.059 1 62.78 76 ILE B C 1
ATOM 2714 O O . ILE B 1 76 ? -11.727 -26.75 -6.449 1 62.78 76 ILE B O 1
ATOM 2718 N N . ARG B 1 77 ? -12.727 -28.719 -6.633 1 63.66 77 ARG B N 1
ATOM 2719 C CA . ARG B 1 77 ? -12.672 -28.875 -5.184 1 63.66 77 ARG B CA 1
ATOM 2720 C C . ARG B 1 77 ? -11.227 -29.016 -4.707 1 63.66 77 ARG B C 1
ATOM 2722 O O . ARG B 1 77 ? -10.859 -28.469 -3.66 1 63.66 77 ARG B O 1
ATOM 2729 N N . GLN B 1 78 ? -10.508 -29.781 -5.465 1 63.03 78 GLN B N 1
ATOM 2730 C CA . GLN B 1 78 ? -9.109 -29.953 -5.082 1 63.03 78 GLN B CA 1
ATOM 2731 C C . GLN B 1 78 ? -8.344 -28.641 -5.188 1 63.03 78 GLN B C 1
ATOM 2733 O O . GLN B 1 78 ? -7.496 -28.344 -4.344 1 63.03 78 GLN B O 1
ATOM 2738 N N . LEU B 1 79 ? -8.828 -27.891 -6.133 1 62.41 79 LEU B N 1
ATOM 2739 C CA . LEU B 1 79 ? -8.125 -26.625 -6.355 1 62.41 79 LEU B CA 1
ATOM 2740 C C . LEU B 1 79 ? -8.508 -25.594 -5.293 1 62.41 79 LEU B C 1
ATOM 2742 O O . LEU B 1 79 ? -7.684 -24.766 -4.902 1 62.41 79 LEU B O 1
ATOM 2746 N N . THR B 1 80 ? -9.695 -25.812 -4.809 1 63.25 80 THR B N 1
ATOM 2747 C CA . THR B 1 80 ? -10.172 -24.844 -3.826 1 63.25 80 THR B CA 1
ATOM 2748 C C . THR B 1 80 ? -9.711 -25.219 -2.422 1 63.25 80 THR B C 1
ATOM 2750 O O . THR B 1 80 ? -9.859 -24.438 -1.479 1 63.25 80 THR B O 1
ATOM 2753 N N . SER B 1 81 ? -9.047 -26.422 -2.375 1 67.19 81 SER B N 1
ATOM 2754 C CA . SER B 1 81 ? -8.625 -26.859 -1.052 1 67.19 81 SER B CA 1
ATOM 2755 C C . SER B 1 81 ? -7.191 -26.422 -0.75 1 67.19 81 SER B C 1
ATOM 2757 O O . SER B 1 81 ? -6.707 -26.594 0.369 1 67.19 81 SER B O 1
ATOM 2759 N N . VAL B 1 82 ? -6.617 -25.859 -1.753 1 68.62 82 VAL B N 1
ATOM 2760 C CA . VAL B 1 82 ? -5.242 -25.422 -1.562 1 68.62 82 VAL B CA 1
ATOM 2761 C C . VAL B 1 82 ? -5.219 -24.188 -0.649 1 68.62 82 VAL B C 1
ATOM 2763 O O . VAL B 1 82 ? -5.738 -23.125 -1.007 1 68.62 82 VAL B O 1
ATOM 2766 N N . THR B 1 83 ? -4.84 -24.438 0.63 1 81.06 83 THR B N 1
ATOM 2767 C CA . THR B 1 83 ? -4.707 -23.344 1.586 1 81.06 83 THR B CA 1
ATOM 2768 C C . THR B 1 83 ? -3.271 -23.234 2.094 1 81.06 83 THR B C 1
ATOM 2770 O O . THR B 1 83 ? -2.803 -24.109 2.83 1 81.06 83 THR B O 1
ATOM 2773 N N . HIS B 1 84 ? -2.51 -22.469 1.469 1 91.5 84 HIS B N 1
ATOM 2774 C CA . HIS B 1 84 ? -1.137 -22.172 1.869 1 91.5 84 HIS B CA 1
ATOM 2775 C C . HIS B 1 84 ? -0.843 -20.688 1.798 1 91.5 84 HIS B C 1
ATOM 2777 O O . HIS B 1 84 ? -1.268 -20 0.857 1 91.5 84 HIS B O 1
ATOM 2783 N N . PRO B 1 85 ? -0.127 -20.172 2.775 1 93.81 85 PRO B N 1
ATOM 2784 C CA . PRO B 1 85 ? 0.125 -18.734 2.805 1 93.81 85 PRO B CA 1
ATOM 2785 C C . PRO B 1 85 ? 0.781 -18.219 1.523 1 93.81 85 PRO B C 1
ATOM 2787 O O . PRO B 1 85 ? 0.611 -17.062 1.16 1 93.81 85 PRO B O 1
ATOM 2790 N N . ASN B 1 86 ? 1.557 -19.109 0.815 1 97 86 ASN B N 1
ATOM 2791 C CA . ASN B 1 86 ? 2.312 -18.656 -0.348 1 97 86 ASN B CA 1
ATOM 2792 C C . ASN B 1 86 ? 1.629 -19.062 -1.652 1 97 86 ASN B C 1
ATOM 2794 O O . ASN B 1 86 ? 2.209 -18.922 -2.73 1 97 86 ASN B O 1
ATOM 2798 N N . ILE B 1 87 ? 0.462 -19.562 -1.571 1 94.06 87 ILE B N 1
ATOM 2799 C CA . ILE B 1 87 ? -0.338 -19.875 -2.752 1 94.06 87 ILE B CA 1
ATOM 2800 C C . ILE B 1 87 ? -1.573 -18.984 -2.787 1 94.06 87 ILE B C 1
ATOM 2802 O O . ILE B 1 87 ? -2.289 -18.859 -1.79 1 94.06 87 ILE B O 1
ATOM 2806 N N . ALA B 1 88 ? -1.738 -18.297 -3.879 1 93.19 88 ALA B N 1
ATOM 2807 C CA . ALA B 1 88 ? -2.906 -17.422 -4.016 1 93.19 88 ALA B CA 1
ATOM 2808 C C . ALA B 1 88 ? -4.191 -18.234 -4.082 1 93.19 88 ALA B C 1
ATOM 2810 O O . ALA B 1 88 ? -4.309 -19.156 -4.895 1 93.19 88 ALA B O 1
ATOM 2811 N N . GLU B 1 89 ? -5.07 -17.891 -3.252 1 89.56 89 GLU B N 1
ATOM 2812 C CA . GLU B 1 89 ? -6.371 -18.547 -3.244 1 89.56 89 GLU B CA 1
ATOM 2813 C C . GLU B 1 89 ? -7.406 -17.75 -4.023 1 89.56 89 GLU B C 1
ATOM 2815 O O . GLU B 1 89 ? -7.574 -16.547 -3.789 1 89.56 89 GLU B O 1
ATOM 2820 N N . PRO B 1 90 ? -8.047 -18.484 -4.977 1 89.94 90 PRO B N 1
ATOM 2821 C CA . PRO B 1 90 ? -9.133 -17.766 -5.641 1 89.94 90 PRO B CA 1
ATOM 2822 C C . PRO B 1 90 ? -10.281 -17.422 -4.691 1 89.94 90 PRO B C 1
ATOM 2824 O O . PRO B 1 90 ? -10.523 -18.141 -3.725 1 89.94 90 PRO B O 1
ATOM 2827 N N . LEU B 1 91 ? -10.945 -16.312 -5.004 1 91.12 91 LEU B N 1
ATOM 2828 C CA . LEU B 1 91 ? -12.141 -15.922 -4.254 1 91.12 91 LEU B CA 1
ATOM 2829 C C . LEU B 1 91 ? -13.344 -16.75 -4.688 1 91.12 91 LEU B C 1
ATOM 2831 O O . LEU B 1 91 ? -14.148 -17.172 -3.85 1 91.12 91 LEU B O 1
ATOM 2835 N N . SER B 1 92 ? -13.461 -16.938 -6.004 1 91.44 92 SER B N 1
ATOM 2836 C CA . SER B 1 92 ? -14.625 -17.641 -6.535 1 91.44 92 SER B CA 1
ATOM 2837 C C . SER B 1 92 ? -14.406 -18.047 -7.988 1 91.44 92 SER B C 1
ATOM 2839 O O . SER B 1 92 ? -13.492 -17.562 -8.648 1 91.44 92 SER B O 1
ATOM 2841 N N . PHE B 1 93 ? -15.273 -19.016 -8.352 1 90.62 93 PHE B N 1
ATOM 2842 C CA . PHE B 1 93 ? -15.398 -19.438 -9.742 1 90.62 93 PHE B CA 1
ATOM 2843 C C . PHE B 1 93 ? -16.797 -19.141 -10.266 1 90.62 93 PHE B C 1
ATOM 2845 O O . PHE B 1 93 ? -17.781 -19.281 -9.531 1 90.62 93 PHE B O 1
ATOM 2852 N N . TYR B 1 94 ? -16.812 -18.734 -11.523 1 91.12 94 TYR B N 1
ATOM 2853 C CA . TYR B 1 94 ? -18.078 -18.5 -12.195 1 91.12 94 TYR B CA 1
ATOM 2854 C C . TYR B 1 94 ? -18.188 -19.344 -13.453 1 91.12 94 TYR B C 1
ATOM 2856 O O . TYR B 1 94 ? -17.25 -19.438 -14.234 1 91.12 94 TYR B O 1
ATOM 2864 N N . GLN B 1 95 ? -19.359 -20 -13.57 1 90.38 95 GLN B N 1
ATOM 2865 C CA . GLN B 1 95 ? -19.656 -20.719 -14.805 1 90.38 95 GLN B CA 1
ATOM 2866 C C . GLN B 1 95 ? -20.906 -20.141 -15.477 1 90.38 95 GLN B C 1
ATOM 2868 O O . GLN B 1 95 ? -21.953 -20.016 -14.844 1 90.38 95 GLN B O 1
ATOM 2873 N N . THR B 1 96 ? -20.75 -19.719 -16.656 1 90.56 96 THR B N 1
ATOM 2874 C CA . THR B 1 96 ? -21.844 -19.25 -17.484 1 90.56 96 THR B CA 1
ATOM 2875 C C . THR B 1 96 ? -21.859 -19.969 -18.828 1 90.56 96 THR B C 1
ATOM 2877 O O . THR B 1 96 ? -21.016 -19.688 -19.703 1 90.56 96 THR B O 1
ATOM 2880 N N . GLY B 1 97 ? -22.891 -20.781 -19.031 1 89.25 97 GLY B N 1
ATOM 2881 C CA . GLY B 1 97 ? -22.828 -21.656 -20.188 1 89.25 97 GLY B CA 1
ATOM 2882 C C . GLY B 1 97 ? -21.578 -22.516 -20.234 1 89.25 97 GLY B C 1
ATOM 2883 O O . GLY B 1 97 ? -21.297 -23.266 -19.297 1 89.25 97 GLY B O 1
ATOM 2884 N N . GLU B 1 98 ? -20.766 -22.312 -21.328 1 88.44 98 GLU B N 1
ATOM 2885 C CA . GLU B 1 98 ? -19.531 -23.094 -21.469 1 88.44 98 GLU B CA 1
ATOM 2886 C C . GLU B 1 98 ? -18.328 -22.297 -21.016 1 88.44 98 GLU B C 1
ATOM 2888 O O . GLU B 1 98 ? -17.188 -22.781 -21.094 1 88.44 98 GLU B O 1
ATOM 2893 N N . ARG B 1 99 ? -18.594 -21.141 -20.516 1 90.19 99 ARG B N 1
ATOM 2894 C CA . ARG B 1 99 ? -17.5 -20.281 -20.125 1 90.19 99 ARG B CA 1
ATOM 2895 C C . ARG B 1 99 ? -17.219 -20.375 -18.625 1 90.19 99 ARG B C 1
ATOM 2897 O O . ARG B 1 99 ? -18.156 -20.453 -17.828 1 90.19 99 ARG B O 1
ATOM 2904 N N . LEU B 1 100 ? -15.938 -20.406 -18.359 1 90.31 100 LEU B N 1
ATOM 2905 C CA . LEU B 1 100 ? -15.5 -20.5 -16.969 1 90.31 100 LEU B CA 1
ATOM 2906 C C . LEU B 1 100 ? -14.602 -19.312 -16.609 1 90.31 100 LEU B C 1
ATOM 2908 O O . LEU B 1 100 ? -13.734 -18.922 -17.391 1 90.31 100 LEU B O 1
ATOM 2912 N N . PHE B 1 101 ? -14.875 -18.75 -15.391 1 91.56 101 PHE B N 1
ATOM 2913 C CA . PHE B 1 101 ? -14.086 -17.625 -14.906 1 91.56 101 PHE B CA 1
ATOM 2914 C C . PHE B 1 101 ? -13.539 -17.906 -13.508 1 91.56 101 PHE B C 1
ATOM 2916 O O . PHE B 1 101 ? -14.203 -18.547 -12.695 1 91.56 101 PHE B O 1
ATOM 2923 N N . VAL B 1 102 ? -12.336 -17.391 -13.32 1 91.12 102 VAL B N 1
ATOM 2924 C CA . VAL B 1 102 ? -11.781 -17.438 -11.977 1 91.12 102 VAL B CA 1
ATOM 2925 C C . VAL B 1 102 ? -11.547 -16.016 -11.469 1 91.12 102 VAL B C 1
ATOM 2927 O O . VAL B 1 102 ? -11.086 -15.148 -12.219 1 91.12 102 VAL B O 1
ATOM 2930 N N . VAL B 1 103 ? -11.891 -15.773 -10.18 1 92.94 103 VAL B N 1
ATOM 2931 C CA . VAL B 1 103 ? -11.766 -14.453 -9.562 1 92.94 103 VAL B CA 1
ATOM 2932 C C . VAL B 1 103 ? -10.727 -14.508 -8.445 1 92.94 103 VAL B C 1
ATOM 2934 O O . VAL B 1 103 ? -10.828 -15.328 -7.531 1 92.94 103 VAL B O 1
ATOM 2937 N N . HIS B 1 104 ? -9.688 -13.609 -8.57 1 93.38 104 HIS B N 1
ATOM 2938 C CA . HIS B 1 104 ? -8.664 -13.461 -7.539 1 93.38 104 HIS B CA 1
ATOM 2939 C C . HIS B 1 104 ? -8.664 -12.055 -6.957 1 93.38 104 HIS B C 1
ATOM 2941 O O . HIS B 1 104 ? -9.023 -11.094 -7.645 1 93.38 104 HIS B O 1
ATOM 2947 N N . PRO B 1 105 ? -8.25 -11.938 -5.648 1 93.06 105 PRO B N 1
ATOM 2948 C CA . PRO B 1 105 ? -7.977 -10.57 -5.191 1 93.06 105 PRO B CA 1
ATOM 2949 C C . PRO B 1 105 ? -6.945 -9.859 -6.062 1 93.06 105 PRO B C 1
ATOM 2951 O O . PRO B 1 105 ? -5.996 -10.477 -6.535 1 93.06 105 PRO B O 1
ATOM 2954 N N . PHE B 1 106 ? -7.211 -8.617 -6.223 1 92.5 106 PHE B N 1
ATOM 2955 C CA . PHE B 1 106 ? -6.254 -7.828 -6.992 1 92.5 106 PHE B CA 1
ATOM 2956 C C . PHE B 1 106 ? -4.988 -7.57 -6.184 1 92.5 106 PHE B C 1
ATOM 2958 O O . PHE B 1 106 ? -5.062 -7.105 -5.043 1 92.5 106 PHE B O 1
ATOM 2965 N N . VAL B 1 107 ? -3.895 -7.949 -6.75 1 92.5 107 VAL B N 1
ATOM 2966 C CA . VAL B 1 107 ? -2.572 -7.656 -6.207 1 92.5 107 VAL B CA 1
ATOM 2967 C C . VAL B 1 107 ? -1.75 -6.887 -7.238 1 92.5 107 VAL B C 1
ATOM 2969 O O . VAL B 1 107 ? -1.548 -7.359 -8.359 1 92.5 107 VAL B O 1
ATOM 2972 N N . SER B 1 108 ? -1.254 -5.738 -6.812 1 90.12 108 SER B N 1
ATOM 2973 C CA . SER B 1 108 ? -0.654 -4.836 -7.789 1 90.12 108 SER B CA 1
ATOM 2974 C C . SER B 1 108 ? 0.815 -5.172 -8.023 1 90.12 108 SER B C 1
ATOM 2976 O O . SER B 1 108 ? 1.389 -4.789 -9.047 1 90.12 108 SER B O 1
ATOM 2978 N N . LEU B 1 109 ? 1.435 -5.887 -7.109 1 94.81 109 LEU B N 1
ATOM 2979 C CA . LEU B 1 109 ? 2.879 -6.07 -7.207 1 94.81 109 LEU B CA 1
ATOM 2980 C C . LEU B 1 109 ? 3.219 -7.512 -7.582 1 94.81 109 LEU B C 1
ATOM 2982 O O . LEU B 1 109 ? 2.607 -8.453 -7.07 1 94.81 109 LEU B O 1
ATOM 2986 N N . GLU B 1 110 ? 4.105 -7.574 -8.461 1 95.81 110 GLU B N 1
ATOM 2987 C CA . GLU B 1 110 ? 4.781 -8.836 -8.734 1 95.81 110 GLU B CA 1
ATOM 2988 C C . GLU B 1 110 ? 6.16 -8.875 -8.086 1 95.81 110 GLU B C 1
ATOM 2990 O O . GLU B 1 110 ? 6.75 -7.828 -7.805 1 95.81 110 GLU B O 1
ATOM 2995 N N . LEU B 1 111 ? 6.645 -10.07 -7.91 1 97.62 111 LEU B N 1
ATOM 2996 C CA . LEU B 1 111 ? 7.891 -10.242 -7.168 1 97.62 111 LEU B CA 1
ATOM 2997 C C . LEU B 1 111 ? 9.008 -9.414 -7.785 1 97.62 111 LEU B C 1
ATOM 2999 O O . LEU B 1 111 ? 9.734 -8.719 -7.074 1 97.62 111 LEU B O 1
ATOM 3003 N N . PHE B 1 112 ? 9.094 -9.375 -9.117 1 96.62 112 PHE B N 1
ATOM 3004 C CA . PHE B 1 112 ? 10.234 -8.742 -9.773 1 96.62 112 PHE B CA 1
ATOM 3005 C C . PHE B 1 112 ? 10.078 -7.223 -9.773 1 96.62 112 PHE B C 1
ATOM 3007 O O . PHE B 1 112 ? 11.023 -6.496 -10.094 1 96.62 112 PHE B O 1
ATOM 3014 N N . ASP B 1 113 ? 8.945 -6.695 -9.375 1 93.75 113 ASP B N 1
ATOM 3015 C CA . ASP B 1 113 ? 8.773 -5.254 -9.188 1 93.75 113 ASP B CA 1
ATOM 3016 C C . ASP B 1 113 ? 9.664 -4.738 -8.062 1 93.75 113 ASP B C 1
ATOM 3018 O O . ASP B 1 113 ? 9.93 -3.537 -7.969 1 93.75 113 ASP B O 1
ATOM 3022 N N . LEU B 1 114 ? 10.094 -5.605 -7.227 1 95.5 114 LEU B N 1
ATOM 3023 C CA . LEU B 1 114 ? 10.836 -5.207 -6.035 1 95.5 114 LEU B CA 1
ATOM 3024 C C . LEU B 1 114 ? 12.312 -4.992 -6.359 1 95.5 114 LEU B C 1
ATOM 3026 O O . LEU B 1 114 ? 13.062 -4.477 -5.531 1 95.5 114 LEU B O 1
ATOM 3030 N N . LEU B 1 115 ? 12.758 -5.367 -7.52 1 93.5 115 LEU B N 1
ATOM 3031 C CA . LEU B 1 115 ? 14.18 -5.34 -7.836 1 93.5 115 LEU B CA 1
ATOM 3032 C C . LEU B 1 115 ? 14.703 -3.908 -7.902 1 93.5 115 LEU B C 1
ATOM 3034 O O . LEU B 1 115 ? 13.969 -2.996 -8.297 1 93.5 115 LEU B O 1
ATOM 3038 N N . PRO B 1 116 ? 15.914 -3.719 -7.441 1 93.12 116 PRO B N 1
ATOM 3039 C CA . PRO B 1 116 ? 16.875 -4.703 -6.949 1 93.12 116 PRO B CA 1
ATOM 3040 C C . PRO B 1 116 ? 16.641 -5.094 -5.492 1 93.12 116 PRO B C 1
ATOM 3042 O O . PRO B 1 116 ? 16.047 -4.316 -4.73 1 93.12 116 PRO B O 1
ATOM 3045 N N . LEU B 1 117 ? 17.109 -6.305 -5.152 1 95.38 117 LEU B N 1
ATOM 3046 C CA . LEU B 1 117 ? 16.969 -6.836 -3.803 1 95.38 117 LEU B CA 1
ATOM 3047 C C . LEU B 1 117 ? 18.328 -7.195 -3.215 1 95.38 117 LEU B C 1
ATOM 3049 O O . LEU B 1 117 ? 19.25 -7.578 -3.947 1 95.38 117 LEU B O 1
ATOM 3053 N N . TRP B 1 118 ? 18.406 -7.094 -1.911 1 94.81 118 TRP B N 1
ATOM 3054 C CA . TRP B 1 118 ? 19.578 -7.586 -1.193 1 94.81 118 TRP B CA 1
ATOM 3055 C C . TRP B 1 118 ? 19.547 -9.109 -1.082 1 94.81 118 TRP B C 1
ATOM 3057 O O . TRP B 1 118 ? 18.484 -9.719 -1.136 1 94.81 118 TRP B O 1
ATOM 3067 N N . PRO B 1 119 ? 20.719 -9.68 -0.919 1 96.25 119 PRO B N 1
ATOM 3068 C CA . PRO B 1 119 ? 20.781 -11.141 -0.836 1 96.25 119 PRO B CA 1
ATOM 3069 C C . PRO B 1 119 ? 19.859 -11.711 0.238 1 96.25 119 PRO B C 1
ATOM 3071 O O . PRO B 1 119 ? 19.188 -12.727 0.013 1 96.25 119 PRO B O 1
ATOM 3074 N N . ARG B 1 120 ? 19.75 -11.031 1.353 1 96.5 120 ARG B N 1
ATOM 3075 C CA . ARG B 1 120 ? 18.875 -11.516 2.418 1 96.5 120 ARG B CA 1
ATOM 3076 C C . ARG B 1 120 ? 17.422 -11.453 2.002 1 96.5 120 ARG B C 1
ATOM 3078 O O . ARG B 1 120 ? 16.625 -12.312 2.389 1 96.5 120 ARG B O 1
ATOM 3085 N N . GLU B 1 121 ? 17.094 -10.43 1.231 1 97.5 121 GLU B N 1
ATOM 3086 C CA . GLU B 1 121 ? 15.727 -10.297 0.717 1 97.5 121 GLU B CA 1
ATOM 3087 C C . GLU B 1 121 ? 15.43 -11.375 -0.324 1 97.5 121 GLU B C 1
ATOM 3089 O O . GLU B 1 121 ? 14.328 -11.938 -0.342 1 97.5 121 GLU B O 1
ATOM 3094 N N . ILE B 1 122 ? 16.422 -11.664 -1.133 1 98 122 ILE B N 1
ATOM 3095 C CA . ILE B 1 122 ? 16.281 -12.727 -2.121 1 98 122 ILE B CA 1
ATOM 3096 C C . ILE B 1 122 ? 16.078 -14.062 -1.414 1 98 122 ILE B C 1
ATOM 3098 O O . ILE B 1 122 ? 15.203 -14.844 -1.789 1 98 122 ILE B O 1
ATOM 3102 N N . ALA B 1 123 ? 16.844 -14.273 -0.376 1 98.25 123 ALA B N 1
ATOM 3103 C CA . ALA B 1 123 ? 16.734 -15.508 0.397 1 98.25 123 ALA B CA 1
ATOM 3104 C C . ALA B 1 123 ? 15.344 -15.648 1.01 1 98.25 123 ALA B C 1
ATOM 3106 O O . ALA B 1 123 ? 14.758 -16.734 0.998 1 98.25 123 ALA B O 1
ATOM 3107 N N . SER B 1 124 ? 14.852 -14.57 1.528 1 98.5 124 SER B N 1
ATOM 3108 C CA . SER B 1 124 ? 13.516 -14.57 2.119 1 98.5 124 SER B CA 1
ATOM 3109 C C . SER B 1 124 ? 12.453 -14.891 1.074 1 98.5 124 SER B C 1
ATOM 3111 O O . SER B 1 124 ? 11.547 -15.688 1.323 1 98.5 124 SER B O 1
ATOM 3113 N N . ALA B 1 125 ? 12.586 -14.266 -0.068 1 98.5 125 ALA B N 1
ATOM 3114 C CA . ALA B 1 125 ? 11.633 -14.508 -1.152 1 98.5 125 ALA B CA 1
ATOM 3115 C C . ALA B 1 125 ? 11.664 -15.961 -1.598 1 98.5 125 ALA B C 1
ATOM 3117 O O . ALA B 1 125 ? 10.617 -16.594 -1.733 1 98.5 125 ALA B O 1
ATOM 3118 N N . MET B 1 126 ? 12.859 -16.469 -1.741 1 98 126 MET B N 1
ATOM 3119 C CA . MET B 1 126 ? 13 -17.828 -2.262 1 98 126 MET B CA 1
ATOM 3120 C C . MET B 1 126 ? 12.586 -18.859 -1.217 1 98 126 MET B C 1
ATOM 3122 O O . MET B 1 126 ? 12.039 -19.922 -1.558 1 98 126 MET B O 1
ATOM 3126 N N . LYS B 1 127 ? 12.781 -18.531 0.028 1 98.25 127 LYS B N 1
ATOM 3127 C CA . LYS B 1 127 ? 12.281 -19.422 1.082 1 98.25 127 LYS B CA 1
ATOM 3128 C C . LYS B 1 127 ? 10.766 -19.578 0.994 1 98.25 127 LYS B C 1
ATOM 3130 O O . LYS B 1 127 ? 10.242 -20.688 1.035 1 98.25 127 LYS B O 1
ATOM 3135 N N . GLN B 1 128 ? 10.125 -18.406 0.903 1 98.06 128 GLN B N 1
ATOM 3136 C CA . GLN B 1 128 ? 8.672 -18.438 0.788 1 98.06 128 GLN B CA 1
ATOM 3137 C C . GLN B 1 128 ? 8.234 -19.203 -0.46 1 98.06 128 GLN B C 1
ATOM 3139 O O . GLN B 1 128 ? 7.293 -20 -0.409 1 98.06 128 GLN B O 1
ATOM 3144 N N . PHE B 1 129 ? 8.938 -18.984 -1.547 1 98.25 129 PHE B N 1
ATOM 3145 C CA . PHE B 1 129 ? 8.609 -19.656 -2.805 1 98.25 129 PHE B CA 1
ATOM 3146 C C . PHE B 1 129 ? 8.758 -21.156 -2.676 1 98.25 129 PHE B C 1
ATOM 3148 O O . PHE B 1 129 ? 7.867 -21.922 -3.07 1 98.25 129 PHE B O 1
ATOM 3155 N N . VAL B 1 130 ? 9.828 -21.578 -2.131 1 97.19 130 VAL B N 1
ATOM 3156 C CA . VAL B 1 130 ? 10.133 -23 -1.978 1 97.19 130 VAL B CA 1
ATOM 3157 C C . VAL B 1 130 ? 9.086 -23.656 -1.075 1 97.19 130 VAL B C 1
ATOM 3159 O O . VAL B 1 130 ? 8.625 -24.766 -1.354 1 97.19 130 VAL B O 1
ATOM 3162 N N . LEU B 1 131 ? 8.672 -22.953 -0.049 1 96.38 131 LEU B N 1
ATOM 3163 C CA . LEU B 1 131 ? 7.637 -23.484 0.836 1 96.38 131 LEU B CA 1
ATOM 3164 C C . LEU B 1 131 ? 6.332 -23.719 0.077 1 96.38 131 LEU B C 1
ATOM 3166 O O . LEU B 1 131 ? 5.684 -24.75 0.24 1 96.38 131 LEU B O 1
ATOM 3170 N N . GLY B 1 132 ? 5.988 -22.766 -0.739 1 95.38 132 GLY B N 1
ATOM 3171 C CA . GLY B 1 132 ? 4.785 -22.906 -1.547 1 95.38 132 GLY B CA 1
ATOM 3172 C C . GLY B 1 132 ? 4.863 -24.047 -2.545 1 95.38 132 GLY B C 1
ATOM 3173 O O . GLY B 1 132 ? 3.93 -24.844 -2.662 1 95.38 132 GLY B O 1
ATOM 3174 N N . VAL B 1 133 ? 5.953 -24.141 -3.18 1 94.5 133 VAL B N 1
ATOM 3175 C CA . VAL B 1 133 ? 6.117 -25.141 -4.219 1 94.5 133 VAL B CA 1
ATOM 3176 C C . VAL B 1 133 ? 6.16 -26.531 -3.582 1 94.5 133 VAL B C 1
ATOM 3178 O O . VAL B 1 133 ? 5.637 -27.5 -4.148 1 94.5 133 VAL B O 1
ATOM 3181 N N . GLN B 1 134 ? 6.777 -26.641 -2.439 1 93.19 134 GLN B N 1
ATOM 3182 C CA . GLN B 1 134 ? 6.785 -27.906 -1.738 1 93.19 134 GLN B CA 1
ATOM 3183 C C . GLN B 1 134 ? 5.367 -28.359 -1.395 1 93.19 134 GLN B C 1
ATOM 3185 O O . GLN B 1 134 ? 5.031 -29.547 -1.529 1 93.19 134 GLN B O 1
ATOM 3190 N N . TYR B 1 135 ? 4.629 -27.484 -0.947 1 91.44 135 TYR B N 1
ATOM 3191 C CA . TYR B 1 135 ? 3.229 -27.781 -0.669 1 91.44 135 TYR B CA 1
ATOM 3192 C C . TYR B 1 135 ? 2.52 -28.281 -1.919 1 91.44 135 TYR B C 1
ATOM 3194 O O . TYR B 1 135 ? 1.81 -29.297 -1.872 1 91.44 135 TYR B O 1
ATOM 3202 N N . LEU B 1 136 ? 2.727 -27.625 -3.039 1 88.94 136 LEU B N 1
ATOM 3203 C CA . LEU B 1 136 ? 2.102 -28.016 -4.301 1 88.94 136 LEU B CA 1
ATOM 3204 C C . LEU B 1 136 ? 2.594 -29.375 -4.758 1 88.94 136 LEU B C 1
ATOM 3206 O O . LEU B 1 136 ? 1.808 -30.203 -5.238 1 88.94 136 LEU B O 1
ATOM 3210 N N . MET B 1 137 ? 3.803 -29.578 -4.582 1 88.75 137 MET B N 1
ATOM 3211 C CA . MET B 1 137 ? 4.398 -30.844 -4.977 1 88.75 137 MET B CA 1
ATOM 3212 C C . MET B 1 137 ? 3.797 -32 -4.18 1 88.75 137 MET B C 1
ATOM 3214 O O . MET B 1 137 ? 3.586 -33.094 -4.719 1 88.75 137 MET B O 1
ATOM 3218 N N . ASN B 1 138 ? 3.479 -31.734 -2.967 1 85.94 138 ASN B N 1
ATOM 3219 C CA . ASN B 1 138 ? 2.926 -32.75 -2.088 1 85.94 138 ASN B CA 1
ATOM 3220 C C . ASN B 1 138 ? 1.444 -33 -2.367 1 85.94 138 ASN B C 1
ATOM 3222 O O . ASN B 1 138 ? 0.888 -34.031 -1.961 1 85.94 138 ASN B O 1
ATOM 3226 N N . SER B 1 139 ? 0.873 -32.062 -3 1 79.88 139 SER B N 1
ATOM 3227 C CA . SER B 1 139 ? -0.547 -32.219 -3.305 1 79.88 139 SER B CA 1
ATOM 3228 C C . SER B 1 139 ? -0.778 -33.25 -4.395 1 79.88 139 SER B C 1
ATOM 3230 O O . SER B 1 139 ? -1.893 -33.75 -4.555 1 79.88 139 SER B O 1
ATOM 3232 N N . GLY B 1 140 ? 0.195 -33.531 -5.27 1 77.94 140 GLY B N 1
ATOM 3233 C CA . GLY B 1 140 ? 0.091 -34.531 -6.328 1 77.94 140 GLY B CA 1
ATOM 3234 C C . GLY B 1 140 ? -0.631 -34 -7.559 1 77.94 140 GLY B C 1
ATOM 3235 O O . GLY B 1 140 ? -0.961 -34.781 -8.461 1 77.94 140 GLY B O 1
ATOM 3236 N N . VAL B 1 141 ? -0.889 -32.781 -7.641 1 78.19 141 VAL B N 1
ATOM 3237 C CA . VAL B 1 141 ? -1.573 -32.188 -8.789 1 78.19 141 VAL B CA 1
ATOM 3238 C C . VAL B 1 141 ? -0.565 -31.469 -9.68 1 78.19 141 VAL B C 1
ATOM 3240 O O . VAL B 1 141 ? 0.396 -30.875 -9.188 1 78.19 141 VAL B O 1
ATOM 3243 N N . MET B 1 142 ? -0.849 -31.672 -10.977 1 84.06 142 MET B N 1
ATOM 3244 C CA . MET B 1 142 ? -0.045 -30.906 -11.93 1 84.06 142 MET B CA 1
ATOM 3245 C C . MET B 1 142 ? -0.394 -29.422 -11.867 1 84.06 142 MET B C 1
ATOM 3247 O O . MET B 1 142 ? -1.566 -29.062 -11.758 1 84.06 142 MET B O 1
ATOM 3251 N N . PHE B 1 143 ? 0.664 -28.656 -11.914 1 86.69 143 PHE B N 1
ATOM 3252 C CA . PHE B 1 143 ? 0.408 -27.219 -11.828 1 86.69 143 PHE B CA 1
ATOM 3253 C C . PHE B 1 143 ? 1.4 -26.438 -12.688 1 86.69 143 PHE B C 1
ATOM 3255 O O . PHE B 1 143 ? 2.438 -26.984 -13.078 1 86.69 143 PHE B O 1
ATOM 3262 N N . SER B 1 144 ? 0.94 -25.312 -13.062 1 90.69 144 SER B N 1
ATOM 3263 C CA . SER B 1 144 ? 1.802 -24.281 -13.641 1 90.69 144 SER B CA 1
ATOM 3264 C C . SER B 1 144 ? 1.597 -22.938 -12.953 1 90.69 144 S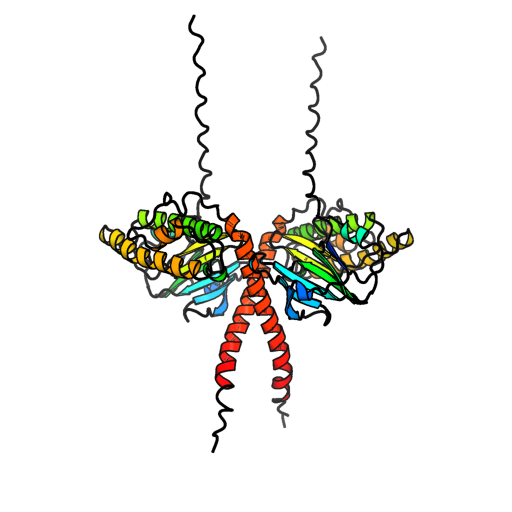ER B C 1
ATOM 3266 O O . SER B 1 144 ? 0.543 -22.688 -12.367 1 90.69 144 SER B O 1
ATOM 3268 N N . ILE B 1 145 ? 2.617 -22.203 -12.969 1 94 145 ILE B N 1
ATOM 3269 C CA . ILE B 1 145 ? 2.6 -20.906 -12.289 1 94 145 ILE B CA 1
ATOM 3270 C C . ILE B 1 145 ? 2.314 -19.797 -13.297 1 94 145 ILE B C 1
ATOM 3272 O O . ILE B 1 145 ? 3.014 -19.672 -14.305 1 94 145 ILE B O 1
ATOM 3276 N N . GLU B 1 146 ? 1.303 -19.016 -13.016 1 91.75 146 GLU B N 1
ATOM 3277 C CA . GLU B 1 146 ? 0.987 -17.875 -13.867 1 91.75 146 GLU B CA 1
ATOM 3278 C C . GLU B 1 146 ? 1.858 -16.656 -13.531 1 91.75 146 GLU B C 1
ATOM 3280 O O . GLU B 1 146 ? 2.432 -16.031 -14.422 1 91.75 146 GLU B O 1
ATOM 3285 N N . VAL B 1 147 ? 1.891 -16.391 -12.289 1 94.06 147 VAL B N 1
ATOM 3286 C CA . VAL B 1 147 ? 2.672 -15.25 -11.836 1 94.06 147 VAL B CA 1
ATOM 3287 C C . VAL B 1 147 ? 2.988 -15.391 -10.352 1 94.06 147 VAL B C 1
ATOM 3289 O O . VAL B 1 147 ? 2.283 -16.094 -9.625 1 94.06 147 VAL B O 1
ATOM 3292 N N . VAL B 1 148 ? 4.074 -14.805 -9.977 1 97.88 148 VAL B N 1
ATOM 3293 C CA . VAL B 1 148 ? 4.422 -14.711 -8.562 1 97.88 148 VAL B CA 1
ATOM 3294 C C . VAL B 1 148 ? 4.211 -13.281 -8.078 1 97.88 148 VAL B C 1
ATOM 3296 O O . VAL B 1 148 ? 4.941 -12.367 -8.477 1 97.88 148 VAL B O 1
ATOM 3299 N N . GLN B 1 149 ? 3.254 -13.148 -7.168 1 97.5 149 GLN B N 1
ATOM 3300 C CA . GLN B 1 149 ? 2.873 -11.836 -6.652 1 97.5 149 GLN B CA 1
ATOM 3301 C C . GLN B 1 149 ? 3.395 -11.633 -5.23 1 97.5 149 GLN B C 1
ATOM 3303 O O . GLN B 1 149 ? 3.883 -12.57 -4.602 1 97.5 149 GLN B O 1
ATOM 3308 N N . ILE B 1 150 ? 3.299 -10.375 -4.781 1 97.88 150 ILE B N 1
ATOM 3309 C CA . ILE B 1 150 ? 3.746 -10.078 -3.426 1 97.88 150 ILE B CA 1
ATOM 3310 C C . ILE B 1 150 ? 2.865 -8.992 -2.812 1 97.88 150 ILE B C 1
ATOM 3312 O O . ILE B 1 150 ? 2.555 -7.996 -3.469 1 97.88 150 ILE B O 1
ATOM 3316 N N . GLY B 1 151 ? 2.504 -9.242 -1.555 1 95.19 151 GLY B N 1
ATOM 3317 C CA . GLY B 1 151 ? 1.759 -8.242 -0.808 1 95.19 151 GLY B CA 1
ATOM 3318 C C . GLY B 1 151 ? 2.648 -7.227 -0.119 1 95.19 151 GLY B C 1
ATOM 3319 O O . GLY B 1 151 ? 3.861 -7.422 -0.017 1 95.19 151 GLY B O 1
ATOM 3320 N N . LEU B 1 152 ? 2.061 -6.199 0.409 1 92.81 152 LEU B N 1
ATOM 3321 C CA . LEU B 1 152 ? 2.799 -5.172 1.131 1 92.81 152 LEU B CA 1
ATOM 3322 C C . LEU B 1 152 ? 3.32 -5.707 2.459 1 92.81 152 LEU B C 1
ATOM 3324 O O . LEU B 1 152 ? 4.227 -5.121 3.059 1 92.81 152 LEU B O 1
ATOM 3328 N N . ASP B 1 153 ? 2.711 -6.773 2.848 1 92.94 153 ASP B N 1
ATOM 3329 C CA . ASP B 1 153 ? 3.168 -7.418 4.074 1 92.94 153 ASP B CA 1
ATOM 3330 C C . ASP B 1 153 ? 4.406 -8.273 3.82 1 92.94 153 ASP B C 1
ATOM 3332 O O . ASP B 1 153 ? 4.98 -8.836 4.754 1 92.94 153 ASP B O 1
ATOM 3336 N N . GLY B 1 154 ? 4.789 -8.344 2.602 1 97.06 154 GLY 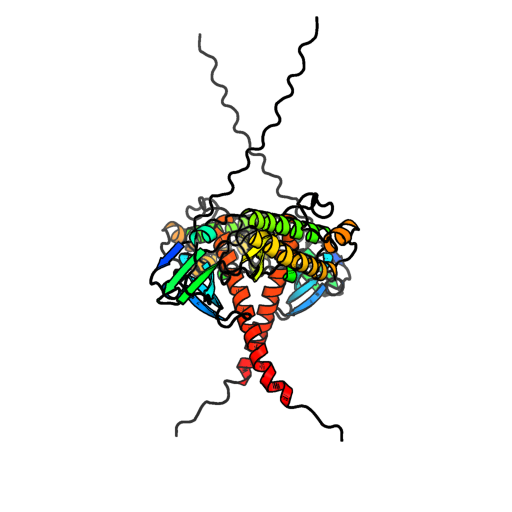B N 1
ATOM 3337 C CA . GLY B 1 154 ? 5.984 -9.086 2.248 1 97.06 154 GLY B CA 1
ATOM 3338 C C . GLY B 1 154 ? 5.711 -10.547 1.934 1 97.06 154 GLY B C 1
ATOM 3339 O O . GLY B 1 154 ? 6.637 -11.312 1.677 1 97.06 154 GLY B O 1
ATOM 3340 N N . VAL B 1 155 ? 4.469 -10.945 1.927 1 97.56 155 VAL B N 1
ATOM 3341 C CA . VAL B 1 155 ? 4.129 -12.336 1.672 1 97.56 155 VAL B CA 1
ATOM 3342 C C . VAL B 1 155 ? 4.023 -12.578 0.167 1 97.56 155 VAL B C 1
ATOM 3344 O O . VAL B 1 155 ? 3.307 -11.859 -0.535 1 97.56 155 VAL B O 1
ATOM 3347 N N . ILE B 1 156 ? 4.688 -13.547 -0.251 1 97.75 156 ILE B N 1
ATOM 3348 C CA . ILE B 1 156 ? 4.66 -13.953 -1.653 1 97.75 156 ILE B CA 1
ATOM 3349 C C . ILE B 1 156 ? 3.426 -14.812 -1.919 1 97.75 156 ILE B C 1
ATOM 3351 O O . ILE B 1 156 ? 3.062 -15.656 -1.099 1 97.75 156 ILE B O 1
ATOM 3355 N N . LYS B 1 157 ? 2.855 -14.602 -3.049 1 96.94 157 LYS B N 1
ATOM 3356 C CA . LYS B 1 157 ? 1.706 -15.398 -3.469 1 96.94 157 LYS B CA 1
ATOM 3357 C C . LYS B 1 157 ? 1.922 -15.984 -4.863 1 96.94 157 LYS B C 1
ATOM 3359 O O . LYS B 1 157 ? 2.074 -15.242 -5.836 1 96.94 157 LYS B O 1
ATOM 3364 N N . ILE B 1 158 ? 1.9 -17.281 -4.953 1 96.38 158 ILE B N 1
ATOM 3365 C CA . ILE B 1 158 ? 2.01 -17.969 -6.23 1 96.38 158 ILE B CA 1
ATOM 3366 C C . ILE B 1 158 ? 0.623 -18.125 -6.855 1 96.38 158 ILE B C 1
ATOM 3368 O O . ILE B 1 158 ? -0.245 -18.797 -6.293 1 96.38 158 ILE B O 1
ATOM 3372 N N . VAL B 1 159 ? 0.475 -17.469 -7.918 1 93.31 159 VAL B N 1
ATOM 3373 C CA . VAL B 1 159 ? -0.777 -17.625 -8.656 1 93.31 159 VAL B CA 1
ATOM 3374 C C . VAL B 1 159 ? -0.654 -18.75 -9.664 1 93.31 159 VAL B C 1
ATOM 3376 O O . VAL B 1 159 ? 0.237 -18.734 -10.516 1 93.31 159 VAL B O 1
ATOM 3379 N N . LEU B 1 160 ? -1.582 -19.672 -9.57 1 90 160 LEU B N 1
ATOM 3380 C CA . LEU B 1 160 ? -1.543 -20.828 -10.461 1 90 160 LEU B CA 1
ATOM 3381 C C . LEU B 1 160 ? -2.303 -20.562 -11.75 1 90 160 LEU B C 1
ATOM 3383 O O . LEU B 1 160 ? -3.195 -19.703 -11.781 1 90 160 LEU B O 1
ATOM 3387 N N . ASP B 1 161 ? -1.854 -21.266 -12.789 1 87.19 161 ASP B N 1
ATOM 3388 C CA . ASP B 1 161 ? -2.611 -21.281 -14.039 1 87.19 161 ASP B CA 1
ATOM 3389 C C . ASP B 1 161 ? -3.734 -22.312 -13.984 1 87.19 161 ASP B C 1
ATOM 3391 O O . ASP B 1 161 ? -3.48 -23.531 -14.039 1 87.19 161 ASP B O 1
ATOM 3395 N N . TRP B 1 162 ? -4.875 -21.875 -14.016 1 83.25 162 TRP B N 1
ATOM 3396 C CA . TRP B 1 162 ? -6.027 -22.75 -13.812 1 83.25 162 TRP B CA 1
ATOM 3397 C C . TRP B 1 162 ? -6.469 -23.391 -15.125 1 83.25 162 TRP B C 1
ATOM 3399 O O . TRP B 1 162 ? -7.391 -24.203 -15.141 1 83.25 162 TRP B O 1
ATOM 3409 N N . ASN B 1 163 ? -5.789 -23.016 -16.141 1 79.75 163 ASN B N 1
ATOM 3410 C CA . ASN B 1 163 ? -6.102 -23.656 -17.422 1 79.75 163 ASN B CA 1
ATOM 3411 C C . ASN B 1 163 ? -5.547 -25.078 -17.484 1 79.75 163 ASN B C 1
ATOM 3413 O O . ASN B 1 163 ? -5.902 -25.844 -18.375 1 79.75 163 ASN B O 1
ATOM 3417 N N . LEU B 1 164 ? -4.699 -25.359 -16.547 1 70.38 164 LEU B N 1
ATOM 3418 C CA . LEU B 1 164 ? -4.074 -26.672 -16.578 1 70.38 164 LEU B CA 1
ATOM 3419 C C . LEU B 1 164 ? -4.988 -27.719 -15.945 1 70.38 164 LEU B C 1
ATOM 3421 O O . LEU B 1 164 ? -5.613 -27.469 -14.914 1 70.38 164 LEU B O 1
ATOM 3425 N N . GLU B 1 165 ? -5.25 -28.734 -16.703 1 61.84 165 GLU B N 1
ATOM 3426 C CA . GLU B 1 165 ? -6.051 -29.844 -16.203 1 61.84 165 GLU B CA 1
ATOM 3427 C C . GLU B 1 165 ? -5.254 -30.688 -15.219 1 61.84 165 GLU B C 1
ATOM 3429 O O . GLU B 1 165 ? -4.117 -31.078 -15.5 1 61.84 165 GLU B O 1
ATOM 3434 N N . PRO B 1 166 ? -5.871 -30.828 -13.992 1 58.41 166 PRO B N 1
ATOM 3435 C CA . PRO B 1 166 ? -5.156 -31.609 -12.977 1 58.41 166 PRO B CA 1
ATOM 3436 C C . PRO B 1 166 ? -4.953 -33.062 -13.375 1 58.41 166 PRO B C 1
ATOM 3438 O O . PRO B 1 166 ? -5.848 -33.688 -13.961 1 58.41 166 PRO B O 1
ATOM 3441 N N . GLU B 1 167 ? -3.756 -33.5 -13.672 1 64.62 167 GLU B N 1
ATOM 3442 C CA . GLU B 1 167 ? -3.447 -34.938 -13.789 1 64.62 167 GLU B CA 1
ATOM 3443 C C . GLU B 1 167 ? -2.76 -35.469 -12.531 1 64.62 167 GLU B C 1
ATOM 3445 O O . GLU B 1 167 ? -2.039 -34.719 -11.859 1 64.62 167 GLU B O 1
ATOM 3450 N N . VAL B 1 168 ? -3.393 -36.594 -11.945 1 62.25 168 VAL B N 1
ATOM 3451 C CA . VAL B 1 168 ? -2.82 -37.125 -10.727 1 62.25 168 VAL B CA 1
ATOM 3452 C C . VAL B 1 168 ? -1.972 -38.375 -11.062 1 62.25 168 VAL B C 1
ATOM 3454 O O . VAL B 1 168 ? -2.295 -39.125 -11.992 1 62.25 168 VAL B O 1
ATOM 3457 N N . GLY B 1 169 ? -0.771 -38.469 -10.57 1 65.62 169 GLY B N 1
ATOM 3458 C CA . GLY B 1 169 ? 0.055 -39.656 -10.664 1 65.62 169 GLY B CA 1
ATOM 3459 C C . GLY B 1 169 ? 1.542 -39.344 -10.68 1 65.62 169 GLY B C 1
ATOM 3460 O O . GLY B 1 169 ? 1.946 -38.188 -10.555 1 65.62 169 GLY B O 1
ATOM 3461 N N . GLN B 1 170 ? 2.316 -40.406 -10.609 1 68.06 170 GLN B N 1
ATOM 3462 C CA . GLN B 1 170 ? 3.773 -40.312 -10.594 1 68.06 170 GLN B CA 1
ATOM 3463 C C . GLN B 1 170 ? 4.297 -39.469 -11.75 1 68.06 170 GLN B C 1
ATOM 3465 O O . GLN B 1 170 ? 5.266 -38.719 -11.586 1 68.06 170 GLN B O 1
ATOM 3470 N N . ALA B 1 171 ? 3.643 -39.531 -12.75 1 82.94 171 ALA B N 1
ATOM 3471 C CA . ALA B 1 171 ? 4.02 -38.781 -13.938 1 82.94 171 ALA B CA 1
ATOM 3472 C C . ALA B 1 171 ? 3.865 -37.281 -13.688 1 82.94 171 ALA B C 1
ATOM 3474 O O . ALA B 1 171 ? 4.656 -36.469 -14.188 1 82.94 171 ALA B O 1
ATOM 3475 N N . VAL B 1 172 ? 3.104 -37.031 -12.68 1 84.12 172 VAL B N 1
ATOM 3476 C CA . VAL B 1 172 ? 2.816 -35.625 -12.383 1 84.12 172 VAL B CA 1
ATOM 3477 C C . VAL B 1 172 ? 3.955 -35.031 -11.555 1 84.12 172 VAL B C 1
ATOM 3479 O O . VAL B 1 172 ? 4.387 -33.906 -11.805 1 84.12 172 VAL B O 1
ATOM 3482 N N . ARG B 1 173 ? 4.508 -35.875 -10.672 1 85.5 173 ARG B N 1
ATOM 3483 C CA . ARG B 1 173 ? 5.586 -35.406 -9.812 1 85.5 173 ARG B CA 1
ATOM 3484 C C . ARG B 1 173 ? 6.832 -35.062 -10.625 1 85.5 173 ARG B C 1
ATOM 3486 O O . ARG B 1 173 ? 7.484 -34.062 -10.398 1 85.5 173 ARG B O 1
ATOM 3493 N N . GLU B 1 174 ? 7.109 -36 -11.492 1 89.25 174 GLU B N 1
ATOM 3494 C CA . GLU B 1 174 ? 8.281 -35.781 -12.336 1 89.25 174 GLU B CA 1
ATOM 3495 C C . GLU B 1 174 ? 8.078 -34.594 -13.281 1 89.25 174 GLU B C 1
ATOM 3497 O O . GLU B 1 174 ? 8.992 -33.781 -13.484 1 89.25 174 GLU B O 1
ATOM 3502 N N . ALA B 1 175 ? 6.973 -34.5 -13.805 1 89.44 175 ALA B N 1
ATOM 3503 C CA . ALA B 1 175 ? 6.656 -33.406 -14.688 1 89.44 175 ALA B CA 1
ATOM 3504 C C . ALA B 1 175 ? 6.758 -32.062 -13.945 1 89.44 175 ALA B C 1
ATOM 3506 O O . ALA B 1 175 ? 7.332 -31.094 -14.461 1 89.44 175 ALA B O 1
ATOM 3507 N N . ASN B 1 176 ? 6.211 -32.062 -12.719 1 91.44 176 ASN B N 1
ATOM 3508 C CA . ASN B 1 176 ? 6.293 -30.859 -11.891 1 91.44 176 ASN B CA 1
ATOM 3509 C C . ASN B 1 176 ? 7.738 -30.5 -11.57 1 91.44 176 ASN B C 1
ATOM 3511 O O . ASN B 1 176 ? 8.102 -29.312 -11.602 1 91.44 176 ASN B O 1
ATOM 3515 N N . ARG B 1 177 ? 8.531 -31.516 -11.32 1 91.69 177 ARG B N 1
ATOM 3516 C CA . ARG B 1 177 ? 9.938 -31.281 -11.023 1 91.69 177 ARG B CA 1
ATOM 3517 C C . ARG B 1 177 ? 10.656 -30.672 -12.219 1 91.69 177 ARG B C 1
ATOM 3519 O O . ARG B 1 177 ? 11.398 -29.688 -12.07 1 91.69 177 ARG B O 1
ATOM 3526 N N . GLN B 1 178 ? 10.438 -31.234 -13.375 1 92.38 178 GLN B N 1
ATOM 3527 C CA . GLN B 1 178 ? 11.078 -30.766 -14.594 1 92.38 178 GLN B CA 1
ATOM 3528 C C . GLN B 1 178 ? 10.641 -29.328 -14.922 1 92.38 178 GLN B C 1
ATOM 3530 O O . GLN B 1 178 ? 11.43 -28.547 -15.461 1 92.38 178 GLN B O 1
ATOM 3535 N N . TYR B 1 179 ? 9.469 -29.016 -14.539 1 94 179 TYR B N 1
ATOM 3536 C CA . TYR B 1 179 ? 8.922 -27.688 -14.758 1 94 179 TYR B CA 1
ATOM 3537 C C . TYR B 1 179 ? 9.531 -26.672 -13.789 1 94 179 TYR B C 1
ATOM 3539 O O . TYR B 1 179 ? 9.922 -25.578 -14.195 1 94 179 TYR B O 1
ATOM 3547 N N . LEU B 1 180 ? 9.688 -27.094 -12.562 1 95.81 180 LEU B N 1
ATOM 3548 C CA . LEU B 1 180 ? 10.031 -26.172 -11.484 1 95.81 180 LEU B CA 1
ATOM 3549 C C . LEU B 1 180 ? 11.516 -25.844 -11.5 1 95.81 180 LEU B C 1
ATOM 3551 O O . LEU B 1 180 ? 11.914 -24.734 -11.133 1 95.81 180 LEU B O 1
ATOM 3555 N N . LEU B 1 181 ? 12.312 -26.766 -11.922 1 95.31 181 LEU B N 1
ATOM 3556 C CA . LEU B 1 181 ? 13.758 -26.562 -11.844 1 95.31 181 LEU B CA 1
ATOM 3557 C C . LEU B 1 181 ? 14.188 -25.359 -12.68 1 95.31 181 LEU B C 1
ATOM 3559 O O . LEU B 1 181 ? 14.766 -24.406 -12.148 1 95.31 181 LEU B O 1
ATOM 3563 N N . PRO B 1 182 ? 13.844 -25.344 -13.961 1 95.81 182 PRO B N 1
ATOM 3564 C CA . PRO B 1 182 ? 14.227 -24.156 -14.727 1 95.81 182 PRO B CA 1
ATOM 3565 C C . PRO B 1 182 ? 13.531 -22.891 -14.25 1 95.81 182 PRO B C 1
ATOM 3567 O O . PRO B 1 182 ? 14.086 -21.797 -14.352 1 95.81 182 PRO B O 1
ATOM 3570 N N . TYR B 1 183 ? 12.352 -23 -13.711 1 97 183 TYR B N 1
ATOM 3571 C CA . TYR B 1 183 ? 11.625 -21.844 -13.203 1 97 183 TYR B CA 1
ATOM 3572 C C . TYR B 1 183 ? 12.391 -21.172 -12.062 1 97 183 TYR B C 1
ATOM 3574 O O . TYR B 1 183 ? 12.57 -19.953 -12.062 1 97 183 TYR B O 1
ATOM 3582 N N . ILE B 1 184 ? 12.852 -22 -11.133 1 96.94 184 ILE B N 1
ATOM 3583 C CA . ILE B 1 184 ? 13.602 -21.516 -9.984 1 96.94 184 ILE B CA 1
ATOM 3584 C C . ILE B 1 184 ? 14.93 -20.906 -10.445 1 96.94 184 ILE B C 1
ATOM 3586 O O . ILE B 1 184 ? 15.328 -19.844 -9.969 1 96.94 184 ILE B O 1
ATOM 3590 N N . GLN B 1 185 ? 15.539 -21.578 -11.375 1 96.31 185 GLN B N 1
ATOM 3591 C CA . GLN B 1 185 ? 16.797 -21.078 -11.906 1 96.31 185 GLN B CA 1
ATOM 3592 C C . GLN B 1 185 ? 16.625 -19.703 -12.562 1 96.31 185 GLN B C 1
ATOM 3594 O O . GLN B 1 185 ? 17.438 -18.812 -12.375 1 96.31 185 GLN B O 1
ATOM 3599 N N . ASN B 1 186 ? 15.57 -19.562 -13.273 1 96.62 186 ASN B N 1
ATOM 3600 C CA . ASN B 1 186 ? 15.273 -18.281 -13.922 1 96.62 186 ASN B CA 1
ATOM 3601 C C . ASN B 1 186 ? 14.977 -17.188 -12.898 1 96.62 186 ASN B C 1
ATOM 3603 O O . ASN B 1 186 ? 15.422 -16.062 -13.047 1 96.62 186 ASN B O 1
ATOM 3607 N N . MET B 1 187 ? 14.203 -17.547 -11.914 1 97.25 187 MET B N 1
ATOM 3608 C CA . MET B 1 187 ? 13.914 -16.594 -10.852 1 97.25 187 MET B CA 1
ATOM 3609 C C . MET B 1 187 ? 15.203 -16.078 -10.219 1 97.25 187 MET B C 1
ATOM 3611 O O . MET B 1 187 ? 15.367 -14.867 -10.031 1 97.25 187 MET B O 1
ATOM 3615 N N . MET B 1 188 ? 16.047 -17.016 -9.906 1 97.25 188 MET B N 1
ATOM 3616 C CA . MET B 1 188 ? 17.312 -16.641 -9.273 1 97.25 188 MET B CA 1
ATOM 3617 C C . MET B 1 188 ? 18.156 -15.789 -10.211 1 97.25 188 MET B C 1
ATOM 3619 O O . MET B 1 188 ? 18.75 -14.797 -9.789 1 97.25 188 MET B O 1
ATOM 3623 N N . ALA B 1 189 ? 18.172 -16.141 -11.469 1 96.5 189 ALA B N 1
ATOM 3624 C CA . ALA B 1 189 ? 18.953 -15.375 -12.438 1 96.5 189 ALA B CA 1
ATOM 3625 C C . ALA B 1 189 ? 18.469 -13.93 -12.5 1 96.5 189 ALA B C 1
ATOM 3627 O O . ALA B 1 189 ? 19.297 -13 -12.484 1 96.5 189 ALA B O 1
ATOM 3628 N N . VAL B 1 190 ? 17.203 -13.719 -12.508 1 96.69 190 VAL B N 1
ATOM 3629 C CA . VAL B 1 190 ? 16.609 -12.391 -12.609 1 96.69 190 VAL B CA 1
ATOM 3630 C C . VAL B 1 190 ? 16.906 -11.602 -11.328 1 96.69 190 VAL B C 1
ATOM 3632 O O . VAL B 1 190 ? 17.328 -10.445 -11.383 1 96.69 190 VAL B O 1
ATOM 3635 N N . MET B 1 191 ? 16.766 -12.242 -10.188 1 95.88 191 MET B N 1
ATOM 3636 C CA . MET B 1 191 ? 16.859 -11.531 -8.914 1 95.88 191 MET B CA 1
ATOM 3637 C C . MET B 1 191 ? 18.312 -11.219 -8.562 1 95.88 191 MET B C 1
ATOM 3639 O O . MET B 1 191 ? 18.594 -10.211 -7.914 1 95.88 191 MET B O 1
ATOM 3643 N N . THR B 1 192 ? 19.203 -12.07 -9.031 1 95.31 192 THR B N 1
ATOM 3644 C CA . THR B 1 192 ? 20.594 -11.898 -8.641 1 95.31 192 THR B CA 1
ATOM 3645 C C . THR B 1 192 ? 21.328 -11.016 -9.641 1 95.31 192 THR B C 1
ATOM 3647 O O . THR B 1 192 ? 22.438 -10.531 -9.359 1 95.31 192 THR B O 1
ATOM 3650 N N . ALA B 1 193 ? 20.734 -10.75 -10.781 1 92.94 193 ALA B N 1
ATOM 3651 C CA . ALA B 1 193 ? 21.375 -9.977 -11.836 1 92.94 193 ALA B CA 1
ATOM 3652 C C . ALA B 1 193 ? 21.75 -8.578 -11.344 1 92.94 193 ALA B C 1
ATOM 3654 O O . ALA B 1 193 ? 22.797 -8.047 -11.711 1 92.94 193 ALA B O 1
ATOM 3655 N N . SER B 1 194 ? 20.938 -8.039 -10.5 1 87.5 194 SER B N 1
ATOM 3656 C CA . SER B 1 194 ? 21.188 -6.668 -10.062 1 87.5 194 SER B CA 1
ATOM 3657 C C . SER B 1 194 ? 21.594 -6.625 -8.594 1 87.5 194 SER B C 1
ATOM 3659 O O . SER B 1 194 ? 21.672 -5.547 -7.996 1 87.5 194 SER B O 1
ATOM 3661 N N . SER B 1 195 ? 21.797 -7.777 -8.094 1 88.75 195 SER B N 1
ATOM 3662 C CA . SER B 1 195 ? 22.125 -7.828 -6.672 1 88.75 195 SER B CA 1
ATOM 3663 C C . SER B 1 195 ? 23.625 -7.855 -6.457 1 88.75 195 SER B C 1
ATOM 3665 O O . SER B 1 195 ? 24.375 -8.422 -7.266 1 88.75 195 SER B O 1
ATOM 3667 N N . GLN B 1 196 ? 24.016 -7.164 -5.402 1 85.44 196 GLN B N 1
ATOM 3668 C CA . GLN B 1 196 ? 25.438 -7.164 -5.047 1 85.44 196 GLN B CA 1
ATOM 3669 C C . GLN B 1 196 ? 25.688 -7.957 -3.77 1 85.44 196 GLN B C 1
ATOM 3671 O O . GLN B 1 196 ? 24.797 -8.07 -2.92 1 85.44 196 GLN B O 1
ATOM 3676 N N . GLY B 1 197 ? 26.859 -8.609 -3.666 1 90.88 197 GLY B N 1
ATOM 3677 C CA . GLY B 1 197 ? 27.281 -9.281 -2.447 1 90.88 197 GLY B CA 1
ATOM 3678 C C . GLY B 1 197 ? 26.594 -10.625 -2.244 1 90.88 197 GLY B C 1
ATOM 3679 O O . GLY B 1 197 ? 26.25 -10.984 -1.119 1 90.88 197 GLY B O 1
ATOM 3680 N N . LEU B 1 198 ? 26.469 -11.367 -3.303 1 93.62 198 LEU B N 1
ATOM 3681 C CA . LEU B 1 198 ? 25.797 -12.656 -3.211 1 93.62 198 LEU B CA 1
ATOM 3682 C C . LEU B 1 198 ? 26.703 -13.703 -2.562 1 93.62 198 LEU B C 1
ATOM 3684 O O . LEU B 1 198 ? 27.844 -13.875 -2.975 1 93.62 198 LEU B O 1
ATOM 3688 N N . PRO B 1 199 ? 26.188 -14.414 -1.613 1 95.56 199 PRO B N 1
ATOM 3689 C CA . PRO B 1 199 ? 26.984 -15.492 -1.021 1 95.56 199 PRO B CA 1
ATOM 3690 C C . PRO B 1 199 ? 27.109 -16.703 -1.94 1 95.56 199 PRO B C 1
ATOM 3692 O O . PRO B 1 199 ? 26.359 -16.828 -2.906 1 95.56 199 PRO B O 1
ATOM 3695 N N . GLU B 1 200 ? 27.984 -17.562 -1.607 1 95.38 200 GLU B N 1
ATOM 3696 C CA . GLU B 1 200 ? 28.203 -18.781 -2.369 1 95.38 200 GLU B CA 1
ATOM 3697 C C . GLU B 1 200 ? 26.969 -19.672 -2.344 1 95.38 200 GLU B C 1
ATOM 3699 O O . GLU B 1 200 ? 26.672 -20.359 -3.326 1 95.38 200 GLU B O 1
ATOM 3704 N N . SER B 1 201 ? 26.312 -19.641 -1.243 1 96.06 201 SER B N 1
ATOM 3705 C CA . SER B 1 201 ? 25.109 -20.453 -1.109 1 96.06 201 SER B CA 1
ATOM 3706 C C . SER B 1 201 ? 24.031 -20.031 -2.105 1 96.06 201 SER B C 1
ATOM 3708 O O . SER B 1 201 ? 23.219 -20.844 -2.533 1 96.06 201 SER B O 1
ATOM 3710 N N . ALA B 1 202 ? 24.062 -18.766 -2.465 1 96.56 202 ALA B N 1
ATOM 3711 C CA 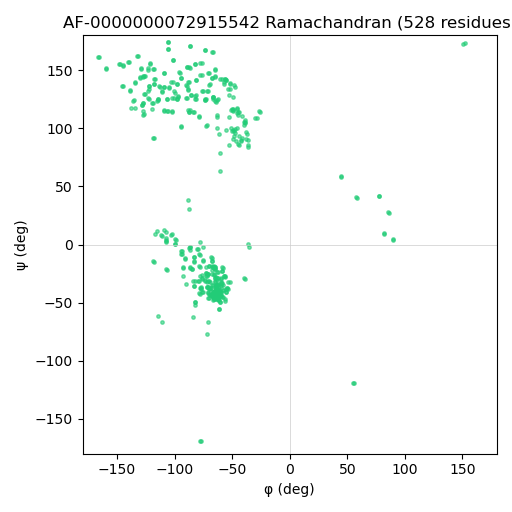. ALA B 1 202 ? 23.125 -18.297 -3.482 1 96.56 202 ALA B CA 1
ATOM 3712 C C . ALA B 1 202 ? 23.422 -18.922 -4.84 1 96.56 202 ALA B C 1
ATOM 3714 O O . ALA B 1 202 ? 22.516 -19.297 -5.578 1 96.56 202 ALA B O 1
ATOM 3715 N N . HIS B 1 203 ? 24.656 -19.016 -5.148 1 94.38 203 HIS B N 1
ATOM 3716 C CA . HIS B 1 203 ? 25.094 -19.625 -6.402 1 94.38 203 HIS B CA 1
ATOM 3717 C C . HIS B 1 203 ? 24.734 -21.109 -6.445 1 94.38 203 HIS B C 1
ATOM 3719 O O . HIS B 1 203 ? 24.219 -21.594 -7.457 1 94.38 203 HIS B O 1
ATOM 3725 N N . SER B 1 204 ? 25 -21.781 -5.32 1 94.69 204 SER B N 1
ATOM 3726 C CA . SER B 1 204 ? 24.672 -23.203 -5.234 1 94.69 204 SER B CA 1
ATOM 3727 C C . SER B 1 204 ? 23.172 -23.422 -5.387 1 94.69 204 SER B C 1
ATOM 3729 O O . SER B 1 204 ? 22.734 -24.375 -6.039 1 94.69 204 SER B O 1
ATOM 3731 N N . PHE B 1 205 ? 22.422 -22.516 -4.805 1 96.38 205 PHE B N 1
ATOM 3732 C CA . PHE B 1 205 ? 20.969 -22.578 -4.895 1 96.38 205 PHE B CA 1
ATOM 3733 C C . PHE B 1 205 ? 20.516 -22.391 -6.336 1 96.38 205 PHE B C 1
ATOM 3735 O O . PHE B 1 205 ? 19.672 -23.156 -6.828 1 96.38 205 PHE B O 1
ATOM 3742 N N . ALA B 1 206 ? 21.109 -21.5 -7.027 1 93.94 206 ALA B N 1
ATOM 3743 C CA . ALA B 1 206 ? 20.734 -21.125 -8.383 1 93.94 206 ALA B CA 1
ATOM 3744 C C . ALA B 1 206 ? 21.109 -22.219 -9.383 1 93.94 206 ALA B C 1
ATOM 3746 O O . ALA B 1 206 ? 20.438 -22.406 -10.398 1 93.94 206 ALA B O 1
ATOM 3747 N N . CYS B 1 207 ? 22.094 -22.969 -9.07 1 91.81 207 CYS B N 1
ATOM 3748 C CA . CYS B 1 207 ? 22.641 -23.922 -10.031 1 91.81 207 CYS B CA 1
ATOM 3749 C C . CYS B 1 207 ? 22.266 -25.344 -9.656 1 91.81 207 CYS B C 1
ATOM 3751 O O . CYS B 1 207 ? 22.734 -26.297 -10.281 1 91.81 207 CYS B O 1
ATOM 3753 N N . SER B 1 208 ? 21.484 -25.438 -8.625 1 90.88 208 SER B N 1
ATOM 3754 C CA . SER B 1 208 ? 21.094 -26.781 -8.188 1 90.88 208 SER B CA 1
ATOM 3755 C C . SER B 1 208 ? 20.375 -27.531 -9.297 1 90.88 208 SER B C 1
ATOM 3757 O O . SER B 1 208 ? 19.578 -26.953 -10.031 1 90.88 208 SER B O 1
ATOM 3759 N N . GLN B 1 209 ? 20.625 -28.844 -9.414 1 90.88 209 GLN B N 1
ATOM 3760 C CA . GLN B 1 209 ? 19.953 -29.688 -10.391 1 90.88 209 GLN B CA 1
ATOM 3761 C C . GLN B 1 209 ? 18.812 -30.469 -9.75 1 90.88 209 GLN B C 1
ATOM 3763 O O . GLN B 1 209 ? 18.172 -31.297 -10.398 1 90.88 209 GLN B O 1
ATOM 3768 N N . ILE B 1 210 ? 18.625 -30.25 -8.484 1 90.75 210 ILE B N 1
ATOM 3769 C CA . ILE B 1 210 ? 17.5 -30.812 -7.77 1 90.75 210 ILE B CA 1
ATOM 3770 C C . ILE B 1 210 ? 16.656 -29.688 -7.148 1 90.75 210 ILE B C 1
ATOM 3772 O O . ILE B 1 210 ? 17.172 -28.594 -6.914 1 90.75 210 ILE B O 1
ATOM 3776 N N . LEU B 1 211 ? 15.43 -29.984 -6.938 1 91.38 211 LEU B N 1
ATOM 3777 C CA . LEU B 1 211 ? 14.578 -28.984 -6.289 1 91.38 211 LEU B CA 1
ATOM 3778 C C . LEU B 1 211 ? 15.086 -28.672 -4.883 1 91.38 211 LEU B C 1
ATOM 3780 O O . LEU B 1 211 ? 15.289 -29.594 -4.074 1 91.38 211 LEU B O 1
ATOM 3784 N N . PRO B 1 212 ? 15.312 -27.391 -4.672 1 89.75 212 PRO B N 1
ATOM 3785 C CA . PRO B 1 212 ? 15.797 -27.047 -3.332 1 89.75 212 PRO B CA 1
ATOM 3786 C C . PRO B 1 212 ? 14.766 -27.328 -2.242 1 89.75 212 PRO B C 1
ATOM 3788 O O . PRO B 1 212 ? 13.562 -27.234 -2.494 1 89.75 212 PRO B O 1
ATOM 3791 N N . ASP B 1 213 ? 15.336 -27.766 -1.084 1 90.81 213 ASP B N 1
ATOM 3792 C CA . ASP B 1 213 ? 14.469 -27.906 0.086 1 90.81 213 ASP B CA 1
ATOM 3793 C C . ASP B 1 213 ? 14.711 -26.781 1.091 1 90.81 213 ASP B C 1
ATOM 3795 O O . ASP B 1 213 ? 15.648 -26 0.935 1 90.81 213 ASP B O 1
ATOM 3799 N N . ILE B 1 214 ? 13.914 -26.734 2.129 1 92.94 214 ILE B N 1
ATOM 3800 C CA . ILE B 1 214 ? 13.898 -25.625 3.076 1 92.94 214 ILE B CA 1
ATOM 3801 C C . ILE B 1 214 ? 15.195 -25.609 3.873 1 92.94 214 ILE B C 1
ATOM 3803 O O . ILE B 1 214 ? 15.555 -24.594 4.465 1 92.94 214 ILE B O 1
ATOM 3807 N N . ASP B 1 215 ? 15.953 -26.672 3.734 1 94.19 215 ASP B N 1
ATOM 3808 C CA . ASP B 1 215 ? 17.188 -26.781 4.516 1 94.19 215 ASP B CA 1
ATOM 3809 C C . ASP B 1 215 ? 18.391 -26.266 3.717 1 94.19 215 ASP B C 1
ATOM 3811 O O . ASP B 1 215 ? 19.5 -26.172 4.242 1 94.19 215 ASP B O 1
ATOM 3815 N N . HIS B 1 216 ? 18.172 -25.984 2.486 1 96 216 HIS B N 1
ATOM 3816 C CA . HIS B 1 216 ? 19.281 -25.453 1.701 1 96 216 HIS B CA 1
ATOM 3817 C C . HIS B 1 216 ? 19.938 -24.266 2.391 1 96 216 HIS B C 1
ATOM 3819 O O . HIS B 1 216 ? 19.234 -23.359 2.867 1 96 216 HIS B O 1
ATOM 3825 N N . PRO B 1 217 ? 21.188 -24.141 2.398 1 95.81 217 PRO B N 1
ATOM 3826 C CA . PRO B 1 217 ? 21.922 -23.125 3.176 1 95.81 217 PRO B CA 1
ATOM 3827 C C . PRO B 1 217 ? 21.531 -21.703 2.795 1 95.81 217 PRO B C 1
ATOM 3829 O O . PRO B 1 217 ? 21.594 -20.797 3.629 1 95.81 217 PRO B O 1
ATOM 3832 N N . PHE B 1 218 ? 21.125 -21.438 1.579 1 97.12 218 PHE B N 1
ATOM 3833 C CA . PHE B 1 218 ? 20.797 -20.094 1.132 1 97.12 218 PHE B CA 1
ATOM 3834 C C . PHE B 1 218 ? 19.5 -19.609 1.773 1 97.12 218 PHE B C 1
ATOM 3836 O O . PHE B 1 218 ? 19.344 -18.422 2.055 1 97.12 218 PHE B O 1
ATOM 3843 N N . ILE B 1 219 ? 18.578 -20.547 2.045 1 97.31 219 ILE B N 1
ATOM 3844 C CA . ILE B 1 219 ? 17.25 -20.078 2.465 1 97.31 219 ILE B CA 1
ATOM 3845 C C . ILE B 1 219 ? 16.953 -20.594 3.875 1 97.31 219 ILE B C 1
ATOM 3847 O O . ILE B 1 219 ? 16.031 -20.109 4.531 1 97.31 219 ILE B O 1
ATOM 3851 N N . SER B 1 220 ? 17.656 -21.547 4.457 1 96.06 220 SER B N 1
ATOM 3852 C CA . SER B 1 220 ? 17.375 -22.156 5.746 1 96.06 220 SER B CA 1
ATOM 3853 C C . SER B 1 220 ? 17.344 -21.125 6.867 1 96.06 220 SER B C 1
ATOM 3855 O O . SER B 1 220 ? 16.5 -21.188 7.762 1 96.06 220 SER B O 1
ATOM 3857 N N . GLY B 1 221 ? 18.156 -20.109 6.816 1 94.06 221 GLY B N 1
ATOM 3858 C CA . GLY B 1 221 ? 18.219 -19.078 7.844 1 94.06 221 GLY B CA 1
ATOM 3859 C C . GLY B 1 221 ? 17.625 -17.75 7.402 1 94.06 221 GLY B C 1
ATOM 3860 O O . GLY B 1 221 ? 17.812 -16.734 8.07 1 94.06 221 GLY B O 1
ATOM 3861 N N . ALA B 1 222 ? 16.953 -17.797 6.273 1 96 222 ALA B N 1
ATOM 3862 C CA . ALA B 1 222 ? 16.438 -16.547 5.73 1 96 222 ALA B CA 1
ATOM 3863 C C . ALA B 1 222 ? 15.297 -16 6.59 1 96 222 ALA B C 1
ATOM 3865 O O . ALA B 1 222 ? 14.531 -16.766 7.176 1 96 222 ALA B O 1
ATOM 3866 N N . GLY B 1 223 ? 15.172 -14.68 6.656 1 94.62 223 GLY B N 1
ATOM 3867 C CA . GLY B 1 223 ? 14.094 -14.031 7.391 1 94.62 223 GLY B CA 1
ATOM 3868 C C . GLY B 1 223 ? 12.727 -14.273 6.773 1 94.62 223 GLY B C 1
ATOM 3869 O O . GLY B 1 223 ? 12.625 -14.758 5.645 1 94.62 223 GLY B O 1
ATOM 3870 N N . GLY B 1 224 ? 11.695 -13.953 7.566 1 95.06 224 GLY B N 1
ATOM 3871 C CA . GLY B 1 224 ? 10.32 -14.102 7.113 1 95.06 224 GLY B CA 1
ATOM 3872 C C . GLY B 1 224 ? 9.875 -12.984 6.188 1 95.06 224 GLY B C 1
ATOM 3873 O O . GLY B 1 224 ? 10.703 -12.211 5.699 1 95.06 224 GLY B O 1
ATOM 3874 N N . PRO B 1 225 ? 8.617 -12.93 5.922 1 96.69 225 PRO B N 1
ATOM 3875 C CA . PRO B 1 225 ? 8.062 -11.977 4.957 1 96.69 225 PRO B CA 1
ATOM 3876 C C . PRO B 1 225 ? 8.391 -10.523 5.305 1 96.69 225 PRO B C 1
ATOM 3878 O O . PRO B 1 225 ? 8.516 -9.688 4.41 1 96.69 225 PRO B O 1
ATOM 3881 N N . MET B 1 226 ? 8.586 -10.242 6.543 1 95.69 226 MET B N 1
ATOM 3882 C CA . MET B 1 226 ? 8.844 -8.875 6.992 1 95.69 226 MET B CA 1
ATOM 3883 C C . MET B 1 226 ? 10.094 -8.32 6.316 1 95.69 226 MET B C 1
ATOM 3885 O O . MET B 1 226 ? 10.211 -7.109 6.117 1 95.69 226 MET B O 1
ATOM 3889 N N . MET B 1 227 ? 10.969 -9.203 5.855 1 96.69 227 MET B N 1
ATOM 3890 C CA . MET B 1 227 ? 12.219 -8.805 5.207 1 96.69 227 MET B CA 1
ATOM 3891 C C . MET B 1 227 ? 11.938 -8.078 3.895 1 96.69 227 MET B C 1
ATOM 3893 O O . MET B 1 227 ? 12.773 -7.312 3.416 1 96.69 227 MET B O 1
ATOM 3897 N N . LEU B 1 228 ? 10.75 -8.312 3.385 1 97.62 228 LEU B N 1
ATOM 3898 C CA . LEU B 1 228 ? 10.469 -7.812 2.043 1 97.62 228 LEU B CA 1
ATOM 3899 C C . LEU B 1 228 ? 9.516 -6.625 2.096 1 97.62 228 LEU B C 1
ATOM 3901 O O . LEU B 1 228 ? 9.172 -6.051 1.059 1 97.62 228 LEU B O 1
ATOM 3905 N N . ARG B 1 229 ? 9.133 -6.207 3.271 1 95.25 229 ARG B N 1
ATOM 3906 C CA . ARG B 1 229 ? 8.094 -5.195 3.439 1 95.25 229 ARG B CA 1
ATOM 3907 C C . ARG B 1 229 ? 8.547 -3.85 2.887 1 95.25 229 ARG B C 1
ATOM 3909 O O . ARG B 1 229 ? 7.809 -3.193 2.15 1 95.25 229 ARG B O 1
ATOM 3916 N N . LYS B 1 230 ? 9.758 -3.467 3.254 1 94 230 LYS B N 1
ATOM 3917 C CA . LYS B 1 230 ? 10.25 -2.164 2.818 1 94 230 LYS B CA 1
ATOM 3918 C C . LYS B 1 230 ? 10.391 -2.107 1.298 1 94 230 LYS B C 1
ATOM 3920 O O . LYS B 1 230 ? 10.039 -1.102 0.676 1 94 230 LYS B O 1
ATOM 3925 N N . ALA B 1 231 ? 10.883 -3.15 0.722 1 95.56 231 ALA B N 1
ATOM 3926 C CA . ALA B 1 231 ? 11.016 -3.217 -0.731 1 95.56 231 ALA B CA 1
ATOM 3927 C C . ALA B 1 231 ? 9.648 -3.158 -1.409 1 95.56 231 ALA B C 1
ATOM 3929 O O . ALA B 1 231 ? 9.484 -2.494 -2.434 1 95.56 231 ALA B O 1
ATOM 3930 N N . ALA B 1 232 ? 8.695 -3.834 -0.804 1 96.06 232 ALA B N 1
ATOM 3931 C CA . ALA B 1 232 ? 7.348 -3.844 -1.358 1 96.06 232 ALA B CA 1
ATOM 3932 C C . ALA B 1 232 ? 6.711 -2.459 -1.278 1 96.06 232 ALA B C 1
ATOM 3934 O O . ALA B 1 232 ? 6.102 -1.99 -2.244 1 96.06 232 ALA B O 1
ATOM 3935 N N . GLU B 1 233 ? 6.855 -1.854 -0.161 1 92.81 233 GLU B N 1
ATOM 3936 C CA . GLU B 1 233 ? 6.32 -0.507 0.019 1 92.81 233 GLU B CA 1
ATOM 3937 C C . GLU B 1 233 ? 6.938 0.47 -0.976 1 92.81 233 GLU B C 1
ATOM 3939 O O . GLU B 1 233 ? 6.234 1.296 -1.562 1 92.81 233 GLU B O 1
ATOM 3944 N N . PHE B 1 234 ? 8.211 0.355 -1.152 1 93.5 234 PHE B N 1
ATOM 3945 C CA . PHE B 1 234 ? 8.922 1.224 -2.088 1 93.5 234 PHE B CA 1
ATOM 3946 C C . PHE B 1 234 ? 8.422 1.005 -3.512 1 93.5 234 PHE B C 1
ATOM 3948 O O . PHE B 1 234 ? 8.164 1.967 -4.238 1 93.5 234 PHE B O 1
ATOM 3955 N N . ALA B 1 235 ? 8.273 -0.24 -3.857 1 92.62 235 ALA B N 1
ATOM 3956 C CA . ALA B 1 235 ? 7.785 -0.571 -5.195 1 92.62 235 ALA B CA 1
ATOM 3957 C C . ALA B 1 235 ? 6.387 -0.012 -5.422 1 92.62 235 ALA B C 1
ATOM 3959 O O . ALA B 1 235 ? 6.082 0.499 -6.5 1 92.62 235 ALA B O 1
ATOM 3960 N N . GLN B 1 236 ? 5.586 -0.141 -4.43 1 91.25 236 GLN B N 1
ATOM 3961 C CA . GLN B 1 236 ? 4.223 0.371 -4.539 1 91.25 236 GLN B CA 1
ATOM 3962 C C . GLN B 1 236 ? 4.219 1.887 -4.715 1 91.25 236 GLN B C 1
ATOM 3964 O O . GLN B 1 236 ? 3.445 2.42 -5.516 1 91.25 236 GLN B O 1
ATOM 3969 N N . GLN B 1 237 ? 4.996 2.566 -3.938 1 89.81 237 GLN B N 1
ATOM 3970 C CA . GLN B 1 237 ? 5.094 4.016 -4.055 1 89.81 237 GLN B CA 1
ATOM 3971 C C . GLN B 1 237 ? 5.531 4.426 -5.461 1 89.81 237 GLN B C 1
ATOM 3973 O O . GLN B 1 237 ? 5.008 5.387 -6.023 1 89.81 237 GLN B O 1
ATOM 3978 N N . LYS B 1 238 ? 6.43 3.686 -6.008 1 86.56 238 LYS B N 1
ATOM 3979 C CA . LYS B 1 238 ? 6.898 3.977 -7.359 1 86.56 238 LYS B CA 1
ATOM 3980 C C . LYS B 1 238 ? 5.773 3.809 -8.375 1 86.56 238 LYS B C 1
ATOM 3982 O O . LYS B 1 238 ? 5.68 4.574 -9.344 1 86.56 238 LYS B O 1
ATOM 3987 N N . GLN B 1 239 ? 4.957 2.857 -8.141 1 84.75 239 GLN B N 1
ATOM 3988 C CA . GLN B 1 239 ? 3.83 2.65 -9.039 1 84.75 239 GLN B CA 1
ATOM 3989 C C . GLN B 1 239 ? 2.846 3.814 -8.969 1 84.75 239 GLN B C 1
ATOM 3991 O O . GLN B 1 239 ? 2.33 4.266 -9.992 1 84.75 239 GLN B O 1
ATOM 3996 N N . VAL B 1 240 ? 2.578 4.254 -7.785 1 83.69 240 VAL B N 1
ATOM 3997 C CA . VAL B 1 240 ? 1.647 5.359 -7.578 1 83.69 240 VAL B CA 1
ATOM 3998 C C . VAL B 1 240 ? 2.199 6.625 -8.227 1 83.69 240 VAL B C 1
ATOM 4000 O O . VAL B 1 240 ? 1.453 7.387 -8.852 1 83.69 240 VAL B O 1
ATOM 4003 N N . LEU B 1 241 ? 3.455 6.809 -8.07 1 81.38 241 LEU B N 1
ATOM 4004 C CA . LEU B 1 241 ? 4.094 7.996 -8.625 1 81.38 241 LEU B CA 1
ATOM 4005 C C . LEU B 1 241 ? 4.043 7.977 -10.148 1 81.38 241 LEU B C 1
ATOM 4007 O O . LEU B 1 241 ? 3.828 9.008 -10.781 1 81.38 241 LEU B O 1
ATOM 4011 N N . ALA B 1 242 ? 4.27 6.84 -10.625 1 73.06 242 ALA B N 1
ATOM 4012 C CA . ALA B 1 242 ? 4.18 6.715 -12.078 1 73.06 242 ALA B CA 1
ATOM 4013 C C . ALA B 1 242 ? 2.783 7.078 -12.57 1 73.06 242 ALA B C 1
ATOM 4015 O O . ALA B 1 242 ? 2.637 7.699 -13.625 1 73.06 242 ALA B O 1
ATOM 4016 N N . ALA B 1 243 ? 1.809 6.809 -11.805 1 69.25 243 ALA B N 1
ATOM 4017 C CA . ALA B 1 243 ? 0.422 7.109 -12.148 1 69.25 243 ALA B CA 1
ATOM 4018 C C . ALA B 1 243 ? 0.157 8.609 -12.086 1 69.25 243 ALA B C 1
ATOM 4020 O O . ALA B 1 243 ? -0.579 9.148 -12.922 1 69.25 243 ALA B O 1
ATOM 4021 N N . ARG B 1 244 ? 0.728 9.258 -11.195 1 69.56 244 ARG B N 1
ATOM 4022 C CA . ARG B 1 244 ? 0.535 10.695 -11.016 1 69.56 244 ARG B CA 1
ATOM 4023 C C . ARG B 1 244 ? 1.195 11.484 -12.141 1 69.56 244 ARG B C 1
ATOM 4025 O O . ARG B 1 244 ? 0.668 12.508 -12.578 1 69.56 244 ARG B O 1
ATOM 4032 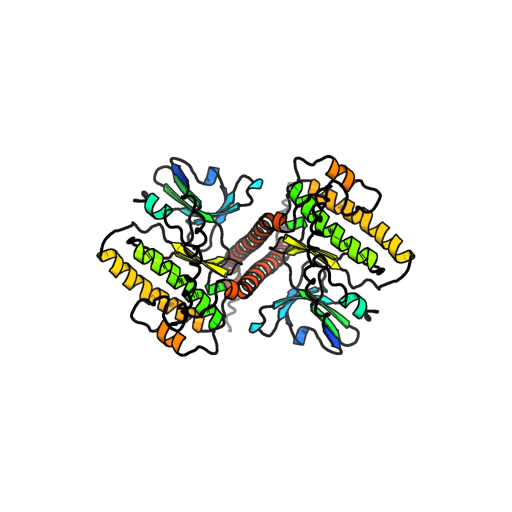N N . ILE B 1 245 ? 2.27 11 -12.547 1 66.25 245 ILE B N 1
ATOM 4033 C CA . ILE B 1 245 ? 2.967 11.633 -13.664 1 66.25 245 ILE B CA 1
ATOM 4034 C C . ILE B 1 245 ? 2.113 11.531 -14.93 1 66.25 245 ILE B C 1
ATOM 4036 O O . ILE B 1 245 ? 1.998 12.5 -15.688 1 66.25 245 ILE B O 1
ATOM 4040 N N . CYS B 1 246 ? 1.473 10.438 -15.039 1 61.81 246 CYS B N 1
ATOM 4041 C CA . CYS B 1 246 ? 0.627 10.219 -16.203 1 61.81 246 CYS B CA 1
ATOM 4042 C C . CYS B 1 246 ? -0.613 11.102 -16.156 1 61.81 246 CYS B C 1
ATOM 4044 O O . CYS B 1 246 ? -1.024 11.648 -17.188 1 61.81 246 CYS B O 1
ATOM 4046 N N . GLN B 1 247 ? -1.245 11.148 -15.016 1 60.34 247 GLN B N 1
ATOM 4047 C CA . GLN B 1 247 ? -2.439 11.977 -14.891 1 60.34 247 GLN B CA 1
ATOM 4048 C C . GLN B 1 247 ? -2.111 13.453 -15.094 1 60.34 247 GLN B C 1
ATOM 4050 O O . GLN B 1 247 ? -2.924 14.211 -15.625 1 60.34 247 GLN B O 1
ATOM 4055 N N . GLY B 1 248 ? -0.994 13.836 -14.531 1 54.59 248 GLY B N 1
ATOM 4056 C CA . GLY B 1 248 ? -0.548 15.203 -14.773 1 54.59 248 GLY B CA 1
ATOM 4057 C C . GLY B 1 248 ? -0.266 15.477 -16.234 1 54.59 248 GLY B C 1
ATOM 4058 O O . GLY B 1 248 ? -0.511 16.578 -16.734 1 54.59 248 GLY B O 1
ATOM 4059 N N . CYS B 1 249 ? 0.241 14.414 -16.938 1 47.84 249 CYS B N 1
ATOM 4060 C CA . CYS B 1 249 ? 0.498 14.547 -18.375 1 47.84 249 CYS B CA 1
ATOM 4061 C C . CYS B 1 249 ? -0.807 14.641 -19.156 1 47.84 249 CYS B C 1
ATOM 4063 O O . CYS B 1 249 ? -0.903 15.391 -20.125 1 47.84 249 CYS B O 1
ATOM 4065 N N . ASP B 1 250 ? -1.744 13.906 -18.859 1 46.16 250 ASP B N 1
ATOM 4066 C CA . ASP B 1 250 ? -3.018 13.961 -19.578 1 46.16 250 ASP B CA 1
ATOM 4067 C C . ASP B 1 250 ? -3.719 15.297 -19.359 1 46.16 250 ASP B C 1
ATOM 4069 O O . ASP B 1 250 ? -4.359 15.828 -20.266 1 46.16 250 ASP B O 1
ATOM 4073 N N . ASN B 1 251 ? -3.689 15.789 -18.219 1 43.28 251 ASN B N 1
ATOM 4074 C CA . ASN B 1 251 ? -4.266 17.109 -18.047 1 43.28 251 ASN B CA 1
ATOM 4075 C C . ASN B 1 251 ? -3.521 18.156 -18.859 1 43.28 251 ASN B C 1
ATOM 4077 O O . ASN B 1 251 ? -4.125 19.125 -19.344 1 43.28 251 ASN B O 1
ATOM 4081 N N . LEU B 1 252 ? -2.309 17.922 -19.188 1 37 252 LEU B N 1
ATOM 4082 C CA . LEU B 1 252 ? -1.615 18.812 -20.109 1 37 252 LEU B CA 1
ATOM 4083 C C . LEU B 1 252 ? -2.047 18.562 -21.547 1 37 252 LEU B C 1
ATOM 4085 O O . LEU B 1 252 ? -2.16 19.484 -22.344 1 37 252 LEU B O 1
ATOM 4089 N N . SER B 1 253 ? -2.33 17.359 -22.031 1 34.78 253 SER B N 1
ATOM 4090 C CA . SER B 1 253 ? -2.758 17.109 -23.406 1 34.78 253 SER B CA 1
ATOM 4091 C C . SER B 1 253 ? -4.223 17.484 -23.594 1 34.78 253 SER B C 1
ATOM 4093 O O . SER B 1 253 ? -4.625 17.891 -24.688 1 34.78 253 SER B O 1
ATOM 4095 N N . SER B 1 254 ? -5.18 17.312 -22.75 1 33.91 254 SER B N 1
ATOM 4096 C CA . SER B 1 254 ? -6.555 17.719 -23.016 1 33.91 254 SER B CA 1
ATOM 4097 C C . SER B 1 254 ? -6.676 19.25 -23.094 1 33.91 254 SER B C 1
ATOM 4099 O O . SER B 1 254 ? -7.703 19.766 -23.516 1 33.91 254 SER B O 1
ATOM 4101 N N . SER B 1 255 ? -5.891 20.125 -22.75 1 29.45 255 SER B N 1
ATOM 4102 C CA . SER B 1 255 ? -6.031 21.531 -23.109 1 29.45 255 SER B CA 1
ATOM 4103 C C . SER B 1 255 ? -5.836 21.734 -24.609 1 29.45 255 SER B C 1
ATOM 4105 O O . SER B 1 255 ? -6.203 22.781 -25.156 1 29.45 255 SER B O 1
ATOM 4107 N N . TYR B 1 256 ? -5.191 20.891 -25.406 1 25.98 256 TYR B N 1
ATOM 4108 C CA . TYR B 1 256 ? -5.125 21.188 -26.844 1 25.98 256 TYR B CA 1
ATOM 4109 C C . TYR B 1 256 ? -6.277 20.516 -27.594 1 25.98 256 TYR B C 1
ATOM 4111 O O . TYR B 1 256 ? -6.641 20.938 -28.688 1 25.98 256 TYR B O 1
ATOM 4119 N N . ALA B 1 257 ? -6.922 19.438 -27.281 1 26.86 257 ALA B N 1
ATOM 4120 C CA . ALA B 1 257 ? -7.898 18.891 -28.219 1 26.86 257 ALA B CA 1
ATOM 4121 C C . ALA B 1 257 ? -9.25 19.578 -28.078 1 26.86 257 ALA B C 1
ATOM 4123 O O . ALA B 1 257 ? -10.062 19.562 -29 1 26.86 257 ALA B O 1
ATOM 4124 N N . CYS B 1 258 ? -9.758 20.078 -26.984 1 24.94 258 CYS B N 1
ATOM 4125 C CA . CYS B 1 258 ? -11.164 20.469 -27.078 1 24.94 258 CYS B CA 1
ATOM 4126 C C . CYS B 1 258 ? -11.312 21.766 -27.844 1 24.94 258 CYS B C 1
ATOM 4128 O O . CYS B 1 258 ? -12.414 22.328 -27.938 1 24.94 258 CYS B O 1
ATOM 4130 N N . VAL B 1 259 ? -10.359 22.469 -28.312 1 25.58 259 VAL B N 1
ATOM 4131 C CA . VAL B 1 259 ? -10.711 23.688 -29.047 1 25.58 259 VAL B CA 1
ATOM 4132 C C . VAL B 1 259 ? -11.289 23.312 -30.406 1 25.58 259 VAL B C 1
ATOM 4134 O O . VAL B 1 259 ? -11.977 24.109 -31.031 1 25.58 259 VAL B O 1
ATOM 4137 N N . SER B 1 260 ? -11.164 22.188 -31.031 1 24.17 260 SER B N 1
ATOM 4138 C CA . SER B 1 260 ? -11.555 22.25 -32.438 1 24.17 260 SER B CA 1
ATOM 4139 C C . SER B 1 260 ? -13.062 22.062 -32.594 1 24.17 260 SER B C 1
ATOM 4141 O O . SER B 1 260 ? -13.688 22.719 -33.438 1 24.17 260 SER B O 1
ATOM 4143 N N . SER B 1 261 ? -13.82 21.016 -32.281 1 23.47 261 SER B N 1
ATOM 4144 C CA . SER B 1 261 ? -14.992 20.688 -33.094 1 23.47 261 SER B CA 1
ATOM 4145 C C . SER B 1 261 ? -16.219 21.438 -32.625 1 23.47 261 SER B C 1
ATOM 4147 O O . SER B 1 261 ? -17.344 20.922 -32.688 1 23.47 261 SER B O 1
ATOM 4149 N N . ALA B 1 262 ? -16.188 22.719 -32.031 1 23.31 262 ALA B N 1
ATOM 4150 C CA . ALA B 1 262 ? -17.375 23.562 -32.094 1 23.31 262 ALA B CA 1
ATOM 4151 C C . ALA B 1 262 ? -17.766 23.859 -33.562 1 23.31 262 ALA B C 1
ATOM 4153 O O . ALA B 1 262 ? -17.047 24.578 -34.25 1 23.31 262 ALA B O 1
ATOM 4154 N N . GLY B 1 263 ? -18.406 22.969 -34.312 1 20.16 263 GLY B N 1
ATOM 4155 C CA . GLY B 1 263 ? -19.328 23.281 -35.406 1 20.16 263 GLY B CA 1
ATOM 4156 C C . GLY B 1 263 ? -20.375 24.297 -35.031 1 20.16 263 GLY B C 1
ATOM 4157 O O . GLY B 1 263 ? -20.922 24.266 -33.906 1 20.16 263 GLY B O 1
ATOM 4158 N N . VAL B 1 264 ? -20.438 25.531 -35.656 1 21.34 264 VAL B N 1
ATOM 4159 C CA . VAL B 1 264 ? -21.391 26.578 -36.031 1 21.34 264 VAL B CA 1
ATOM 4160 C C . VAL B 1 264 ? -22.547 25.984 -36.812 1 21.34 264 VAL B C 1
ATOM 4162 O O . VAL B 1 264 ? -22.344 25.328 -37.844 1 21.34 264 VAL B O 1
ATOM 4165 N N . ASP B 1 265 ? -23.609 25.469 -36.281 1 19.92 265 ASP B N 1
ATOM 4166 C CA . ASP B 1 265 ? -24.922 25.578 -36.906 1 19.92 265 ASP B CA 1
ATOM 4167 C C . ASP B 1 265 ? -25.297 27.031 -37.188 1 19.92 265 ASP B C 1
ATOM 4169 O O . ASP B 1 265 ? -25.344 27.859 -36.25 1 19.92 265 ASP B O 1
ATOM 4173 N N . LEU B 1 266 ? -25.047 27.359 -38.531 1 17.44 266 LEU B N 1
ATOM 4174 C CA . LEU B 1 266 ? -25.906 27.969 -39.531 1 17.44 266 LEU B CA 1
ATOM 4175 C C . LEU B 1 266 ? -27.047 27.031 -39.938 1 17.44 266 LEU B C 1
ATOM 4177 O O . LEU B 1 266 ? -26.875 25.812 -39.969 1 17.44 266 LEU B O 1
#

pLDDT: mean 78.94, std 22.76, range [17.44, 98.5]

Foldseek 3Di:
DPPPDDPDDDPPPPPPPPLPQQDFAAEAEQDDCVVFWPFDAQDPPDNFKGKTHGPPVVVVFIKIKGKAPFQDADPSVLLRRDRDQQAFHWNHWYHHPSIIMTIGGDADFFPLLLPADELLLVLQVVLLVLVSLVSVLVSQWAWDFDTWGADLLQHIYTYIRSNDHTDGDPVRNVVSFVRVLVVQLVSLCSHCVRYPDHDPLSVCCNPPPGRDDCCRPSRVPRDYSNSCNVSSVVSVVVVVVVVVVVVVVVVVVVVPPPPPDPDDDD/DPPPPDPPPDPPPPPPPPLPQQDFAAEAEQDDCVVQWPFDAQDPPDNFKGWTHGPPVVVVFIKIKGKAPFQDADPSVLLRRDRDQAAFHWNHWYHHPSIIMTIGGDADFFPLLLPADELLLVLQVVLLVLVSLVSVLVSQWAWDFDTWGADLLQHIYTYIRSNDHTDGDPVRNVVSFVRVLVVQLVSLCSHCVRYPDHDPLSVCCNPPPGRDDCCRPSRVPRDYSNSCNVSSVVSVVVVVVVVVVVVVVVVVVVVPPPPPDPDDDD

Solvent-accessible surface area (backbone atoms only — not comparable to full-atom values): 29753 Å² total; per-residue (Å²): 133,82,72,83,75,81,76,74,75,72,77,77,72,72,72,72,69,75,72,76,80,66,72,61,41,46,75,39,75,77,33,59,63,66,78,52,25,41,84,72,43,76,43,91,82,43,100,51,28,30,33,26,32,43,65,54,67,89,69,57,42,52,30,33,37,32,58,46,87,40,64,69,70,77,54,55,62,63,64,37,60,58,72,47,88,27,39,53,56,54,55,31,34,26,26,40,89,66,43,27,35,41,31,30,71,57,70,94,38,42,55,76,58,36,62,67,42,49,51,63,38,49,19,20,52,49,37,47,49,43,53,33,48,50,53,45,60,70,67,42,50,38,72,48,76,65,46,53,28,37,42,65,66,23,45,43,25,38,31,65,40,80,63,55,72,66,42,77,48,72,69,24,53,54,51,40,48,66,54,46,48,60,50,51,31,49,52,42,52,63,51,49,69,67,32,65,83,70,53,70,44,49,52,52,61,42,65,47,92,58,80,78,57,75,72,40,78,45,32,50,78,36,54,59,38,68,62,34,20,63,46,32,47,38,36,51,52,51,46,40,50,53,17,51,54,43,55,56,48,48,62,58,52,57,71,65,62,73,69,64,84,73,75,76,87,124,134,82,71,81,74,80,77,74,76,70,77,78,70,74,72,72,70,76,72,75,80,66,72,62,39,45,75,39,76,76,33,58,65,66,79,53,26,42,82,72,43,76,44,89,80,46,98,51,28,30,33,25,32,42,65,55,68,90,68,56,43,52,29,33,38,33,60,45,86,41,66,66,70,78,55,53,62,64,64,37,61,56,71,47,89,28,39,54,58,53,58,29,34,26,27,40,89,67,44,26,34,43,32,29,71,58,67,93,37,41,56,76,58,35,63,67,41,49,50,63,39,48,20,20,51,49,37,47,49,44,54,33,50,51,52,45,60,71,66,41,51,40,73,48,75,65,47,54,29,34,41,65,67,22,45,44,25,38,32,64,38,79,66,56,72,66,42,77,47,73,69,24,54,55,51,41,48,64,55,44,48,59,51,51,30,48,51,41,51,63,52,49,69,68,34,65,83,69,52,68,43,50,52,52,62,43,65,48,93,60,80,76,57,73,72,38,79,45,31,50,79,36,52,59,38,67,62,34,19,63,44,33,47,37,37,50,52,52,47,41,48,54,18,50,54,43,55,56,47,46,61,59,53,59,70,66,62,73,71,62,83,78,73,80,86,127